Protein 3PG6 (pdb70)

B-factor: mean 22.97, std 9.45, range [2.0, 72.6]

CATH classification: 3.30.390.130

Foldseek 3Di:
DAAAAADWDKDKDWDQCFFPVQRVFTKIKIKIWGAKDAAPVRADDGGHTEHIDIAIFMFTPDPLRVVLVVLVVVCVVRNQQWGAFADPPVRDTGYIDGHQQQGQRDRDDPVVNSHDDDPCNSVVNVVSSVVVVGD/DAAAADWDKDKDWDQCFFVVQRVFTKIKIKIWGAKDAAPPRADDGGHTEHIDMAIFIFTPDPLSVVLVVLVVVCVVVNQQWDFFADPVVRDGRYIDGRQQQGQRDRDDPVVNSHDDDVCNSVRNVVSSVVVVRD/DAAAAADWDKDWDWDQCFFPVQRVFTKIKIKIWGAKDAAPPRADDGRHTEHIDIAIFMFTPDPLRVVLVVLVVVCVVRSQQWGAFADPVVRDHGYIDGHQQQGQRDRDDPVVNSHDDDVCNSVRNVVSSVVVVGD/DAAAADWDKDWDWDQDFFPPQPRFIKIKIKIWGAKDAAPPRADDGGHIEHIDIAIFIFTRDPLRVVLVVLVVVCVVVNQQWGFFDDPVVRDGRYIGGRQQQGQRDRDDPPVNSHDDDVCNSVRNVVSSVVVVRD

GO terms:
  GO:0004842 ubiquitin-protein transferase activity (F, IDA)
  GO:0005634 nucleus (C, IDA)
  GO:0005737 cytoplasm (C, IDA)
  GO:0042393 histone binding (F, IDA)
  GO:0004842 ubiquitin-protein transferase activity (F, IMP)
  GO:0006302 double-strand break repair (P, IMP)
  GO:0005515 protein binding (F, IPI)
  GO:0005829 cytosol (C, TAS)
  GO:0005654 nucleoplasm (C, IDA)
  GO:0005829 cytosol (C, IDA)
  GO:0005764 lysosome (C, IDA)
  GO:0005769 early endosome (C, IDA)
  GO:0032991 protein-containing complex (C, IDA)
  GO:0070936 protein K48-linked ubiquitination (P, IDA)
  GO:0140768 protein ADP-ribosyltransferase-substrate adaptor activity (F, IDA)
  GO:0141000 histone H4K91 ubiquitin ligase activity (F, IDA)
  GO:0061630 ubiquitin protein ligase activity (F, EXP)
  GO:0031901 early endosome membrane (C, EXP)
  GO:0005634 nucleus (C, EXP)
  GO:0005737 cytoplasm (C, EXP)

Structure (mmCIF, N/CA/C/O backbone):
data_3PG6
#
_entry.id   3PG6
#
_cell.length_a   75.323
_cell.length_b   76.146
_cell.length_c   138.753
_cell.angle_alpha   90.00
_cell.angle_beta   90.00
_cell.angle_gamma   90.00
#
_symmetry.space_group_name_H-M   'P 21 21 21'
#
loop_
_entity.id
_entity.type
_entity.pdbx_description
1 polymer 'E3 ubiquitin-protein ligase DTX3L'
2 non-polymer 'CITRIC ACID'
3 non-polymer DI(HYDROXYETHYL)ETHER
4 non-polymer GLYCEROL
5 water water
#
loop_
_atom_site.group_PDB
_atom_site.id
_atom_site.type_symbol
_atom_site.label_atom_id
_atom_site.label_alt_id
_atom_site.label_comp_id
_atom_site.label_asym_id
_atom_site.label_entity_id
_atom_site.label_seq_id
_atom_site.pdbx_PDB_ins_code
_atom_site.Cartn_x
_atom_site.Cartn_y
_atom_site.Cartn_z
_atom_site.occupancy
_atom_site.B_iso_or_equiv
_atom_site.auth_seq_id
_atom_site.auth_comp_id
_atom_site.auth_asym_id
_atom_site.auth_atom_id
_atom_site.pdbx_PDB_model_num
ATOM 1 N N . GLN A 1 25 ? -11.289 32.167 -17.970 1.00 43.68 606 GLN A N 1
ATOM 2 C CA . GLN A 1 25 ? -11.823 31.164 -18.946 1.00 43.07 606 GLN A CA 1
ATOM 3 C C . GLN A 1 25 ? -11.879 31.668 -20.394 1.00 40.91 606 GLN A C 1
ATOM 4 O O . GLN A 1 25 ? -11.104 31.164 -21.212 1.00 40.37 606 GLN A O 1
ATOM 10 N N . LYS A 1 26 ? -12.778 32.619 -20.714 1.00 38.49 607 LYS A N 1
ATOM 11 C CA . LYS A 1 26 ? -12.954 33.096 -22.113 1.00 35.92 607 LYS A CA 1
ATOM 12 C C . LYS A 1 26 ? -13.016 34.622 -22.247 1.00 33.43 607 LYS A C 1
ATOM 13 O O . LYS A 1 26 ? -13.772 35.287 -21.535 1.00 34.17 607 LYS A O 1
ATOM 19 N N . GLY A 1 27 ? -12.239 35.180 -23.171 1.00 28.63 608 GLY A N 1
ATOM 20 C CA . GLY A 1 27 ? -12.127 36.625 -23.254 1.00 25.26 608 GLY A CA 1
ATOM 21 C C . GLY A 1 27 ? -12.920 37.225 -24.392 1.00 24.26 608 GLY A C 1
ATOM 22 O O . GLY A 1 27 ? -13.832 36.597 -24.947 1.00 24.17 608 GLY A O 1
ATOM 23 N N . ASN A 1 28 ? -12.566 38.456 -24.739 1.00 21.68 609 ASN A N 1
ATOM 24 C CA . ASN A 1 28 ? -13.283 39.214 -25.765 1.00 21.30 609 ASN A CA 1
ATOM 25 C C . ASN A 1 28 ? -12.334 39.658 -26.893 1.00 19.83 609 ASN A C 1
ATOM 26 O O . ASN A 1 28 ? -12.514 40.691 -27.526 1.00 20.87 609 ASN A O 1
ATOM 31 N N . GLN A 1 29 ? -11.317 38.849 -27.149 1.00 19.29 610 GLN A N 1
ATOM 32 C CA . GLN A 1 29 ? -10.396 39.105 -28.258 1.00 17.51 610 GLN A CA 1
ATOM 33 C C . GLN A 1 29 ? -11.119 39.346 -29.587 1.00 17.84 610 GLN A C 1
ATOM 34 O O . GLN A 1 29 ? -12.104 38.639 -29.896 1.00 18.74 610 GLN A O 1
ATOM 40 N N . PRO A 1 30 ? -10.617 40.303 -30.401 1.00 16.74 611 PRO A N 1
ATOM 41 C CA . PRO A 1 30 ? -11.155 40.524 -31.731 1.00 17.05 611 PRO A CA 1
ATOM 42 C C . PRO A 1 30 ? -10.952 39.300 -32.633 1.00 16.82 611 PRO A C 1
ATOM 43 O O . PRO A 1 30 ? -10.261 38.328 -32.289 1.00 16.43 611 PRO A O 1
ATOM 47 N N . GLU A 1 31 ? -11.617 39.323 -33.772 1.00 16.99 612 GLU A N 1
ATOM 48 C CA . GLU A 1 31 ? -11.368 38.299 -34.779 1.00 17.66 612 GLU A CA 1
ATOM 49 C C . GLU A 1 31 ? -9.950 38.440 -35.320 1.00 16.27 612 GLU A C 1
ATOM 50 O O . GLU A 1 31 ? -9.367 39.526 -35.382 1.00 17.63 612 GLU A O 1
ATOM 56 N N . GLY A 1 32 ? -9.371 37.312 -35.715 1.00 15.67 613 GLY A N 1
ATOM 57 C CA . GLY A 1 32 ? -8.057 37.379 -36.324 1.00 15.86 613 GLY A CA 1
ATOM 58 C C . GLY A 1 32 ? -7.378 36.050 -36.327 1.00 16.85 613 GLY A C 1
ATOM 59 O O . GLY A 1 32 ? -8.007 35.042 -35.994 1.00 19.06 613 GLY A O 1
ATOM 60 N N . SER A 1 33 ? -6.116 36.031 -36.711 1.00 14.45 614 SER A N 1
ATOM 61 C CA . SER A 1 33 ? -5.395 34.751 -36.865 1.00 14.83 614 SER A CA 1
ATOM 62 C C . SER A 1 33 ? -4.098 34.753 -36.089 1.00 15.03 614 SER A C 1
ATOM 63 O O . SER A 1 33 ? -3.489 35.814 -35.880 1.00 13.65 614 SER A O 1
ATOM 66 N N . MET A 1 34 ? -3.655 33.548 -35.757 1.00 12.93 615 MET A N 1
ATOM 67 C CA . MET A 1 34 ? -2.333 33.299 -35.134 1.00 12.65 615 MET A CA 1
ATOM 68 C C . MET A 1 34 ? -1.646 32.221 -35.948 1.00 13.84 615 MET A C 1
ATOM 69 O O . MET A 1 34 ? -2.208 31.149 -36.147 1.00 14.19 615 MET A O 1
ATOM 74 N N . VAL A 1 35 ? -0.441 32.525 -36.432 1.00 12.69 616 VAL A N 1
ATOM 75 C CA . VAL A 1 35 ? 0.364 31.585 -37.218 1.00 12.85 616 VAL A CA 1
ATOM 76 C C . VAL A 1 35 ? 1.764 31.628 -36.662 1.00 13.08 616 VAL A C 1
ATOM 77 O O . VAL A 1 35 ? 2.109 32.536 -35.884 1.00 12.76 616 VAL A O 1
ATOM 81 N N . PHE A 1 36 ? 2.568 30.626 -37.000 1.00 14.31 617 PHE A N 1
ATOM 82 C CA . PHE A 1 36 ? 3.991 30.709 -36.600 1.00 14.46 617 PHE A CA 1
ATOM 83 C C . PHE A 1 36 ? 4.881 30.141 -37.681 1.00 15.16 617 PHE A C 1
ATOM 84 O O . PHE A 1 36 ? 4.442 29.381 -38.598 1.00 15.83 617 PHE A O 1
ATOM 92 N N . THR A 1 37 ? 6.143 30.499 -37.587 1.00 15.44 618 THR A N 1
ATOM 93 C CA . THR A 1 37 ? 7.165 29.849 -38.380 1.00 16.24 618 THR A CA 1
ATOM 94 C C . THR A 1 37 ? 8.455 29.826 -37.557 1.00 17.56 618 THR A C 1
ATOM 95 O O . THR A 1 37 ? 8.465 30.291 -36.435 1.00 16.90 618 THR A O 1
ATOM 99 N N . VAL A 1 38 ? 9.508 29.220 -38.091 1.00 18.70 619 VAL A N 1
ATOM 100 C CA . VAL A 1 38 ? 10.753 29.131 -37.326 1.00 19.19 619 VAL A CA 1
ATOM 101 C C . VAL A 1 38 ? 11.934 29.597 -38.174 1.00 19.92 619 VAL A C 1
ATOM 102 O O . VAL A 1 38 ? 11.928 29.479 -39.411 1.00 21.89 619 VAL A O 1
ATOM 106 N N . SER A 1 39 ? 12.938 30.131 -37.496 1.00 19.29 620 SER A N 1
ATOM 107 C CA . SER A 1 39 ? 14.223 30.476 -38.115 1.00 19.09 620 SER A CA 1
ATOM 108 C C . SER A 1 39 ? 15.290 29.630 -37.436 1.00 19.94 620 SER A C 1
ATOM 109 O O . SER A 1 39 ? 15.123 29.238 -36.292 1.00 19.53 620 SER A O 1
ATOM 112 N N . ARG A 1 40 ? 16.378 29.310 -38.149 1.00 19.31 621 ARG A N 1
ATOM 113 C CA . ARG A 1 40 ? 17.502 28.590 -37.551 1.00 21.33 621 ARG A CA 1
ATOM 114 C C . ARG A 1 40 ? 18.371 29.502 -36.667 1.00 21.60 621 ARG A C 1
ATOM 115 O O . ARG A 1 40 ? 19.198 29.005 -35.888 1.00 22.83 621 ARG A O 1
ATOM 119 N N . ASP A 1 41 ? 18.212 30.826 -36.785 1.00 20.81 622 ASP A N 1
ATOM 120 C CA . ASP A 1 41 ? 19.012 31.744 -35.962 1.00 20.44 622 ASP A CA 1
ATOM 121 C C . ASP A 1 41 ? 18.560 31.699 -34.507 1.00 20.00 622 ASP A C 1
ATOM 122 O O . ASP A 1 41 ? 17.391 31.392 -34.235 1.00 20.65 622 ASP A O 1
ATOM 127 N N . SER A 1 42 ? 19.463 32.030 -33.578 1.00 20.13 623 SER A N 1
ATOM 128 C CA A SER A 1 42 ? 19.159 31.901 -32.143 0.50 20.01 623 SER A CA 1
ATOM 129 C CA B SER A 1 42 ? 19.178 31.906 -32.136 0.50 20.22 623 SER A CA 1
ATOM 130 C C . SER A 1 42 ? 18.820 33.216 -31.469 1.00 19.17 623 SER A C 1
ATOM 131 O O . SER A 1 42 ? 19.188 34.292 -31.951 1.00 21.02 623 SER A O 1
ATOM 136 N N . LEU A 1 43 ? 18.160 33.108 -30.323 1.00 18.66 624 LEU A N 1
ATOM 137 C CA . LEU A 1 43 ? 17.930 34.244 -29.430 1.00 18.17 624 LEU A CA 1
ATOM 138 C C . LEU A 1 43 ? 19.011 34.201 -28.373 1.00 19.37 624 LEU A C 1
ATOM 139 O O . LEU A 1 43 ? 19.392 33.113 -27.931 1.00 20.05 624 LEU A O 1
ATOM 144 N N . PRO A 1 44 ? 19.472 35.379 -27.906 1.00 20.14 625 PRO A N 1
ATOM 145 C CA . PRO A 1 44 ? 20.406 35.439 -26.773 1.00 20.76 625 PRO A CA 1
ATOM 146 C C . PRO A 1 44 ? 19.909 34.650 -25.557 1.00 20.84 625 PRO A C 1
ATOM 147 O O . PRO A 1 44 ? 18.751 34.819 -25.153 1.00 19.22 625 PRO A O 1
ATOM 151 N N . GLY A 1 45 ? 20.781 33.803 -25.000 1.00 21.76 626 GLY A N 1
ATOM 152 C CA . GLY A 1 45 ? 20.443 32.921 -23.899 1.00 22.58 626 GLY A CA 1
ATOM 153 C C . GLY A 1 45 ? 19.992 31.537 -24.335 1.00 22.73 626 GLY A C 1
ATOM 154 O O . GLY A 1 45 ? 19.895 30.611 -23.504 1.00 24.48 626 GLY A O 1
ATOM 155 N N . TYR A 1 46 ? 19.692 31.386 -25.631 1.00 22.06 627 TYR A N 1
ATOM 156 C CA . TYR A 1 46 ? 19.217 30.119 -26.198 1.00 22.43 627 TYR A CA 1
ATOM 157 C C . TYR A 1 46 ? 19.989 29.796 -27.476 1.00 23.27 627 TYR A C 1
ATOM 158 O O . TYR A 1 46 ? 19.424 29.373 -28.485 1.00 22.56 627 TYR A O 1
ATOM 167 N N . GLU A 1 47 ? 21.305 29.963 -27.402 1.00 25.21 628 GLU A N 1
ATOM 168 C CA . GLU A 1 47 ? 22.211 29.819 -28.558 1.00 27.07 628 GLU A CA 1
ATOM 169 C C . GLU A 1 47 ? 22.213 28.453 -29.245 1.00 27.39 628 GLU A C 1
ATOM 170 O O . GLU A 1 47 ? 22.599 28.352 -30.420 1.00 29.01 628 GLU A O 1
ATOM 176 N N . SER A 1 48 ? 21.779 27.413 -28.537 1.00 26.37 629 SER A N 1
ATOM 177 C CA . SER A 1 48 ? 21.718 26.057 -29.098 1.00 27.12 629 SER A CA 1
ATOM 178 C C . SER A 1 48 ? 20.504 25.789 -29.979 1.00 25.57 629 SER A C 1
ATOM 179 O O . SER A 1 48 ? 20.356 24.679 -30.533 1.00 26.13 629 SER A O 1
ATOM 182 N N . PHE A 1 49 ? 19.616 26.781 -30.065 1.00 23.35 630 PHE A N 1
ATOM 183 C CA . PHE A 1 49 ? 18.276 26.585 -30.646 1.00 22.15 630 PHE A CA 1
ATOM 184 C C . PHE A 1 49 ? 17.934 27.651 -31.655 1.00 20.94 630 PHE A C 1
ATOM 185 O O . PHE A 1 49 ? 18.523 28.718 -31.626 1.00 21.02 630 PHE A O 1
ATOM 193 N N . GLY A 1 50 ? 16.991 27.338 -32.545 1.00 20.12 631 GLY A N 1
ATOM 194 C CA . GLY A 1 50 ? 16.416 28.329 -33.449 1.00 19.73 631 GLY A CA 1
ATOM 195 C C . GLY A 1 50 ? 15.402 29.261 -32.785 1.00 19.11 631 GLY A C 1
ATOM 196 O O . GLY A 1 50 ? 15.327 29.360 -31.546 1.00 18.99 631 GLY A O 1
ATOM 197 N N . THR A 1 51 ? 14.629 29.966 -33.608 1.00 17.97 632 THR A N 1
ATOM 198 C CA . THR A 1 51 ? 13.696 30.992 -33.104 1.00 17.26 632 THR A CA 1
ATOM 199 C C . THR A 1 51 ? 12.312 30.755 -33.666 1.00 17.22 632 THR A C 1
ATOM 200 O O . THR A 1 51 ? 12.162 30.643 -34.875 1.00 18.66 632 THR A O 1
ATOM 204 N N . ILE A 1 52 ? 11.319 30.695 -32.784 1.00 16.07 633 ILE A N 1
ATOM 205 C CA . ILE A 1 52 ? 9.895 30.664 -33.178 1.00 15.59 633 ILE A CA 1
ATOM 206 C C . ILE A 1 52 ? 9.434 32.102 -33.372 1.00 14.99 633 ILE A C 1
ATOM 207 O O . ILE A 1 52 ? 9.658 32.952 -32.506 1.00 14.53 633 ILE A O 1
ATOM 212 N N . VAL A 1 53 ? 8.774 32.352 -34.500 1.00 13.65 634 VAL A N 1
ATOM 213 C CA . VAL A 1 53 ? 8.234 33.667 -34.851 1.00 13.16 634 VAL A CA 1
ATOM 214 C C . VAL A 1 53 ? 6.721 33.531 -34.949 1.00 13.45 634 VAL A C 1
ATOM 215 O O . VAL A 1 53 ? 6.234 32.798 -35.827 1.00 14.62 634 VAL A O 1
ATOM 219 N N . ILE A 1 54 ? 5.993 34.180 -34.042 1.00 12.57 635 ILE A N 1
ATOM 220 C CA . ILE A 1 54 ? 4.507 34.101 -34.021 1.00 12.53 635 ILE A CA 1
ATOM 221 C C . ILE A 1 54 ? 3.962 35.368 -34.637 1.00 12.33 635 ILE A C 1
ATOM 222 O O . ILE A 1 54 ? 4.395 36.443 -34.239 1.00 12.84 635 ILE A O 1
ATOM 227 N N . THR A 1 55 ? 3.024 35.267 -35.582 1.00 12.27 636 THR A N 1
ATOM 228 C CA . THR A 1 55 ? 2.420 36.479 -36.171 1.00 12.46 636 THR A CA 1
ATOM 229 C C . THR A 1 55 ? 0.940 36.471 -35.853 1.00 12.42 636 THR A C 1
ATOM 230 O O . THR A 1 55 ? 0.231 35.502 -36.145 1.00 12.90 636 THR A O 1
ATOM 234 N N . TYR A 1 56 ? 0.517 37.534 -35.188 1.00 11.95 637 TYR A N 1
ATOM 235 C CA . TYR A 1 56 ? -0.925 37.781 -34.951 1.00 12.10 637 TYR A CA 1
ATOM 236 C C . TYR A 1 56 ? -1.396 38.839 -35.901 1.00 13.12 637 TYR A C 1
ATOM 237 O O . TYR A 1 56 ? -0.801 39.919 -36.023 1.00 14.45 637 TYR A O 1
ATOM 246 N N . SER A 1 57 ? -2.481 38.533 -36.582 1.00 12.91 638 SER A N 1
ATOM 247 C CA . SER A 1 57 ? -3.071 39.466 -37.556 1.00 14.29 638 SER A CA 1
ATOM 248 C C . SER A 1 57 ? -4.553 39.625 -37.185 1.00 13.95 638 SER A C 1
ATOM 249 O O . SER A 1 57 ? -5.374 38.742 -37.445 1.00 14.27 638 SER A O 1
ATOM 252 N N . MET A 1 58 ? -4.876 40.745 -36.517 1.00 13.58 639 MET A N 1
ATOM 253 C CA . MET A 1 58 ? -6.205 40.925 -35.930 1.00 13.68 639 MET A CA 1
ATOM 254 C C . MET A 1 58 ? -7.006 41.929 -36.735 1.00 14.43 639 MET A C 1
ATOM 255 O O . MET A 1 58 ? -6.480 42.966 -37.177 1.00 14.65 639 MET A O 1
ATOM 260 N N . LYS A 1 59 ? -8.276 41.616 -36.919 1.00 14.27 640 LYS A N 1
ATOM 261 C CA . LYS A 1 59 ? -9.149 42.422 -37.788 1.00 15.22 640 LYS A CA 1
ATOM 262 C C . LYS A 1 59 ? -9.751 43.602 -37.070 1.00 15.52 640 LYS A C 1
ATOM 263 O O . LYS A 1 59 ? -10.114 43.513 -35.889 1.00 16.73 640 LYS A O 1
ATOM 269 N N . ALA A 1 60 ? -9.911 44.689 -37.818 1.00 15.29 641 ALA A N 1
ATOM 270 C CA . ALA A 1 60 ? -10.783 45.786 -37.435 1.00 16.93 641 ALA A CA 1
ATOM 271 C C . ALA A 1 60 ? -12.193 45.274 -37.161 1.00 17.70 641 ALA A C 1
ATOM 272 O O . ALA A 1 60 ? -12.647 44.283 -37.775 1.00 19.52 641 ALA A O 1
ATOM 274 N N . GLY A 1 61 ? -12.888 45.933 -36.239 1.00 18.60 642 GLY A N 1
ATOM 275 C CA . GLY A 1 61 ? -14.277 45.552 -35.956 1.00 20.13 642 GLY A CA 1
ATOM 276 C C . GLY A 1 61 ? -15.067 46.600 -35.227 1.00 21.55 642 GLY A C 1
ATOM 277 O O . GLY A 1 61 ? -14.663 47.760 -35.158 1.00 22.00 642 GLY A O 1
ATOM 278 N N . ILE A 1 62 ? -16.218 46.168 -34.700 1.00 22.81 643 ILE A N 1
ATOM 279 C CA . ILE A 1 62 ? -17.097 47.024 -33.889 1.00 24.62 643 ILE A CA 1
ATOM 280 C C . ILE A 1 62 ? -17.237 46.393 -32.523 1.00 24.44 643 ILE A C 1
ATOM 281 O O . ILE A 1 62 ? -17.557 45.199 -32.412 1.00 25.65 643 ILE A O 1
ATOM 286 N N . GLN A 1 63 ? -16.997 47.173 -31.477 1.00 23.93 644 GLN A N 1
ATOM 287 C CA . GLN A 1 63 ? -17.144 46.666 -30.132 1.00 24.48 644 GLN A CA 1
ATOM 288 C C . GLN A 1 63 ? -18.553 46.106 -29.888 1.00 26.94 644 GLN A C 1
ATOM 289 O O . GLN A 1 63 ? -19.564 46.670 -30.349 1.00 28.20 644 GLN A O 1
ATOM 295 N N . THR A 1 64 ? -18.567 44.951 -29.213 1.00 28.95 645 THR A N 1
ATOM 296 C CA . THR A 1 64 ? -19.769 44.186 -28.872 1.00 31.48 645 THR A CA 1
ATOM 297 C C . THR A 1 64 ? -20.172 44.575 -27.462 1.00 31.75 645 THR A C 1
ATOM 298 O O . THR A 1 64 ? -19.500 45.390 -26.815 1.00 30.19 645 THR A O 1
ATOM 302 N N . GLU A 1 65 ? -21.263 43.975 -26.973 1.00 33.31 646 GLU A N 1
ATOM 303 C CA . GLU A 1 65 ? -21.631 44.123 -25.572 1.00 35.06 646 GLU A CA 1
ATOM 304 C C . GLU A 1 65 ? -20.586 43.499 -24.647 1.00 34.62 646 GLU A C 1
ATOM 305 O O . GLU A 1 65 ? -20.572 43.780 -23.455 1.00 35.46 646 GLU A O 1
ATOM 311 N N . GLU A 1 66 ? -19.705 42.673 -25.213 1.00 34.16 647 GLU A N 1
ATOM 312 C CA . GLU A 1 66 ? -18.589 42.068 -24.465 1.00 34.64 647 GLU A CA 1
ATOM 313 C C . GLU A 1 66 ? -17.417 43.026 -24.273 1.00 32.90 647 GLU A C 1
ATOM 314 O O . GLU A 1 66 ? -16.454 42.678 -23.577 1.00 33.83 647 GLU A O 1
ATOM 320 N N . HIS A 1 67 ? -17.479 44.208 -24.889 1.00 30.86 648 HIS A N 1
ATOM 321 C CA . HIS A 1 67 ? -16.388 45.180 -24.847 1.00 28.79 648 HIS A CA 1
ATOM 322 C C . HIS A 1 67 ? -16.801 46.409 -24.076 1.00 29.27 648 HIS A C 1
ATOM 323 O O . HIS A 1 67 ? -17.996 46.636 -23.869 1.00 29.21 648 HIS A O 1
ATOM 330 N N . PRO A 1 68 ? -15.822 47.237 -23.671 1.00 28.49 649 PRO A N 1
ATOM 331 C CA . PRO A 1 68 ? -16.116 48.365 -22.779 1.00 29.30 649 PRO A CA 1
ATOM 332 C C . PRO A 1 68 ? -16.913 49.528 -23.385 1.00 29.62 649 PRO A C 1
ATOM 333 O O . PRO A 1 68 ? -17.558 50.268 -22.636 1.00 31.22 649 PRO A O 1
ATOM 337 N N . ASN A 1 69 ? -16.916 49.655 -24.712 1.00 28.09 650 ASN A N 1
ATOM 338 C CA . ASN A 1 69 ? -17.606 50.737 -25.398 1.00 28.74 650 ASN A CA 1
ATOM 339 C C . ASN A 1 69 ? -18.428 50.198 -26.596 1.00 28.56 650 ASN A C 1
ATOM 340 O O . ASN A 1 69 ? -18.107 50.478 -27.751 1.00 27.32 650 ASN A O 1
ATOM 345 N N . PRO A 1 70 ? -19.501 49.406 -26.325 1.00 29.25 651 PRO A N 1
ATOM 346 C CA . PRO A 1 70 ? -20.238 48.776 -27.421 1.00 29.22 651 PRO A CA 1
ATOM 347 C C . PRO A 1 70 ? -20.640 49.741 -28.522 1.00 30.15 651 PRO A C 1
ATOM 348 O O . PRO A 1 70 ? -21.075 50.871 -28.246 1.00 31.55 651 PRO A O 1
ATOM 352 N N . GLY A 1 71 ? -20.449 49.320 -29.764 1.00 29.76 652 GLY A N 1
ATOM 353 C CA . GLY A 1 71 ? -20.835 50.151 -30.896 1.00 30.47 652 GLY A CA 1
ATOM 354 C C . GLY A 1 71 ? -19.720 50.942 -31.567 1.00 29.92 652 GLY A C 1
ATOM 355 O O . GLY A 1 71 ? -19.877 51.367 -32.715 1.00 31.09 652 GLY A O 1
ATOM 356 N N . LYS A 1 72 ? -18.604 51.145 -30.863 1.00 27.24 653 LYS A N 1
ATOM 357 C CA . LYS A 1 72 ? -17.491 51.951 -31.369 1.00 26.21 653 LYS A CA 1
ATOM 358 C C . LYS A 1 72 ? -16.516 51.063 -32.130 1.00 24.86 653 LYS A C 1
ATOM 359 O O . LYS A 1 72 ? -16.152 49.973 -31.668 1.00 23.89 653 LYS A O 1
ATOM 362 N N . ARG A 1 73 ? -16.075 51.553 -33.277 1.00 24.59 654 ARG A N 1
ATOM 363 C CA . ARG A 1 73 ? -15.140 50.833 -34.118 1.00 23.54 654 ARG A CA 1
ATOM 364 C C . ARG A 1 73 ? -13.739 50.852 -33.485 1.00 22.50 654 ARG A C 1
ATOM 365 O O . ARG A 1 73 ? -13.361 51.773 -32.732 1.00 22.49 654 ARG A O 1
ATOM 370 N N . TYR A 1 74 ? -12.965 49.826 -33.798 1.00 20.34 655 TYR A N 1
ATOM 371 C CA . TYR A 1 74 ? -11.527 49.777 -33.483 1.00 19.43 655 TYR A CA 1
ATOM 372 C C . TYR A 1 74 ? -10.798 49.296 -34.748 1.00 19.23 655 TYR A C 1
ATOM 373 O O . TYR A 1 74 ? -11.337 48.468 -35.521 1.00 19.51 655 TYR A O 1
ATOM 382 N N . PRO A 1 75 ? -9.566 49.797 -34.994 1.00 19.46 656 PRO A N 1
ATOM 383 C CA . PRO A 1 75 ? -8.792 49.283 -36.142 1.00 18.79 656 PRO A CA 1
ATOM 384 C C . PRO A 1 75 ? -8.114 47.942 -35.828 1.00 16.89 656 PRO A C 1
ATOM 385 O O . PRO A 1 75 ? -8.030 47.532 -34.668 1.00 16.88 656 PRO A O 1
ATOM 389 N N . GLY A 1 76 ? -7.608 47.278 -36.854 1.00 16.19 657 GLY A N 1
ATOM 390 C CA . GLY A 1 76 ? -6.899 45.998 -36.625 1.00 15.63 657 GLY A CA 1
ATOM 391 C C . GLY A 1 76 ? -5.495 46.278 -36.149 1.00 15.96 657 GLY A C 1
ATOM 392 O O . GLY A 1 76 ? -5.057 47.473 -36.113 1.00 18.10 657 GLY A O 1
ATOM 393 N N A ILE A 1 77 ? -4.782 45.228 -35.776 0.50 14.55 658 ILE A N 1
ATOM 394 N N B ILE A 1 77 ? -4.793 45.197 -35.775 0.50 13.99 658 ILE A N 1
ATOM 395 C CA A ILE A 1 77 ? -3.372 45.397 -35.458 0.50 13.91 658 ILE A CA 1
ATOM 396 C CA B ILE A 1 77 ? -3.415 45.249 -35.224 0.50 12.98 658 ILE A CA 1
ATOM 397 C C A ILE A 1 77 ? -2.663 44.171 -35.987 0.50 13.57 658 ILE A C 1
ATOM 398 C C B ILE A 1 77 ? -2.633 44.066 -35.773 0.50 13.29 658 ILE A C 1
ATOM 399 O O A ILE A 1 77 ? -3.307 43.176 -36.340 0.50 12.99 658 ILE A O 1
ATOM 400 O O B ILE A 1 77 ? -3.203 42.969 -35.922 0.50 13.28 658 ILE A O 1
ATOM 409 N N . GLN A 1 78 ? -1.345 44.277 -36.064 1.00 12.37 659 GLN A N 1
ATOM 410 C CA . GLN A 1 78 ? -0.477 43.167 -36.453 1.00 12.55 659 GLN A CA 1
ATOM 411 C C . GLN A 1 78 ? 0.675 43.177 -35.473 1.00 12.41 659 GLN A C 1
ATOM 412 O O . GLN A 1 78 ? 1.307 44.216 -35.249 1.00 12.79 659 GLN A O 1
ATOM 418 N N . ARG A 1 79 ? 0.957 42.029 -34.872 1.00 11.70 660 ARG A N 1
ATOM 419 C CA . ARG A 1 79 ? 2.035 41.962 -33.886 1.00 10.67 660 ARG A CA 1
ATOM 420 C C . ARG A 1 79 ? 2.781 40.656 -34.093 1.00 12.55 660 ARG A C 1
ATOM 421 O O . ARG A 1 79 ? 2.162 39.614 -34.372 1.00 13.62 660 ARG A O 1
ATOM 429 N N . THR A 1 80 ? 4.099 40.692 -33.906 1.00 12.02 661 THR A N 1
ATOM 430 C CA . THR A 1 80 ? 4.959 39.493 -34.026 1.00 11.91 661 THR A CA 1
ATOM 431 C C . THR A 1 80 ? 5.710 39.275 -32.715 1.00 12.36 661 THR A C 1
ATOM 432 O O . THR A 1 80 ? 6.278 40.223 -32.181 1.00 13.38 661 THR A O 1
ATOM 436 N N . ALA A 1 81 ? 5.702 38.042 -32.219 1.00 11.69 662 ALA A N 1
ATOM 437 C CA . ALA A 1 81 ? 6.401 37.658 -30.983 1.00 11.80 662 ALA A CA 1
ATOM 438 C C . ALA A 1 81 ? 7.436 36.580 -31.237 1.00 12.61 662 ALA A C 1
ATOM 439 O O . ALA A 1 81 ? 7.358 35.831 -32.219 1.00 13.45 662 ALA A O 1
ATOM 441 N N . TYR A 1 82 ? 8.396 36.482 -30.331 1.00 12.12 663 TYR A N 1
ATOM 442 C CA . TYR A 1 82 ? 9.548 35.559 -30.518 1.00 12.06 663 TYR A CA 1
ATOM 443 C C . TYR A 1 82 ? 9.704 34.661 -29.299 1.00 13.53 663 TYR A C 1
ATOM 444 O O . TYR A 1 82 ? 9.584 35.118 -28.156 1.00 13.30 663 TYR A O 1
ATOM 453 N N . LEU A 1 83 ? 10.022 33.397 -29.567 1.00 13.39 664 LEU A N 1
ATOM 454 C CA . LEU A 1 83 ? 10.320 32.371 -28.541 1.00 14.23 664 LEU A CA 1
ATOM 455 C C . LEU A 1 83 ? 11.495 31.527 -28.997 1.00 15.19 664 LEU A C 1
ATOM 456 O O . LEU A 1 83 ? 11.709 31.362 -30.192 1.00 15.65 664 LEU A O 1
ATOM 461 N N . PRO A 1 84 ? 12.280 30.971 -28.046 1.00 15.34 665 PRO A N 1
ATOM 462 C CA . PRO A 1 84 ? 13.307 30.016 -28.510 1.00 16.11 665 PRO A CA 1
ATOM 463 C C . PRO A 1 84 ? 12.681 28.706 -28.960 1.00 16.85 665 PRO A C 1
ATOM 464 O O . PRO A 1 84 ? 11.684 28.288 -28.399 1.00 17.77 665 PRO A O 1
ATOM 468 N N . ASP A 1 85 ? 13.247 28.099 -29.985 1.00 16.96 666 ASP A N 1
ATOM 469 C CA . ASP A 1 85 ? 12.706 26.861 -30.524 1.00 18.98 666 ASP A CA 1
ATOM 470 C C . ASP A 1 85 ? 13.307 25.663 -29.768 1.00 19.46 666 ASP A C 1
ATOM 471 O O . ASP A 1 85 ? 14.102 24.882 -30.300 1.00 21.31 666 ASP A O 1
ATOM 476 N N . ASN A 1 86 ? 12.952 25.561 -28.491 1.00 19.19 667 ASN A N 1
ATOM 477 C CA . ASN A 1 86 ? 13.387 24.446 -27.668 1.00 19.56 667 ASN A CA 1
ATOM 478 C C . ASN A 1 86 ? 12.135 23.829 -27.030 1.00 20.86 667 ASN A C 1
ATOM 479 O O . ASN A 1 86 ? 11.013 24.269 -27.344 1.00 19.50 667 ASN A O 1
ATOM 484 N N . LYS A 1 87 ? 12.293 22.817 -26.179 1.00 20.92 668 LYS A N 1
ATOM 485 C CA . LYS A 1 87 ? 11.121 22.121 -25.621 1.00 22.05 668 LYS A CA 1
ATOM 486 C C . LYS A 1 87 ? 10.247 23.115 -24.860 1.00 20.53 668 LYS A C 1
ATOM 487 O O . LYS A 1 87 ? 9.025 23.129 -25.014 1.00 20.53 668 LYS A O 1
ATOM 493 N N . GLU A 1 88 ? 10.872 23.961 -24.062 1.00 20.17 669 GLU A N 1
ATOM 494 C CA . GLU A 1 88 ? 10.090 24.899 -23.261 1.00 19.58 669 GLU A CA 1
ATOM 495 C C . GLU A 1 88 ? 9.387 25.948 -24.107 1.00 18.46 669 GLU A C 1
ATOM 496 O O . GLU A 1 88 ? 8.234 26.321 -23.832 1.00 18.52 669 GLU A O 1
ATOM 502 N N . GLY A 1 89 ? 10.092 26.467 -25.101 1.00 18.32 670 GLY A N 1
ATOM 503 C CA . GLY A 1 89 ? 9.491 27.436 -26.019 1.00 16.69 670 GLY A CA 1
ATOM 504 C C . GLY A 1 89 ? 8.332 26.850 -26.797 1.00 16.42 670 GLY A C 1
ATOM 505 O O . GLY A 1 89 ? 7.324 27.522 -27.010 1.00 16.37 670 GLY A O 1
ATOM 506 N N . ARG A 1 90 ? 8.448 25.591 -27.226 1.00 16.78 671 ARG A N 1
ATOM 507 C CA . ARG A 1 90 ? 7.344 24.947 -27.963 1.00 16.80 671 ARG A CA 1
ATOM 508 C C . ARG A 1 90 ? 6.167 24.681 -27.016 1.00 17.31 671 ARG A C 1
ATOM 509 O O . ARG A 1 90 ? 5.028 24.745 -27.436 1.00 16.91 671 ARG A O 1
ATOM 517 N N . LYS A 1 91 ? 6.438 24.426 -25.742 1.00 18.08 672 LYS A N 1
ATOM 518 C CA . LYS A 1 91 ? 5.347 24.264 -24.756 1.00 18.87 672 LYS A CA 1
ATOM 519 C C . LYS A 1 91 ? 4.635 25.597 -24.590 1.00 16.96 672 LYS A C 1
ATOM 520 O O . LYS A 1 91 ? 3.398 25.650 -24.589 1.00 17.15 672 LYS A O 1
ATOM 526 N N . VAL A 1 92 ? 5.387 26.689 -24.463 1.00 16.54 673 VAL A N 1
ATOM 527 C CA . VAL A 1 92 ? 4.755 28.016 -24.389 1.00 15.61 673 VAL A CA 1
ATOM 528 C C . VAL A 1 92 ? 3.938 28.317 -25.661 1.00 14.96 673 VAL A C 1
ATOM 529 O O . VAL A 1 92 ? 2.834 28.851 -25.556 1.00 15.27 673 VAL A O 1
ATOM 533 N N . LEU A 1 93 ? 4.448 27.938 -26.841 1.00 14.61 674 LEU A N 1
ATOM 534 C CA . LEU A 1 93 ? 3.691 28.141 -28.088 1.00 14.49 674 LEU A CA 1
ATOM 535 C C . LEU A 1 93 ? 2.351 27.417 -28.012 1.00 15.10 674 LEU A C 1
ATOM 536 O O . LEU A 1 93 ? 1.310 27.993 -28.352 1.00 14.20 674 LEU A O 1
ATOM 541 N N . LYS A 1 94 ? 2.368 26.165 -27.533 1.00 15.63 675 LYS A N 1
ATOM 542 C CA . LYS A 1 94 ? 1.151 25.416 -27.358 1.00 16.08 675 LYS A CA 1
ATOM 543 C C . LYS A 1 94 ? 0.191 26.127 -26.395 1.00 15.98 675 LYS A C 1
ATOM 544 O O . LYS A 1 94 ? -1.016 26.224 -26.672 1.00 16.69 675 LYS A O 1
ATOM 550 N N . LEU A 1 95 ? 0.712 26.644 -25.277 1.00 15.63 676 LEU A N 1
ATOM 551 C CA . LEU A 1 95 ? -0.123 27.362 -24.306 1.00 15.37 676 LEU A CA 1
ATOM 552 C C . LEU A 1 95 ? -0.682 28.660 -24.866 1.00 14.10 676 LEU A C 1
ATOM 553 O O . LEU A 1 95 ? -1.834 29.015 -24.614 1.00 14.69 676 LEU A O 1
ATOM 558 N N . LEU A 1 96 ? 0.114 29.346 -25.680 1.00 14.43 677 LEU A N 1
ATOM 559 C CA . LEU A 1 96 ? -0.360 30.576 -26.347 1.00 13.81 677 LEU A CA 1
ATOM 560 C C . LEU A 1 96 ? -1.453 30.274 -27.372 1.00 13.86 677 LEU A C 1
ATOM 561 O O . LEU A 1 96 ? -2.395 31.045 -27.502 1.00 13.36 677 LEU A O 1
ATOM 566 N N . TYR A 1 97 ? -1.333 29.166 -28.099 1.00 13.58 678 TYR A N 1
ATOM 567 C CA . TYR A 1 97 ? -2.436 28.738 -28.987 1.00 14.04 678 TYR A CA 1
ATOM 568 C C . TYR A 1 97 ? -3.716 28.489 -28.197 1.00 14.27 678 TYR A C 1
ATOM 569 O O . TYR A 1 97 ? -4.812 28.869 -28.648 1.00 14.36 678 TYR A O 1
ATOM 578 N N . ARG A 1 98 ? -3.579 27.894 -27.013 1.00 14.92 679 ARG A N 1
ATOM 579 C CA . ARG A 1 98 ? -4.743 27.644 -26.127 1.00 16.72 679 ARG A CA 1
ATOM 580 C C . ARG A 1 98 ? -5.364 28.960 -25.688 1.00 15.85 679 ARG A C 1
ATOM 581 O O . ARG A 1 98 ? -6.593 29.148 -25.765 1.00 16.36 679 ARG A O 1
ATOM 589 N N . ALA A 1 99 ? -4.515 29.916 -25.315 1.00 14.50 680 ALA A N 1
ATOM 590 C CA . ALA A 1 99 ? -5.010 31.224 -24.899 1.00 14.12 680 ALA A CA 1
ATOM 591 C C . ALA A 1 99 ? -5.687 31.935 -26.051 1.00 15.02 680 ALA A C 1
ATOM 592 O O . ALA A 1 99 ? -6.705 32.594 -25.852 1.00 15.27 680 ALA A O 1
ATOM 594 N N . PHE A 1 100 ? -5.116 31.802 -27.243 1.00 13.59 681 PHE A N 1
ATOM 595 C CA . PHE A 1 100 ? -5.716 32.420 -28.448 1.00 14.18 681 PHE A CA 1
ATOM 596 C C . PHE A 1 100 ? -7.116 31.819 -28.747 1.00 15.16 681 PHE A C 1
ATOM 597 O O . PHE A 1 100 ? -8.050 32.545 -29.118 1.00 16.86 681 PHE A O 1
ATOM 605 N N . ASP A 1 101 ? -7.260 30.505 -28.537 1.00 16.23 682 ASP A N 1
ATOM 606 C CA . ASP A 1 101 ? -8.520 29.759 -28.744 1.00 18.47 682 ASP A CA 1
ATOM 607 C C . ASP A 1 101 ? -9.530 30.212 -27.710 1.00 17.85 682 ASP A C 1
ATOM 608 O O . ASP A 1 101 ? -10.725 30.298 -27.982 1.00 18.97 682 ASP A O 1
ATOM 613 N N . GLN A 1 102 ? -9.049 30.501 -26.507 1.00 17.10 683 GLN A N 1
ATOM 614 C CA . GLN A 1 102 ? -9.932 31.008 -25.452 1.00 17.66 683 GLN A CA 1
ATOM 615 C C . GLN A 1 102 ? -10.168 32.503 -25.517 1.00 16.79 683 GLN A C 1
ATOM 616 O O . GLN A 1 102 ? -10.809 33.066 -24.622 1.00 17.22 683 GLN A O 1
ATOM 622 N N . LYS A 1 103 ? -9.670 33.135 -26.581 1.00 16.03 684 LYS A N 1
ATOM 623 C CA . LYS A 1 103 ? -9.913 34.553 -26.900 1.00 15.96 684 LYS A CA 1
ATOM 624 C C . LYS A 1 103 ? -9.309 35.453 -25.815 1.00 16.22 684 LYS A C 1
ATOM 625 O O . LYS A 1 103 ? -9.934 36.449 -25.413 1.00 17.47 684 LYS A O 1
ATOM 631 N N . LEU A 1 104 ? -8.088 35.103 -25.370 1.00 14.48 685 LEU A N 1
ATOM 632 C CA . LEU A 1 104 ? -7.420 35.773 -24.234 1.00 15.11 685 LEU A CA 1
ATOM 633 C C . LEU A 1 104 ? -6.112 36.476 -24.551 1.00 15.20 685 LEU A C 1
ATOM 634 O O . LEU A 1 104 ? -5.576 37.132 -23.670 1.00 14.89 685 LEU A O 1
ATOM 639 N N . ILE A 1 105 ? -5.600 36.382 -25.770 1.00 13.47 686 ILE A N 1
ATOM 640 C CA . ILE A 1 105 ? -4.286 37.008 -26.048 1.00 13.28 686 ILE A CA 1
ATOM 641 C C . ILE A 1 105 ? -4.444 38.518 -26.135 1.00 12.44 686 ILE A C 1
ATOM 642 O O . ILE A 1 105 ? -3.618 39.270 -25.610 1.00 13.11 686 ILE A O 1
ATOM 647 N N . PHE A 1 106 ? -5.525 38.966 -26.782 1.00 13.28 687 PHE A N 1
ATOM 648 C CA . PHE A 1 106 ? -5.804 40.391 -26.870 1.00 13.27 687 PHE A CA 1
ATOM 649 C C . PHE A 1 106 ? -7.172 40.724 -26.289 1.00 15.27 687 PHE A C 1
ATOM 650 O O . PHE A 1 106 ? -8.019 39.883 -26.132 1.00 16.68 687 PHE A O 1
ATOM 658 N N . THR A 1 107 ? -7.349 41.992 -26.001 1.00 14.49 688 THR A N 1
ATOM 659 C CA . THR A 1 107 ? -8.654 42.527 -25.673 1.00 14.79 688 THR A CA 1
ATOM 660 C C . THR A 1 107 ? -8.849 43.846 -26.439 1.00 15.08 688 THR A C 1
ATOM 661 O O . THR A 1 107 ? -8.024 44.201 -27.278 1.00 16.01 688 THR A O 1
ATOM 665 N N . VAL A 1 108 ? -9.957 44.540 -26.189 1.00 14.92 689 VAL A N 1
ATOM 666 C CA . VAL A 1 108 ? -10.204 45.865 -26.768 1.00 15.32 689 VAL A CA 1
ATOM 667 C C . VAL A 1 108 ? -10.509 46.786 -25.605 1.00 15.93 689 VAL A C 1
ATOM 668 O O . VAL A 1 108 ? -11.345 46.475 -24.736 1.00 17.94 689 VAL A O 1
ATOM 672 N N . GLY A 1 109 ? -9.835 47.928 -25.572 1.00 15.47 690 GLY A N 1
ATOM 673 C CA . GLY A 1 109 ? -10.200 48.959 -24.574 1.00 17.63 690 GLY A CA 1
ATOM 674 C C . GLY A 1 109 ? -9.082 49.954 -24.455 1.00 18.84 690 GLY A C 1
ATOM 675 O O . GLY A 1 109 ? -8.412 50.332 -25.431 1.00 17.84 690 GLY A O 1
ATOM 676 N N . TYR A 1 110 ? -8.853 50.377 -23.232 1.00 19.14 691 TYR A N 1
ATOM 677 C CA . TYR A 1 110 ? -7.899 51.416 -22.980 1.00 19.59 691 TYR A CA 1
ATOM 678 C C . TYR A 1 110 ? -6.483 50.911 -23.030 1.00 19.74 691 TYR A C 1
ATOM 679 O O . TYR A 1 110 ? -6.153 49.823 -22.503 1.00 19.11 691 TYR A O 1
ATOM 688 N N . SER A 1 111 ? -5.630 51.704 -23.681 1.00 19.85 692 SER A N 1
ATOM 689 C CA . SER A 1 111 ? -4.209 51.409 -23.782 1.00 18.70 692 SER A CA 1
ATOM 690 C C . SER A 1 111 ? -3.498 52.358 -22.816 1.00 19.77 692 SER A C 1
ATOM 691 O O . SER A 1 111 ? -3.497 53.559 -23.019 1.00 20.35 692 SER A O 1
ATOM 694 N N . ARG A 1 112 ? -2.902 51.795 -21.773 1.00 19.55 693 ARG A N 1
ATOM 695 C CA . ARG A 1 112 ? -2.467 52.555 -20.581 1.00 22.87 693 ARG A CA 1
ATOM 696 C C . ARG A 1 112 ? -1.470 53.723 -20.798 1.00 24.44 693 ARG A C 1
ATOM 697 O O . ARG A 1 112 ? -1.668 54.866 -20.310 1.00 27.78 693 ARG A O 1
ATOM 705 N N . VAL A 1 113 ? -0.424 53.426 -21.519 1.00 25.94 694 VAL A N 1
ATOM 706 C CA . VAL A 1 113 ? 0.662 54.390 -21.730 1.00 27.89 694 VAL A CA 1
ATOM 707 C C . VAL A 1 113 ? 0.224 55.675 -22.448 1.00 28.30 694 VAL A C 1
ATOM 708 O O . VAL A 1 113 ? 0.496 56.791 -21.956 1.00 30.31 694 VAL A O 1
ATOM 712 N N . LEU A 1 114 ? -0.476 55.520 -23.574 1.00 28.51 695 LEU A N 1
ATOM 713 C CA . LEU A 1 114 ? -0.913 56.679 -24.362 1.00 28.90 695 LEU A CA 1
ATOM 714 C C . LEU A 1 114 ? -2.213 57.250 -23.865 1.00 29.34 695 LEU A C 1
ATOM 715 O O . LEU A 1 114 ? -2.536 58.400 -24.169 1.00 30.51 695 LEU A O 1
ATOM 720 N N . GLY A 1 115 ? -2.962 56.434 -23.139 1.00 27.58 696 GLY A N 1
ATOM 721 C CA . GLY A 1 115 ? -4.234 56.848 -22.653 1.00 29.38 696 GLY A CA 1
ATOM 722 C C . GLY A 1 115 ? -5.127 57.043 -23.852 1.00 28.22 696 GLY A C 1
ATOM 723 O O . GLY A 1 115 ? -5.856 58.037 -23.924 1.00 31.79 696 GLY A O 1
ATOM 724 N N . VAL A 1 116 ? -5.048 56.125 -24.805 1.00 25.94 697 VAL A N 1
ATOM 725 C CA . VAL A 1 116 ? -6.083 56.129 -25.824 1.00 24.95 697 VAL A CA 1
ATOM 726 C C . VAL A 1 116 ? -6.977 54.941 -25.571 1.00 22.09 697 VAL A C 1
ATOM 727 O O . VAL A 1 116 ? -6.503 53.901 -25.123 1.00 23.48 697 VAL A O 1
ATOM 731 N N . SER A 1 117 ? -8.238 55.056 -25.938 1.00 22.40 698 SER A N 1
ATOM 732 C CA A SER A 1 117 ? -9.145 53.926 -25.771 0.25 21.37 698 SER A CA 1
ATOM 733 C CA B SER A 1 117 ? -9.129 53.910 -25.774 0.25 21.30 698 SER A CA 1
ATOM 734 C CA C SER A 1 117 ? -9.192 53.972 -25.766 0.50 21.90 698 SER A CA 1
ATOM 735 C C . SER A 1 117 ? -9.634 53.397 -27.111 1.00 21.35 698 SER A C 1
ATOM 736 O O . SER A 1 117 ? -9.201 53.873 -28.172 1.00 20.70 698 SER A O 1
ATOM 743 N N . ASP A 1 118 ? -10.512 52.391 -27.058 1.00 20.25 699 ASP A N 1
ATOM 744 C CA . ASP A 1 118 ? -11.116 51.784 -28.242 1.00 20.97 699 ASP A CA 1
ATOM 745 C C . ASP A 1 118 ? -10.049 51.261 -29.175 1.00 18.63 699 ASP A C 1
ATOM 746 O O . ASP A 1 118 ? -10.126 51.449 -30.396 1.00 18.82 699 ASP A O 1
ATOM 751 N N . VAL A 1 119 ? -9.047 50.615 -28.611 1.00 16.73 700 VAL A N 1
ATOM 752 C CA . VAL A 1 119 ? -8.032 49.976 -29.451 1.00 15.34 700 VAL A CA 1
ATOM 753 C C . VAL A 1 119 ? -7.774 48.542 -28.999 1.00 14.90 700 VAL A C 1
ATOM 754 O O . VAL A 1 119 ? -8.081 48.167 -27.866 1.00 14.02 700 VAL A O 1
ATOM 758 N N . ILE A 1 120 ? -7.191 47.747 -29.903 1.00 13.75 701 ILE A N 1
ATOM 759 C CA . ILE A 1 120 ? -6.783 46.402 -29.527 1.00 13.45 701 ILE A CA 1
ATOM 760 C C . ILE A 1 120 ? -5.547 46.477 -28.673 1.00 14.23 701 ILE A C 1
ATOM 761 O O . ILE A 1 120 ? -4.560 47.177 -29.023 1.00 15.66 701 ILE A O 1
ATOM 766 N N . THR A 1 121 ? -5.588 45.801 -27.533 1.00 13.66 702 THR A N 1
ATOM 767 C CA . THR A 1 121 ? -4.417 45.789 -26.606 1.00 14.46 702 THR A CA 1
ATOM 768 C C . THR A 1 121 ? -4.058 44.364 -26.246 1.00 14.79 702 THR A C 1
ATOM 769 O O . THR A 1 121 ? -4.855 43.449 -26.401 1.00 14.77 702 THR A O 1
ATOM 773 N N . TRP A 1 122 ? -2.862 44.188 -25.708 1.00 14.39 703 TRP A N 1
ATOM 774 C CA . TRP A 1 122 ? -2.540 42.945 -25.034 1.00 13.68 703 TRP A CA 1
ATOM 775 C C . TRP A 1 122 ? -3.423 42.769 -23.776 1.00 15.08 703 TRP A C 1
ATOM 776 O O . TRP A 1 122 ? -4.219 43.656 -23.405 1.00 16.73 703 TRP A O 1
ATOM 787 N N . ASN A 1 123 ? -3.356 41.587 -23.177 1.00 14.90 704 ASN A N 1
ATOM 788 C CA . ASN A 1 123 ? -4.292 41.190 -22.138 1.00 15.90 704 ASN A CA 1
ATOM 789 C C . ASN A 1 123 ? -3.553 40.459 -21.021 1.00 16.77 704 ASN A C 1
ATOM 790 O O . ASN A 1 123 ? -3.977 39.385 -20.548 1.00 17.95 704 ASN A O 1
ATOM 795 N N . ASP A 1 124 ? -2.458 41.074 -20.580 1.00 16.78 705 ASP A N 1
ATOM 796 C CA . ASP A 1 124 ? -1.683 40.587 -19.416 1.00 17.76 705 ASP A CA 1
ATOM 797 C C . ASP A 1 124 ? -0.924 39.294 -19.639 1.00 17.78 705 ASP A C 1
ATOM 798 O O . ASP A 1 124 ? -0.567 38.628 -18.669 1.00 19.41 705 ASP A O 1
ATOM 803 N N . ILE A 1 125 ? -0.661 38.947 -20.897 1.00 14.27 706 ILE A N 1
ATOM 804 C CA . ILE A 1 125 ? 0.239 37.839 -21.226 1.00 13.67 706 ILE A CA 1
ATOM 805 C C . ILE A 1 125 ? 1.305 38.510 -22.089 1.00 13.49 706 ILE A C 1
ATOM 806 O O . ILE A 1 125 ? 1.071 38.831 -23.261 1.00 13.40 706 ILE A O 1
ATOM 811 N N . HIS A 1 126 ? 2.482 38.705 -21.496 1.00 13.34 707 HIS A N 1
ATOM 812 C CA . HIS A 1 126 ? 3.531 39.489 -22.172 1.00 14.14 707 HIS A CA 1
ATOM 813 C C . HIS A 1 126 ? 4.227 38.679 -23.258 1.00 13.08 707 HIS A C 1
ATOM 814 O O . HIS A 1 126 ? 4.669 37.543 -23.040 1.00 14.16 707 HIS A O 1
ATOM 821 N N . HIS A 1 127 ? 4.350 39.304 -24.422 1.00 12.92 708 HIS A N 1
ATOM 822 C CA . HIS A 1 127 ? 5.073 38.737 -25.558 1.00 12.18 708 HIS A CA 1
ATOM 823 C C . HIS A 1 127 ? 6.326 39.552 -25.874 1.00 12.46 708 HIS A C 1
ATOM 824 O O . HIS A 1 127 ? 6.306 40.801 -25.808 1.00 12.96 708 HIS A O 1
ATOM 831 N N . LYS A 1 128 ? 7.405 38.826 -26.182 1.00 12.86 709 LYS A N 1
ATOM 832 C CA . LYS A 1 128 ? 8.656 39.435 -26.616 1.00 11.58 709 LYS A CA 1
ATOM 833 C C . LYS A 1 128 ? 8.503 39.826 -28.069 1.00 11.93 709 LYS A C 1
ATOM 834 O O . LYS A 1 128 ? 8.437 38.960 -28.958 1.00 13.59 709 LYS A O 1
ATOM 840 N N . THR A 1 129 ? 8.424 41.132 -28.324 1.00 12.09 710 THR A N 1
ATOM 841 C CA . THR A 1 129 ? 8.171 41.619 -29.672 1.00 11.66 710 THR A CA 1
ATOM 842 C C . THR A 1 129 ? 9.485 42.083 -30.331 1.00 12.60 710 THR A C 1
ATOM 843 O O . THR A 1 129 ? 9.470 42.622 -31.458 1.00 13.33 710 THR A O 1
ATOM 847 N N . SER A 1 130 ? 10.604 41.917 -29.618 1.00 13.88 711 SER A N 1
ATOM 848 C CA . SER A 1 130 ? 11.940 42.146 -30.162 1.00 13.43 711 SER A CA 1
ATOM 849 C C . SER A 1 130 ? 12.770 40.888 -30.008 1.00 14.36 711 SER A C 1
ATOM 850 O O . SER A 1 130 ? 12.577 40.095 -29.076 1.00 15.55 711 SER A O 1
ATOM 853 N N . ARG A 1 131 ? 13.690 40.665 -30.939 1.00 13.55 712 ARG A N 1
ATOM 854 C CA . ARG A 1 131 ? 14.635 39.566 -30.777 1.00 14.11 712 ARG A CA 1
ATOM 855 C C . ARG A 1 131 ? 15.717 39.931 -29.751 1.00 16.30 712 ARG A C 1
ATOM 856 O O . ARG A 1 131 ? 16.005 39.145 -28.842 1.00 16.68 712 ARG A O 1
ATOM 864 N N . PHE A 1 132 ? 16.288 41.128 -29.880 1.00 16.28 713 PHE A N 1
ATOM 865 C CA . PHE A 1 132 ? 17.462 41.555 -29.098 1.00 16.44 713 PHE A CA 1
ATOM 866 C C . PHE A 1 132 ? 17.130 42.748 -28.181 1.00 16.33 713 PHE A C 1
ATOM 867 O O . PHE A 1 132 ? 16.017 43.297 -28.236 1.00 18.13 713 PHE A O 1
ATOM 875 N N . GLY A 1 133 ? 18.076 43.089 -27.310 1.00 17.62 714 GLY A N 1
ATOM 876 C CA . GLY A 1 133 ? 17.948 44.301 -26.516 1.00 17.46 714 GLY A CA 1
ATOM 877 C C . GLY A 1 133 ? 17.558 44.097 -25.070 1.00 18.66 714 GLY A C 1
ATOM 878 O O . GLY A 1 133 ? 17.521 45.063 -24.294 1.00 18.92 714 GLY A O 1
ATOM 879 N N . GLY A 1 134 ? 17.244 42.848 -24.719 1.00 18.29 715 GLY A N 1
ATOM 880 C CA . GLY A 1 134 ? 16.869 42.497 -23.352 1.00 18.48 715 GLY A CA 1
ATOM 881 C C . GLY A 1 134 ? 15.538 43.114 -22.949 1.00 17.32 715 GLY A C 1
ATOM 882 O O . GLY A 1 134 ? 14.808 43.652 -23.804 1.00 16.86 715 GLY A O 1
ATOM 883 N N . PRO A 1 135 ? 15.179 42.991 -21.656 1.00 18.11 716 PRO A N 1
ATOM 884 C CA . PRO A 1 135 ? 13.839 43.428 -21.227 1.00 18.39 716 PRO A CA 1
ATOM 885 C C . PRO A 1 135 ? 13.514 44.891 -21.511 1.00 18.90 716 PRO A C 1
ATOM 886 O O . PRO A 1 135 ? 12.346 45.214 -21.756 1.00 19.04 716 PRO A O 1
ATOM 890 N N . GLU A 1 136 ? 14.524 45.765 -21.504 1.00 20.30 717 GLU A N 1
ATOM 891 C CA . GLU A 1 136 ? 14.253 47.195 -21.783 1.00 22.19 717 GLU A CA 1
ATOM 892 C C . GLU A 1 136 ? 13.584 47.358 -23.137 1.00 21.27 717 GLU A C 1
ATOM 893 O O . GLU A 1 136 ? 12.739 48.246 -23.318 1.00 20.52 717 GLU A O 1
ATOM 899 N N . MET A 1 137 ? 13.926 46.450 -24.065 1.00 18.77 718 MET A N 1
ATOM 900 C CA . MET A 1 137 ? 13.488 46.509 -25.446 1.00 18.20 718 MET A CA 1
ATOM 901 C C . MET A 1 137 ? 12.464 45.423 -25.765 1.00 17.10 718 MET A C 1
ATOM 902 O O . MET A 1 137 ? 12.098 45.244 -26.926 1.00 17.74 718 MET A O 1
ATOM 907 N N . TYR A 1 138 ? 11.918 44.775 -24.737 1.00 16.50 719 TYR A N 1
ATOM 908 C CA . TYR A 1 138 ? 10.985 43.673 -24.895 1.00 15.28 719 TYR A CA 1
ATOM 909 C C . TYR A 1 138 ? 11.618 42.567 -25.749 1.00 14.69 719 TYR A C 1
ATOM 910 O O . TYR A 1 138 ? 10.965 41.943 -26.567 1.00 14.35 719 TYR A O 1
ATOM 919 N N . GLY A 1 139 ? 12.907 42.309 -25.516 1.00 14.69 720 GLY A N 1
ATOM 920 C CA . GLY A 1 139 ? 13.622 41.290 -26.279 1.00 14.99 720 GLY A CA 1
ATOM 921 C C . GLY A 1 139 ? 14.485 40.429 -25.376 1.00 16.10 720 GLY A C 1
ATOM 922 O O . GLY A 1 139 ? 14.358 40.469 -24.160 1.00 16.12 720 GLY A O 1
ATOM 923 N N . TYR A 1 140 ? 15.355 39.641 -25.995 1.00 15.74 721 TYR A N 1
ATOM 924 C CA . TYR A 1 140 ? 16.247 38.723 -25.268 1.00 16.58 721 TYR A CA 1
ATOM 925 C C . TYR A 1 140 ? 17.676 39.316 -25.210 1.00 17.29 721 TYR A C 1
ATOM 926 O O . TYR A 1 140 ? 17.975 40.216 -25.981 1.00 17.96 721 TYR A O 1
ATOM 935 N N . PRO A 1 141 ? 18.520 38.885 -24.249 1.00 18.32 722 PRO A N 1
ATOM 936 C CA . PRO A 1 141 ? 18.314 37.810 -23.301 1.00 18.00 722 PRO A CA 1
ATOM 937 C C . PRO A 1 141 ? 17.367 38.222 -22.177 1.00 18.51 722 PRO A C 1
ATOM 938 O O . PRO A 1 141 ? 17.317 39.407 -21.776 1.00 18.76 722 PRO A O 1
ATOM 942 N N . ASP A 1 142 ? 16.622 37.253 -21.684 1.00 17.95 723 ASP A N 1
ATOM 943 C CA . ASP A 1 142 ? 15.784 37.458 -20.529 1.00 18.72 723 ASP A CA 1
ATOM 944 C C . ASP A 1 142 ? 15.572 36.086 -19.916 1.00 19.35 723 ASP A C 1
ATOM 945 O O . ASP A 1 142 ? 14.636 35.378 -20.269 1.00 20.01 723 ASP A O 1
ATOM 950 N N . PRO A 1 143 ? 16.495 35.676 -19.026 1.00 21.20 724 PRO A N 1
ATOM 951 C CA . PRO A 1 143 ? 16.492 34.271 -18.601 1.00 22.74 724 PRO A CA 1
ATOM 952 C C . PRO A 1 143 ? 15.221 33.792 -17.893 1.00 23.00 724 PRO A C 1
ATOM 953 O O . PRO A 1 143 ? 14.928 32.594 -17.942 1.00 24.57 724 PRO A O 1
ATOM 957 N N . SER A 1 144 ? 14.468 34.686 -17.256 1.00 20.13 725 SER A N 1
ATOM 958 C CA . SER A 1 144 ? 13.255 34.264 -16.578 1.00 19.44 725 SER A CA 1
ATOM 959 C C . SER A 1 144 ? 11.987 34.447 -17.386 1.00 17.95 725 SER A C 1
ATOM 960 O O . SER A 1 144 ? 10.901 34.111 -16.885 1.00 17.84 725 SER A O 1
ATOM 963 N N . TYR A 1 145 ? 12.094 34.955 -18.610 1.00 16.92 726 TYR A N 1
ATOM 964 C CA . TYR A 1 145 ? 10.868 35.234 -19.384 1.00 15.21 726 TYR A CA 1
ATOM 965 C C . TYR A 1 145 ? 9.973 34.005 -19.545 1.00 15.32 726 TYR A C 1
ATOM 966 O O . TYR A 1 145 ? 8.746 34.107 -19.369 1.00 15.28 726 TYR A O 1
ATOM 975 N N . LEU A 1 146 ? 10.530 32.864 -19.958 1.00 15.75 727 LEU A N 1
ATOM 976 C CA . LEU A 1 146 ? 9.622 31.726 -20.193 1.00 16.27 727 LEU A CA 1
ATOM 977 C C . LEU A 1 146 ? 8.856 31.344 -18.907 1.00 16.91 727 LEU A C 1
ATOM 978 O O . LEU A 1 146 ? 7.675 31.026 -18.976 1.00 17.83 727 LEU A O 1
ATOM 983 N N . LYS A 1 147 ? 9.527 31.373 -17.760 1.00 17.96 728 LYS A N 1
ATOM 984 C CA . LYS A 1 147 ? 8.875 31.155 -16.470 1.00 18.95 728 LYS A CA 1
ATOM 985 C C . LYS A 1 147 ? 7.754 32.192 -16.232 1.00 18.12 728 LYS A C 1
ATOM 986 O O . LYS A 1 147 ? 6.645 31.808 -15.816 1.00 18.93 728 LYS A O 1
ATOM 992 N N . ARG A 1 148 ? 8.043 33.473 -16.502 1.00 17.62 729 ARG A N 1
ATOM 993 C CA . ARG A 1 148 ? 7.071 34.549 -16.270 1.00 15.82 729 ARG A CA 1
ATOM 994 C C . ARG A 1 148 ? 5.850 34.388 -17.128 1.00 15.67 729 ARG A C 1
ATOM 995 O O . ARG A 1 148 ? 4.738 34.512 -16.612 1.00 16.05 729 ARG A O 1
ATOM 1003 N N . VAL A 1 149 ? 6.053 34.103 -18.410 1.00 14.83 730 VAL A N 1
ATOM 1004 C CA . VAL A 1 149 ? 4.889 34.002 -19.324 1.00 15.09 730 VAL A CA 1
ATOM 1005 C C . VAL A 1 149 ? 4.023 32.784 -18.915 1.00 16.78 730 VAL A C 1
ATOM 1006 O O . VAL A 1 149 ? 2.796 32.841 -18.983 1.00 16.66 730 VAL A O 1
ATOM 1010 N N . LYS A 1 150 ? 4.659 31.693 -18.489 1.00 16.92 731 LYS A N 1
ATOM 1011 C CA . LYS A 1 150 ? 3.882 30.556 -17.957 1.00 18.76 731 LYS A CA 1
ATOM 1012 C C . LYS A 1 150 ? 3.052 30.947 -16.742 1.00 19.15 731 LYS A C 1
ATOM 1013 O O . LYS A 1 150 ? 1.929 30.452 -16.598 1.00 20.05 731 LYS A O 1
ATOM 1019 N N . GLU A 1 151 ? 3.603 31.813 -15.870 1.00 20.36 732 GLU A N 1
ATOM 1020 C CA . GLU A 1 151 ? 2.858 32.286 -14.676 1.00 21.48 732 GLU A CA 1
ATOM 1021 C C . GLU A 1 151 ? 1.649 33.076 -15.151 1.00 20.09 732 GLU A C 1
ATOM 1022 O O . GLU A 1 151 ? 0.550 32.930 -14.609 1.00 20.89 732 GLU A O 1
ATOM 1028 N N . GLU A 1 152 ? 1.841 33.916 -16.170 1.00 18.91 733 GLU A N 1
ATOM 1029 C CA . GLU A 1 152 ? 0.746 34.763 -16.679 1.00 18.15 733 GLU A CA 1
ATOM 1030 C C . GLU A 1 152 ? -0.338 33.926 -17.329 1.00 17.75 733 GLU A C 1
ATOM 1031 O O . GLU A 1 152 ? -1.511 34.231 -17.189 1.00 18.19 733 GLU A O 1
ATOM 1037 N N . LEU A 1 153 ? 0.058 32.863 -18.025 1.00 17.74 734 LEU A N 1
ATOM 1038 C CA . LEU A 1 153 ? -0.915 31.909 -18.622 1.00 17.58 734 LEU A CA 1
ATOM 1039 C C . LEU A 1 153 ? -1.689 31.116 -17.538 1.00 19.21 734 LEU A C 1
ATOM 1040 O O . LEU A 1 153 ? -2.912 30.974 -17.615 1.00 19.33 734 LEU A O 1
ATOM 1045 N N . LYS A 1 154 ? -0.975 30.663 -16.510 1.00 20.51 735 LYS A N 1
ATOM 1046 C CA . LYS A 1 154 ? -1.591 30.011 -15.368 1.00 21.46 735 LYS A CA 1
ATOM 1047 C C . LYS A 1 154 ? -2.621 30.917 -14.687 1.00 22.04 735 LYS A C 1
ATOM 1048 O O . LYS A 1 154 ? -3.668 30.430 -14.230 1.00 23.25 735 LYS A O 1
ATOM 1054 N N . ALA A 1 155 ? -2.346 32.217 -14.621 1.00 21.56 736 ALA A N 1
ATOM 1055 C CA . ALA A 1 155 ? -3.290 33.142 -14.001 1.00 23.23 736 ALA A CA 1
ATOM 1056 C C . ALA A 1 155 ? -4.600 33.226 -14.780 1.00 24.58 736 ALA A C 1
ATOM 1057 O O . ALA A 1 155 ? -5.623 33.612 -14.209 1.00 25.75 736 ALA A O 1
ATOM 1059 N N . LYS A 1 156 ? -4.562 32.837 -16.059 1.00 23.55 737 LYS A N 1
ATOM 1060 C CA . LYS A 1 156 ? -5.759 32.710 -16.920 1.00 24.74 737 LYS A CA 1
ATOM 1061 C C . LYS A 1 156 ? -6.328 31.290 -16.911 1.00 24.73 737 LYS A C 1
ATOM 1062 O O . LYS A 1 156 ? -7.266 30.981 -17.671 1.00 25.91 737 LYS A O 1
ATOM 1068 N N . GLY A 1 157 ? -5.735 30.405 -16.119 1.00 25.37 738 GLY A N 1
ATOM 1069 C CA . GLY A 1 157 ? -6.196 29.015 -16.020 1.00 27.18 738 GLY A CA 1
ATOM 1070 C C . GLY A 1 157 ? -5.639 28.103 -17.088 1.00 27.60 738 GLY A C 1
ATOM 1071 O O . GLY A 1 157 ? -6.219 27.051 -17.390 1.00 28.46 738 GLY A O 1
ATOM 1072 N N . ILE A 1 158 ? -4.514 28.503 -17.677 1.00 26.43 739 ILE A N 1
ATOM 1073 C CA . ILE A 1 158 ? -3.923 27.767 -18.804 1.00 25.87 739 ILE A CA 1
ATOM 1074 C C . ILE A 1 158 ? -2.561 27.234 -18.403 1.00 27.07 739 ILE A C 1
ATOM 1075 O O . ILE A 1 158 ? -1.618 28.012 -18.225 1.00 25.41 739 ILE A O 1
ATOM 1080 N N . GLU A 1 159 ? -2.461 25.921 -18.209 1.00 28.22 740 GLU A N 1
ATOM 1081 C CA . GLU A 1 159 ? -1.175 25.320 -17.860 1.00 30.53 740 GLU A CA 1
ATOM 1082 C C . GLU A 1 159 ? -0.911 23.966 -18.498 1.00 32.10 740 GLU A C 1
ATOM 1083 O O . GLU A 1 159 ? -1.845 23.359 -19.038 1.00 32.84 740 GLU A O 1
ATOM 1090 N N . LYS B 1 26 ? 36.736 59.132 -21.554 1.00 45.30 607 LYS B N 1
ATOM 1091 C CA . LYS B 1 26 ? 37.895 59.763 -20.865 1.00 44.92 607 LYS B CA 1
ATOM 1092 C C . LYS B 1 26 ? 37.909 59.637 -19.332 1.00 42.17 607 LYS B C 1
ATOM 1093 O O . LYS B 1 26 ? 38.833 60.132 -18.696 1.00 43.07 607 LYS B O 1
ATOM 1099 N N . GLY B 1 27 ? 36.919 58.977 -18.732 1.00 39.32 608 GLY B N 1
ATOM 1100 C CA . GLY B 1 27 ? 36.982 58.690 -17.304 1.00 36.32 608 GLY B CA 1
ATOM 1101 C C . GLY B 1 27 ? 37.219 57.216 -17.065 1.00 35.13 608 GLY B C 1
ATOM 1102 O O . GLY B 1 27 ? 37.435 56.465 -18.006 1.00 35.82 608 GLY B O 1
ATOM 1103 N N . ASN B 1 28 ? 37.183 56.810 -15.800 1.00 33.12 609 ASN B N 1
ATOM 1104 C CA . ASN B 1 28 ? 37.390 55.409 -15.395 1.00 31.59 609 ASN B CA 1
ATOM 1105 C C . ASN B 1 28 ? 36.171 54.826 -14.665 1.00 29.03 609 ASN B C 1
ATOM 1106 O O . ASN B 1 28 ? 36.285 53.961 -13.789 1.00 28.87 609 ASN B O 1
ATOM 1111 N N . GLN B 1 29 ? 35.000 55.326 -15.032 1.00 26.50 610 GLN B N 1
ATOM 1112 C CA . GLN B 1 29 ? 33.742 54.831 -14.474 1.00 24.07 610 GLN B CA 1
ATOM 1113 C C . GLN B 1 29 ? 33.628 53.294 -14.569 1.00 23.40 610 GLN B C 1
ATOM 1114 O O . GLN B 1 29 ? 33.964 52.695 -15.604 1.00 24.52 610 GLN B O 1
ATOM 1120 N N . PRO B 1 30 ? 33.127 52.640 -13.513 1.00 22.17 611 PRO B N 1
ATOM 1121 C CA . PRO B 1 30 ? 32.788 51.218 -13.615 1.00 22.83 611 PRO B CA 1
ATOM 1122 C C . PRO B 1 30 ? 31.736 50.892 -14.692 1.00 22.37 611 PRO B C 1
ATOM 1123 O O . PRO B 1 30 ? 31.045 51.782 -15.223 1.00 22.41 611 PRO B O 1
ATOM 1127 N N . GLU B 1 31 ? 31.620 49.618 -15.025 1.00 22.61 612 GLU B N 1
ATOM 1128 C CA . GLU B 1 31 ? 30.598 49.172 -15.945 1.00 23.11 612 GLU B CA 1
ATOM 1129 C C . GLU B 1 31 ? 29.242 49.465 -15.328 1.00 21.32 612 GLU B C 1
ATOM 1130 O O . GLU B 1 31 ? 29.080 49.378 -14.124 1.00 21.54 612 GLU B O 1
ATOM 1136 N N . GLY B 1 32 ? 28.265 49.797 -16.164 1.00 22.13 613 GLY B N 1
ATOM 1137 C CA . GLY B 1 32 ? 26.915 50.041 -15.637 1.00 20.53 613 GLY B CA 1
ATOM 1138 C C . GLY B 1 32 ? 26.004 50.627 -16.681 1.00 21.64 613 GLY B C 1
ATOM 1139 O O . GLY B 1 32 ? 26.382 50.783 -17.836 1.00 23.00 613 GLY B O 1
ATOM 1140 N N . SER B 1 33 ? 24.799 50.967 -16.257 1.00 20.08 614 SER B N 1
ATOM 1141 C CA . SER B 1 33 ? 23.793 51.471 -17.170 1.00 20.64 614 SER B CA 1
ATOM 1142 C C . SER B 1 33 ? 23.116 52.711 -16.616 1.00 19.03 614 SER B C 1
ATOM 1143 O O . SER B 1 33 ? 23.047 52.910 -15.405 1.00 18.08 614 SER B O 1
ATOM 1146 N N . MET B 1 34 ? 22.594 53.519 -17.531 1.00 18.31 615 MET B N 1
ATOM 1147 C CA . MET B 1 34 ? 21.897 54.743 -17.197 1.00 16.82 615 MET B CA 1
ATOM 1148 C C . MET B 1 34 ? 20.592 54.720 -17.969 1.00 16.47 615 MET B C 1
ATOM 1149 O O . MET B 1 34 ? 20.596 54.537 -19.193 1.00 16.45 615 MET B O 1
ATOM 1154 N N . VAL B 1 35 ? 19.483 54.839 -17.255 1.00 14.67 616 VAL B N 1
ATOM 1155 C CA . VAL B 1 35 ? 18.161 54.916 -17.900 1.00 14.72 616 VAL B CA 1
ATOM 1156 C C . VAL B 1 35 ? 17.404 56.103 -17.341 1.00 14.08 616 VAL B C 1
ATOM 1157 O O . VAL B 1 35 ? 17.800 56.669 -16.309 1.00 13.62 616 VAL B O 1
ATOM 1161 N N . PHE B 1 36 ? 16.298 56.479 -17.987 1.00 15.11 617 PHE B N 1
ATOM 1162 C CA . PHE B 1 36 ? 15.485 57.584 -17.453 1.00 14.60 617 PHE B CA 1
ATOM 1163 C C . PHE B 1 36 ? 14.020 57.356 -17.739 1.00 13.37 617 PHE B C 1
ATOM 1164 O O . PHE B 1 36 ? 13.658 56.604 -18.657 1.00 14.50 617 PHE B O 1
ATOM 1172 N N . THR B 1 37 ? 13.195 57.977 -16.910 1.00 14.11 618 THR B N 1
ATOM 1173 C CA . THR B 1 37 ? 11.764 57.993 -17.123 1.00 14.78 618 THR B CA 1
ATOM 1174 C C . THR B 1 37 ? 11.254 59.333 -16.648 1.00 15.54 618 THR B C 1
ATOM 1175 O O . THR B 1 37 ? 12.025 60.160 -16.208 1.00 14.86 618 THR B O 1
ATOM 1179 N N A VAL B 1 38 ? 9.951 59.561 -16.774 0.50 15.64 619 VAL B N 1
ATOM 1180 N N B VAL B 1 38 ? 9.967 59.589 -16.818 0.50 15.45 619 VAL B N 1
ATOM 1181 C CA A VAL B 1 38 ? 9.372 60.852 -16.452 0.50 16.24 619 VAL B CA 1
ATOM 1182 C CA B VAL B 1 38 ? 9.417 60.838 -16.357 0.50 15.82 619 VAL B CA 1
ATOM 1183 C C A VAL B 1 38 ? 8.077 60.672 -15.652 0.50 16.54 619 VAL B C 1
ATOM 1184 C C B VAL B 1 38 ? 8.196 60.547 -15.500 0.50 16.10 619 VAL B C 1
ATOM 1185 O O A VAL B 1 38 ? 7.263 59.785 -15.953 0.50 17.06 619 VAL B O 1
ATOM 1186 O O B VAL B 1 38 ? 7.563 59.479 -15.613 0.50 15.85 619 VAL B O 1
ATOM 1193 N N . SER B 1 39 ? 7.909 61.496 -14.616 1.00 16.58 620 SER B N 1
ATOM 1194 C CA . SER B 1 39 ? 6.678 61.541 -13.841 1.00 17.25 620 SER B CA 1
ATOM 1195 C C . SER B 1 39 ? 5.978 62.894 -14.106 1.00 18.35 620 SER B C 1
ATOM 1196 O O . SER B 1 39 ? 6.642 63.908 -14.470 1.00 18.27 620 SER B O 1
ATOM 1199 N N . ARG B 1 40 ? 4.647 62.925 -13.953 1.00 18.71 621 ARG B N 1
ATOM 1200 C CA . ARG B 1 40 ? 3.894 64.189 -14.111 1.00 20.31 621 ARG B CA 1
ATOM 1201 C C . ARG B 1 40 ? 4.025 65.097 -12.917 1.00 19.94 621 ARG B C 1
ATOM 1202 O O . ARG B 1 40 ? 3.784 66.308 -13.020 1.00 20.87 621 ARG B O 1
ATOM 1210 N N . ASP B 1 41 ? 4.424 64.529 -11.777 1.00 19.73 622 ASP B N 1
ATOM 1211 C CA . ASP B 1 41 ? 4.601 65.325 -10.544 1.00 19.21 622 ASP B CA 1
ATOM 1212 C C . ASP B 1 41 ? 5.764 66.304 -10.659 1.00 18.76 622 ASP B C 1
ATOM 1213 O O . ASP B 1 41 ? 6.706 66.033 -11.393 1.00 18.62 622 ASP B O 1
ATOM 1218 N N . SER B 1 42 ? 5.695 67.437 -9.950 1.00 18.79 623 SER B N 1
ATOM 1219 C CA . SER B 1 42 ? 6.634 68.525 -10.096 1.00 20.08 623 SER B CA 1
ATOM 1220 C C . SER B 1 42 ? 7.671 68.564 -8.973 1.00 20.16 623 SER B C 1
ATOM 1221 O O . SER B 1 42 ? 7.430 68.070 -7.883 1.00 21.08 623 SER B O 1
ATOM 1224 N N . LEU B 1 43 ? 8.822 69.150 -9.279 1.00 20.26 624 LEU B N 1
ATOM 1225 C CA . LEU B 1 43 ? 9.821 69.480 -8.256 1.00 19.24 624 LEU B CA 1
ATOM 1226 C C . LEU B 1 43 ? 9.622 70.907 -7.747 1.00 20.82 624 LEU B C 1
ATOM 1227 O O . LEU B 1 43 ? 9.252 71.782 -8.514 1.00 22.29 624 LEU B O 1
ATOM 1232 N N . PRO B 1 44 ? 9.861 71.150 -6.448 1.00 21.63 625 PRO B N 1
ATOM 1233 C CA . PRO B 1 44 ? 9.789 72.518 -5.918 1.00 23.02 625 PRO B CA 1
ATOM 1234 C C . PRO B 1 44 ? 10.638 73.492 -6.741 1.00 23.18 625 PRO B C 1
ATOM 1235 O O . PRO B 1 44 ? 11.794 73.193 -7.063 1.00 23.81 625 PRO B O 1
ATOM 1239 N N . GLY B 1 45 ? 10.072 74.655 -7.068 1.00 24.30 626 GLY B N 1
ATOM 1240 C CA . GLY B 1 45 ? 10.743 75.608 -7.949 1.00 25.22 626 GLY B CA 1
ATOM 1241 C C . GLY B 1 45 ? 10.425 75.415 -9.432 1.00 25.09 626 GLY B C 1
ATOM 1242 O O . GLY B 1 45 ? 10.669 76.320 -10.253 1.00 26.59 626 GLY B O 1
ATOM 1243 N N . TYR B 1 46 ? 9.873 74.251 -9.778 1.00 23.60 627 TYR B N 1
ATOM 1244 C CA . TYR B 1 46 ? 9.617 73.886 -11.166 1.00 23.98 627 TYR B CA 1
ATOM 1245 C C . TYR B 1 46 ? 8.212 73.350 -11.307 1.00 24.27 627 TYR B C 1
ATOM 1246 O O . TYR B 1 46 ? 7.974 72.356 -12.008 1.00 23.55 627 TYR B O 1
ATOM 1255 N N . GLU B 1 47 ? 7.288 74.040 -10.641 1.00 25.64 628 GLU B N 1
ATOM 1256 C CA . GLU B 1 47 ? 5.904 73.621 -10.526 1.00 27.09 628 GLU B CA 1
ATOM 1257 C C . GLU B 1 47 ? 5.152 73.509 -11.860 1.00 27.02 628 GLU B C 1
ATOM 1258 O O . GLU B 1 47 ? 4.203 72.738 -11.944 1.00 29.19 628 GLU B O 1
ATOM 1264 N N . SER B 1 48 ? 5.578 74.209 -12.912 1.00 27.07 629 SER B N 1
ATOM 1265 C CA . SER B 1 48 ? 4.938 74.045 -14.248 1.00 28.43 629 SER B CA 1
ATOM 1266 C C . SER B 1 48 ? 5.271 72.730 -14.958 1.00 26.11 629 SER B C 1
ATOM 1267 O O . SER B 1 48 ? 4.681 72.430 -16.001 1.00 26.38 629 SER B O 1
ATOM 1270 N N . PHE B 1 49 ? 6.222 71.963 -14.421 1.00 24.90 630 PHE B N 1
ATOM 1271 C CA . PHE B 1 49 ? 6.827 70.846 -15.154 1.00 22.72 630 PHE B CA 1
ATOM 1272 C C . PHE B 1 49 ? 6.776 69.526 -14.391 1.00 21.67 630 PHE B C 1
ATOM 1273 O O . PHE B 1 49 ? 6.615 69.512 -13.156 1.00 20.81 630 PHE B O 1
ATOM 1281 N N . GLY B 1 50 ? 6.925 68.443 -15.145 1.00 20.42 631 GLY B N 1
ATOM 1282 C CA . GLY B 1 50 ? 7.128 67.108 -14.570 1.00 19.58 631 GLY B CA 1
ATOM 1283 C C . GLY B 1 50 ? 8.532 66.887 -14.054 1.00 19.05 631 GLY B C 1
ATOM 1284 O O . GLY B 1 50 ? 9.342 67.825 -13.908 1.00 20.12 631 GLY B O 1
ATOM 1285 N N . THR B 1 51 ? 8.815 65.629 -13.754 1.00 16.96 632 THR B N 1
ATOM 1286 C CA . THR B 1 51 ? 10.085 65.266 -13.124 1.00 17.02 632 THR B CA 1
ATOM 1287 C C . THR B 1 51 ? 10.753 64.185 -13.951 1.00 16.68 632 THR B C 1
ATOM 1288 O O . THR B 1 51 ? 10.133 63.160 -14.239 1.00 18.93 632 THR B O 1
ATOM 1292 N N . ILE B 1 52 ? 12.007 64.404 -14.339 1.00 15.97 633 ILE B N 1
ATOM 1293 C CA . ILE B 1 52 ? 12.831 63.372 -14.982 1.00 15.65 633 ILE B CA 1
ATOM 1294 C C . ILE B 1 52 ? 13.507 62.578 -13.868 1.00 14.26 633 ILE B C 1
ATOM 1295 O O . ILE B 1 52 ? 14.057 63.154 -12.923 1.00 14.82 633 ILE B O 1
ATOM 1300 N N . VAL B 1 53 ? 13.382 61.259 -13.962 1.00 13.95 634 VAL B N 1
ATOM 1301 C CA . VAL B 1 53 ? 13.955 60.324 -12.973 1.00 13.07 634 VAL B CA 1
ATOM 1302 C C . VAL B 1 53 ? 15.032 59.521 -13.686 1.00 13.46 634 VAL B C 1
ATOM 1303 O O . VAL B 1 53 ? 14.737 58.786 -14.611 1.00 13.24 634 VAL B O 1
ATOM 1307 N N . ILE B 1 54 ? 16.291 59.664 -13.244 1.00 13.34 635 ILE B N 1
ATOM 1308 C CA . ILE B 1 54 ? 17.443 58.980 -13.861 1.00 13.53 635 ILE B CA 1
ATOM 1309 C C . ILE B 1 54 ? 17.878 57.868 -12.930 1.00 12.79 635 ILE B C 1
ATOM 1310 O O . ILE B 1 54 ? 18.063 58.118 -11.743 1.00 12.93 635 ILE B O 1
ATOM 1315 N N . THR B 1 55 ? 18.024 56.652 -13.450 1.00 12.92 636 THR B N 1
ATOM 1316 C CA . THR B 1 55 ? 18.478 55.532 -12.594 1.00 11.84 636 THR B CA 1
ATOM 1317 C C . THR B 1 55 ? 19.801 55.040 -13.126 1.00 13.41 636 THR B C 1
ATOM 1318 O O . THR B 1 55 ? 19.905 54.655 -14.308 1.00 14.21 636 THR B O 1
ATOM 1322 N N . TYR B 1 56 ? 20.799 54.993 -12.237 1.00 12.02 637 TYR B N 1
ATOM 1323 C CA . TYR B 1 56 ? 22.128 54.435 -12.566 1.00 13.72 637 TYR B CA 1
ATOM 1324 C C . TYR B 1 56 ? 22.261 53.098 -11.833 1.00 13.94 637 TYR B C 1
ATOM 1325 O O . TYR B 1 56 ? 21.969 53.024 -10.631 1.00 14.05 637 TYR B O 1
ATOM 1334 N N A SER B 1 57 ? 22.572 51.999 -12.521 0.50 13.54 638 SER B N 1
ATOM 1335 N N B SER B 1 57 ? 22.767 52.107 -12.566 0.50 13.90 638 SER B N 1
ATOM 1336 C CA A SER B 1 57 ? 22.937 50.778 -11.786 0.50 13.88 638 SER B CA 1
ATOM 1337 C CA B SER B 1 57 ? 22.896 50.754 -12.095 0.50 14.91 638 SER B CA 1
ATOM 1338 C C A SER B 1 57 ? 24.310 50.416 -12.317 0.50 15.00 638 SER B C 1
ATOM 1339 C C B SER B 1 57 ? 24.336 50.272 -12.366 0.50 15.43 638 SER B C 1
ATOM 1340 O O A SER B 1 57 ? 24.530 50.243 -13.528 0.50 15.59 638 SER B O 1
ATOM 1341 O O B SER B 1 57 ? 24.624 49.811 -13.476 0.50 16.20 638 SER B O 1
ATOM 1346 N N . MET B 1 58 ? 25.231 50.391 -11.375 1.00 15.14 639 MET B N 1
ATOM 1347 C CA . MET B 1 58 ? 26.662 50.165 -11.643 1.00 15.61 639 MET B CA 1
ATOM 1348 C C . MET B 1 58 ? 27.123 48.846 -11.090 1.00 16.61 639 MET B C 1
ATOM 1349 O O . MET B 1 58 ? 26.757 48.473 -9.991 1.00 15.92 639 MET B O 1
ATOM 1354 N N . LYS B 1 59 ? 27.966 48.160 -11.854 1.00 18.14 640 LYS B N 1
ATOM 1355 C CA . LYS B 1 59 ? 28.384 46.812 -11.511 1.00 19.61 640 LYS B CA 1
ATOM 1356 C C . LYS B 1 59 ? 29.596 46.781 -10.596 1.00 19.79 640 LYS B C 1
ATOM 1357 O O . LYS B 1 59 ? 30.522 47.593 -10.715 1.00 20.54 640 LYS B O 1
ATOM 1363 N N . ALA B 1 60 ? 29.613 45.772 -9.730 1.00 20.02 641 ALA B N 1
ATOM 1364 C CA . ALA B 1 60 ? 30.815 45.420 -8.995 1.00 19.52 641 ALA B CA 1
ATOM 1365 C C . ALA B 1 60 ? 31.949 45.105 -9.941 1.00 19.64 641 ALA B C 1
ATOM 1366 O O . ALA B 1 60 ? 31.741 44.611 -11.048 1.00 21.32 641 ALA B O 1
ATOM 1368 N N . GLY B 1 61 ? 33.169 45.360 -9.476 1.00 19.94 642 GLY B N 1
ATOM 1369 C CA . GLY B 1 61 ? 34.361 45.096 -10.282 1.00 19.57 642 GLY B CA 1
ATOM 1370 C C . GLY B 1 61 ? 35.605 45.047 -9.470 1.00 19.25 642 GLY B C 1
ATOM 1371 O O . GLY B 1 61 ? 35.549 44.909 -8.238 1.00 20.06 642 GLY B O 1
ATOM 1372 N N . ILE B 1 62 ? 36.730 45.114 -10.180 1.00 20.17 643 ILE B N 1
ATOM 1373 C CA . ILE B 1 62 ? 38.062 45.114 -9.573 1.00 21.69 643 ILE B CA 1
ATOM 1374 C C . ILE B 1 62 ? 38.771 46.355 -10.042 1.00 21.17 643 ILE B C 1
ATOM 1375 O O . ILE B 1 62 ? 38.806 46.630 -11.243 1.00 21.37 643 ILE B O 1
ATOM 1380 N N . GLN B 1 63 ? 39.361 47.101 -9.116 1.00 19.72 644 GLN B N 1
ATOM 1381 C CA . GLN B 1 63 ? 40.036 48.323 -9.529 1.00 20.36 644 GLN B CA 1
ATOM 1382 C C . GLN B 1 63 ? 41.144 48.069 -10.546 1.00 21.44 644 GLN B C 1
ATOM 1383 O O . GLN B 1 63 ? 41.912 47.085 -10.434 1.00 22.80 644 GLN B O 1
ATOM 1389 N N . THR B 1 64 ? 41.219 48.965 -11.531 1.00 21.85 645 THR B N 1
ATOM 1390 C CA . THR B 1 64 ? 42.292 48.963 -12.529 1.00 24.04 645 THR B CA 1
ATOM 1391 C C . THR B 1 64 ? 43.464 49.881 -12.140 1.00 24.49 645 THR B C 1
ATOM 1392 O O . THR B 1 64 ? 43.470 50.501 -11.080 1.00 23.02 645 THR B O 1
ATOM 1396 N N . GLU B 1 65 ? 44.460 49.989 -13.019 1.00 26.17 646 GLU B N 1
ATOM 1397 C CA . GLU B 1 65 ? 45.554 50.921 -12.780 1.00 27.19 646 GLU B CA 1
ATOM 1398 C C . GLU B 1 65 ? 45.124 52.373 -12.906 1.00 26.81 646 GLU B C 1
ATOM 1399 O O . GLU B 1 65 ? 45.906 53.272 -12.578 1.00 28.33 646 GLU B O 1
ATOM 1405 N N A GLU B 1 66 ? 43.887 52.580 -13.366 0.70 26.63 647 GLU B N 1
ATOM 1406 N N B GLU B 1 66 ? 43.919 52.615 -13.395 0.30 26.48 647 GLU B N 1
ATOM 1407 C CA A GLU B 1 66 ? 43.268 53.902 -13.492 0.70 26.71 647 GLU B CA 1
ATOM 1408 C CA B GLU B 1 66 ? 43.428 53.975 -13.444 0.30 26.36 647 GLU B CA 1
ATOM 1409 C C A GLU B 1 66 ? 42.568 54.316 -12.211 0.70 24.73 647 GLU B C 1
ATOM 1410 C C B GLU B 1 66 ? 42.829 54.392 -12.111 0.30 24.44 647 GLU B C 1
ATOM 1411 O O A GLU B 1 66 ? 41.960 55.401 -12.149 0.70 24.46 647 GLU B O 1
ATOM 1412 O O B GLU B 1 66 ? 42.620 55.586 -11.894 0.30 24.91 647 GLU B O 1
ATOM 1423 N N . HIS B 1 67 ? 42.564 53.414 -11.231 1.00 23.05 648 HIS B N 1
ATOM 1424 C CA . HIS B 1 67 ? 41.895 53.646 -9.951 1.00 21.24 648 HIS B CA 1
ATOM 1425 C C . HIS B 1 67 ? 42.921 53.737 -8.816 1.00 19.93 648 HIS B C 1
ATOM 1426 O O . HIS B 1 67 ? 44.062 53.371 -8.994 1.00 19.98 648 HIS B O 1
ATOM 1433 N N . PRO B 1 68 ? 42.504 54.241 -7.643 1.00 19.31 649 PRO B N 1
ATOM 1434 C CA . PRO B 1 68 ? 43.501 54.511 -6.602 1.00 18.90 649 PRO B CA 1
ATOM 1435 C C . PRO B 1 68 ? 44.105 53.282 -5.925 1.00 18.46 649 PRO B C 1
ATOM 1436 O O . PRO B 1 68 ? 45.193 53.382 -5.364 1.00 19.73 649 PRO B O 1
ATOM 1440 N N . ASN B 1 69 ? 43.416 52.137 -6.000 1.00 18.59 650 ASN B N 1
ATOM 1441 C CA . ASN B 1 69 ? 43.914 50.947 -5.301 1.00 18.55 650 ASN B CA 1
ATOM 1442 C C . ASN B 1 69 ? 43.795 49.748 -6.238 1.00 18.76 650 ASN B C 1
ATOM 1443 O O . ASN B 1 69 ? 42.926 48.905 -6.076 1.00 19.23 650 ASN B O 1
ATOM 1448 N N . PRO B 1 70 ? 44.676 49.687 -7.233 1.00 19.35 651 PRO B N 1
ATOM 1449 C CA . PRO B 1 70 ? 44.550 48.646 -8.272 1.00 21.19 651 PRO B CA 1
ATOM 1450 C C . PRO B 1 70 ? 44.473 47.236 -7.659 1.00 20.65 651 PRO B C 1
ATOM 1451 O O . PRO B 1 70 ? 45.221 46.931 -6.731 1.00 22.37 651 PRO B O 1
ATOM 1455 N N . GLY B 1 71 ? 43.574 46.405 -8.179 1.00 23.15 652 GLY B N 1
ATOM 1456 C CA . GLY B 1 71 ? 43.449 45.047 -7.695 1.00 24.68 652 GLY B CA 1
ATOM 1457 C C . GLY B 1 71 ? 42.393 44.813 -6.642 1.00 25.61 652 GLY B C 1
ATOM 1458 O O . GLY B 1 71 ? 42.033 43.669 -6.372 1.00 26.45 652 GLY B O 1
ATOM 1459 N N . LYS B 1 72 ? 41.905 45.886 -6.026 1.00 23.23 653 LYS B N 1
ATOM 1460 C CA . LYS B 1 72 ? 40.945 45.772 -4.933 1.00 22.86 653 LYS B CA 1
ATOM 1461 C C . LYS B 1 72 ? 39.543 45.787 -5.486 1.00 21.76 653 LYS B C 1
ATOM 1462 O O . LYS B 1 72 ? 39.205 46.634 -6.315 1.00 21.70 653 LYS B O 1
ATOM 1468 N N . ARG B 1 73 ? 38.723 44.853 -5.017 1.00 21.50 654 ARG B N 1
ATOM 1469 C CA . ARG B 1 73 ? 37.300 44.764 -5.399 1.00 21.97 654 ARG B CA 1
ATOM 1470 C C . ARG B 1 73 ? 36.471 45.931 -4.863 1.00 20.41 654 ARG B C 1
ATOM 1471 O O . ARG B 1 73 ? 36.741 46.425 -3.769 1.00 20.52 654 ARG B O 1
ATOM 1479 N N . TYR B 1 74 ? 35.456 46.356 -5.624 1.00 19.47 655 TYR B N 1
ATOM 1480 C CA . TYR B 1 74 ? 34.454 47.315 -5.129 1.00 19.40 655 TYR B CA 1
ATOM 1481 C C . TYR B 1 74 ? 33.083 46.724 -5.458 1.00 18.66 655 TYR B C 1
ATOM 1482 O O . TYR B 1 74 ? 32.915 46.037 -6.484 1.00 18.84 655 TYR B O 1
ATOM 1491 N N . PRO B 1 75 ? 32.078 46.958 -4.587 1.00 19.43 656 PRO B N 1
ATOM 1492 C CA . PRO B 1 75 ? 30.723 46.466 -4.862 1.00 19.49 656 PRO B CA 1
ATOM 1493 C C . PRO B 1 75 ? 29.994 47.377 -5.835 1.00 18.09 656 PRO B C 1
ATOM 1494 O O . PRO B 1 75 ? 30.404 48.520 -6.053 1.00 17.06 656 PRO B O 1
ATOM 1498 N N . GLY B 1 76 ? 28.898 46.897 -6.395 1.00 18.18 657 GLY B N 1
ATOM 1499 C CA . GLY B 1 76 ? 28.087 47.759 -7.239 1.00 16.56 657 GLY B CA 1
ATOM 1500 C C . GLY B 1 76 ? 27.278 48.749 -6.403 1.00 15.99 657 GLY B C 1
ATOM 1501 O O . GLY B 1 76 ? 27.195 48.650 -5.156 1.00 17.33 657 GLY B O 1
ATOM 1502 N N . ILE B 1 77 ? 26.727 49.744 -7.089 1.00 14.66 658 ILE B N 1
ATOM 1503 C CA . ILE B 1 77 ? 25.858 50.719 -6.441 1.00 13.11 658 ILE B CA 1
ATOM 1504 C C . ILE B 1 77 ? 24.666 51.006 -7.360 1.00 13.78 658 ILE B C 1
ATOM 1505 O O . ILE B 1 77 ? 24.731 50.767 -8.600 1.00 13.85 658 ILE B O 1
ATOM 1510 N N . GLN B 1 78 ? 23.601 51.546 -6.761 1.00 12.32 659 GLN B N 1
ATOM 1511 C CA . GLN B 1 78 ? 22.466 52.013 -7.556 1.00 12.35 659 GLN B CA 1
ATOM 1512 C C . GLN B 1 78 ? 22.159 53.411 -7.039 1.00 12.26 659 GLN B C 1
ATOM 1513 O O . GLN B 1 78 ? 22.183 53.666 -5.810 1.00 13.02 659 GLN B O 1
ATOM 1519 N N . ARG B 1 79 ? 21.905 54.338 -7.948 1.00 12.39 660 ARG B N 1
ATOM 1520 C CA . ARG B 1 79 ? 21.556 55.691 -7.545 1.00 12.89 660 ARG B CA 1
ATOM 1521 C C . ARG B 1 79 ? 20.472 56.222 -8.470 1.00 13.02 660 ARG B C 1
ATOM 1522 O O . ARG B 1 79 ? 20.436 55.872 -9.665 1.00 14.14 660 ARG B O 1
ATOM 1530 N N . THR B 1 80 ? 19.610 57.084 -7.925 1.00 11.55 661 THR B N 1
ATOM 1531 C CA . THR B 1 80 ? 18.562 57.725 -8.715 1.00 11.93 661 THR B CA 1
ATOM 1532 C C . THR B 1 80 ? 18.691 59.231 -8.517 1.00 11.52 661 THR B C 1
ATOM 1533 O O . THR B 1 80 ? 18.894 59.710 -7.378 1.00 13.05 661 THR B O 1
ATOM 1537 N N . ALA B 1 81 ? 18.588 59.967 -9.623 1.00 12.17 662 ALA B N 1
ATOM 1538 C CA . ALA B 1 81 ? 18.710 61.435 -9.596 1.00 12.29 662 ALA B CA 1
ATOM 1539 C C . ALA B 1 81 ? 17.475 62.037 -10.242 1.00 12.82 662 ALA B C 1
ATOM 1540 O O . ALA B 1 81 ? 16.777 61.370 -11.019 1.00 13.83 662 ALA B O 1
ATOM 1542 N N . TYR B 1 82 ? 17.201 63.302 -9.905 1.00 12.86 663 TYR B N 1
ATOM 1543 C CA . TYR B 1 82 ? 15.969 63.969 -10.334 1.00 14.05 663 TYR B CA 1
ATOM 1544 C C . TYR B 1 82 ? 16.270 65.295 -10.987 1.00 14.02 663 TYR B C 1
ATOM 1545 O O . TYR B 1 82 ? 17.168 66.029 -10.531 1.00 14.93 663 TYR B O 1
ATOM 1554 N N . LEU B 1 83 ? 15.535 65.601 -12.060 1.00 14.84 664 LEU B N 1
ATOM 1555 C CA . LEU B 1 83 ? 15.656 66.883 -12.779 1.00 15.49 664 LEU B CA 1
ATOM 1556 C C . LEU B 1 83 ? 14.250 67.348 -13.122 1.00 16.09 664 LEU B C 1
ATOM 1557 O O . LEU B 1 83 ? 13.344 66.511 -13.272 1.00 15.86 664 LEU B O 1
ATOM 1562 N N . PRO B 1 84 ? 14.047 68.669 -13.304 1.00 17.53 665 PRO B N 1
ATOM 1563 C CA . PRO B 1 84 ? 12.753 69.156 -13.775 1.00 18.64 665 PRO B CA 1
ATOM 1564 C C . PRO B 1 84 ? 12.605 68.837 -15.255 1.00 18.92 665 PRO B C 1
ATOM 1565 O O . PRO B 1 84 ? 13.587 68.914 -15.989 1.00 19.63 665 PRO B O 1
ATOM 1569 N N . ASP B 1 85 ? 11.403 68.469 -15.690 1.00 18.40 666 ASP B N 1
ATOM 1570 C CA . ASP B 1 85 ? 11.179 68.171 -17.091 1.00 19.96 666 ASP B CA 1
ATOM 1571 C C . ASP B 1 85 ? 10.849 69.481 -17.854 1.00 21.16 666 ASP B C 1
ATOM 1572 O O . ASP B 1 85 ? 9.735 69.685 -18.340 1.00 22.30 666 ASP B O 1
ATOM 1577 N N . ASN B 1 86 ? 11.831 70.378 -17.922 1.00 22.40 667 ASN B N 1
ATOM 1578 C CA . ASN B 1 86 ? 11.730 71.602 -18.702 1.00 23.11 667 ASN B CA 1
ATOM 1579 C C . ASN B 1 86 ? 12.851 71.623 -19.725 1.00 23.85 667 ASN B C 1
ATOM 1580 O O . ASN B 1 86 ? 13.638 70.681 -19.790 1.00 21.96 667 ASN B O 1
ATOM 1585 N N . LYS B 1 87 ? 12.919 72.674 -20.539 1.00 24.16 668 LYS B N 1
ATOM 1586 C CA . LYS B 1 87 ? 13.928 72.700 -21.570 1.00 26.13 668 LYS B CA 1
ATOM 1587 C C . LYS B 1 87 ? 15.337 72.544 -20.994 1.00 25.40 668 LYS B C 1
ATOM 1588 O O . LYS B 1 87 ? 16.120 71.773 -21.529 1.00 25.23 668 LYS B O 1
ATOM 1594 N N . GLU B 1 88 ? 15.666 73.287 -19.933 1.00 25.63 669 GLU B N 1
ATOM 1595 C CA . GLU B 1 88 ? 17.020 73.204 -19.362 1.00 25.87 669 GLU B CA 1
ATOM 1596 C C . GLU B 1 88 ? 17.292 71.855 -18.719 1.00 23.49 669 GLU B C 1
ATOM 1597 O O . GLU B 1 88 ? 18.385 71.342 -18.851 1.00 23.10 669 GLU B O 1
ATOM 1603 N N . GLY B 1 89 ? 16.298 71.297 -18.035 1.00 22.16 670 GLY B N 1
ATOM 1604 C CA . GLY B 1 89 ? 16.443 69.983 -17.393 1.00 20.18 670 GLY B CA 1
ATOM 1605 C C . GLY B 1 89 ? 16.662 68.901 -18.445 1.00 20.49 670 GLY B C 1
ATOM 1606 O O . GLY B 1 89 ? 17.516 68.016 -18.279 1.00 20.21 670 GLY B O 1
ATOM 1607 N N . ARG B 1 90 ? 15.923 68.998 -19.560 1.00 20.91 671 ARG B N 1
ATOM 1608 C CA . ARG B 1 90 ? 16.123 68.057 -20.648 1.00 20.71 671 ARG B C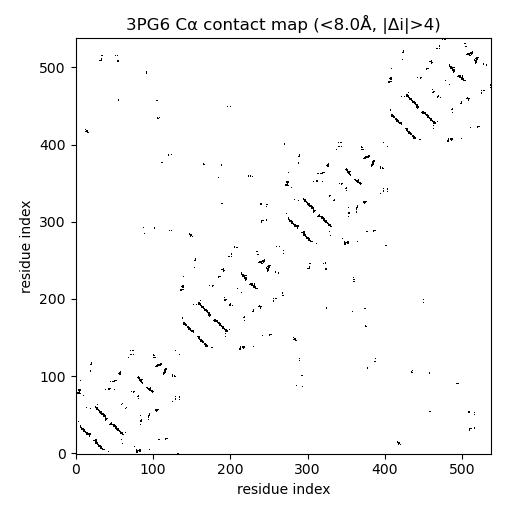A 1
ATOM 1609 C C . ARG B 1 90 ? 17.478 68.214 -21.316 1.00 22.24 671 ARG B C 1
ATOM 1610 O O . ARG B 1 90 ? 18.075 67.228 -21.737 1.00 22.84 671 ARG B O 1
ATOM 1618 N N . LYS B 1 91 ? 17.990 69.442 -21.398 1.00 22.96 672 LYS B N 1
ATOM 1619 C CA . LYS B 1 91 ? 19.347 69.649 -21.901 1.00 24.33 672 LYS B CA 1
ATOM 1620 C C . LYS B 1 91 ? 20.406 69.018 -21.004 1.00 23.28 672 LYS B C 1
ATOM 1621 O O . LYS B 1 91 ? 21.328 68.362 -21.492 1.00 23.16 672 LYS B O 1
ATOM 1627 N N . VAL B 1 92 ? 20.250 69.206 -19.699 1.00 22.17 673 VAL B N 1
ATOM 1628 C CA . VAL B 1 92 ? 21.142 68.577 -18.700 1.00 21.50 673 VAL B CA 1
ATOM 1629 C C . VAL B 1 92 ? 21.065 67.060 -18.828 1.00 20.18 673 VAL B C 1
ATOM 1630 O O . VAL B 1 92 ? 22.089 66.387 -18.794 1.00 21.07 673 VAL B O 1
ATOM 1634 N N . LEU B 1 93 ? 19.869 66.521 -19.045 1.00 19.27 674 LEU B N 1
ATOM 1635 C CA . LEU B 1 93 ? 19.735 65.071 -19.248 1.00 18.79 674 LEU B CA 1
ATOM 1636 C C . LEU B 1 93 ? 20.604 64.558 -20.403 1.00 19.97 674 LEU B C 1
ATOM 1637 O O . LEU B 1 93 ? 21.336 63.558 -20.253 1.00 19.73 674 LEU B O 1
ATOM 1642 N N . LYS B 1 94 ? 20.556 65.259 -21.537 1.00 21.63 675 LYS B N 1
ATOM 1643 C CA . LYS B 1 94 ? 21.342 64.903 -22.690 1.00 22.54 675 LYS B CA 1
ATOM 1644 C C . LYS B 1 94 ? 22.829 65.023 -22.405 1.00 23.37 675 LYS B C 1
ATOM 1645 O O . LYS B 1 94 ? 23.590 64.159 -22.808 1.00 24.46 675 LYS B O 1
ATOM 1648 N N . LEU B 1 95 ? 23.231 66.073 -21.701 1.00 23.05 676 LEU B N 1
ATOM 1649 C CA . LEU B 1 95 ? 24.635 66.236 -21.316 1.00 24.13 676 LEU B CA 1
ATOM 1650 C C . LEU B 1 95 ? 25.103 65.134 -20.358 1.00 22.52 676 LEU B C 1
ATOM 1651 O O . LEU B 1 95 ? 26.233 64.622 -20.480 1.00 24.15 676 LEU B O 1
ATOM 1656 N N . LEU B 1 96 ? 24.238 64.746 -19.428 1.00 21.28 677 LEU B N 1
ATOM 1657 C CA . LEU B 1 96 ? 24.570 63.677 -18.480 1.00 20.21 677 LEU B CA 1
ATOM 1658 C C . LEU B 1 96 ? 24.712 62.334 -19.204 1.00 20.20 677 LEU B C 1
ATOM 1659 O O . LEU B 1 96 ? 25.585 61.548 -18.860 1.00 20.93 677 LEU B O 1
ATOM 1664 N N . TYR B 1 97 ? 23.864 62.067 -20.196 1.00 20.71 678 TYR B N 1
ATOM 1665 C CA . TYR B 1 97 ? 24.064 60.892 -21.076 1.00 22.09 678 TYR B CA 1
ATOM 1666 C C . TYR B 1 97 ? 25.414 60.873 -21.774 1.00 23.64 678 TYR B C 1
ATOM 1667 O O . TYR B 1 97 ? 26.089 59.827 -21.836 1.00 24.46 678 TYR B O 1
ATOM 1676 N N . ARG B 1 98 ? 25.810 62.030 -22.300 1.00 24.80 679 ARG B N 1
ATOM 1677 C CA . ARG B 1 98 ? 27.122 62.152 -22.926 1.00 26.75 679 ARG B CA 1
ATOM 1678 C C . ARG B 1 98 ? 28.214 61.889 -21.910 1.00 25.60 679 ARG B C 1
ATOM 1679 O O . ARG B 1 98 ? 29.137 61.123 -22.179 1.00 27.01 679 ARG B O 1
ATOM 1687 N N . ALA B 1 99 ? 28.105 62.479 -20.724 1.00 24.89 680 ALA B N 1
ATOM 1688 C CA . ALA B 1 99 ? 29.110 62.242 -19.683 1.00 24.59 680 ALA B CA 1
ATOM 1689 C C . ALA B 1 99 ? 29.203 60.768 -19.287 1.00 24.40 680 ALA B C 1
ATOM 1690 O O . ALA B 1 99 ? 30.317 60.261 -19.085 1.00 25.80 680 ALA B O 1
ATOM 1692 N N . PHE B 1 100 ? 28.054 60.093 -19.166 1.00 23.12 681 PHE B N 1
ATOM 1693 C CA . PHE B 1 100 ? 28.003 58.646 -18.858 1.00 22.90 681 PHE B CA 1
ATOM 1694 C C . PHE B 1 100 ? 28.661 57.794 -19.948 1.00 24.69 681 PHE B C 1
ATOM 1695 O O . PHE B 1 100 ? 29.442 56.863 -19.659 1.00 24.51 681 PHE B O 1
ATOM 1703 N N . ASP B 1 101 ? 28.379 58.138 -21.202 1.00 25.96 682 ASP B N 1
ATOM 1704 C CA A ASP B 1 101 ? 28.995 57.445 -22.330 0.50 28.47 682 ASP B CA 1
ATOM 1705 C CA B ASP B 1 101 ? 29.002 57.486 -22.360 0.50 28.84 682 ASP B CA 1
ATOM 1706 C C . ASP B 1 101 ? 30.519 57.651 -22.341 1.00 29.63 682 ASP B C 1
ATOM 1707 O O . ASP B 1 101 ? 31.269 56.770 -22.784 1.00 31.16 682 ASP B O 1
ATOM 1716 N N . GLN B 1 102 ? 30.982 58.784 -21.821 1.00 29.59 683 GLN B N 1
ATOM 1717 C CA . GLN B 1 102 ? 32.416 59.061 -21.721 1.00 31.11 683 GLN B CA 1
ATOM 1718 C C . GLN B 1 102 ? 33.021 58.607 -20.407 1.00 29.75 683 GLN B C 1
ATOM 1719 O O . GLN B 1 102 ? 34.136 58.986 -20.080 1.00 30.68 683 GLN B O 1
ATOM 1725 N N . LYS B 1 103 ? 32.253 57.824 -19.643 1.00 28.43 684 LYS B N 1
ATOM 1726 C CA . LYS B 1 103 ? 32.716 57.232 -18.392 1.00 28.24 684 LYS B CA 1
ATOM 1727 C C . LYS B 1 103 ? 33.097 58.284 -17.352 1.00 27.66 684 LYS B C 1
ATOM 1728 O O . LYS B 1 103 ? 34.042 58.114 -16.564 1.00 28.34 684 LYS B O 1
ATOM 1734 N N . LEU B 1 104 ? 32.337 59.372 -17.313 1.00 26.15 685 LEU B N 1
ATOM 1735 C CA . LEU B 1 104 ? 32.639 60.484 -16.416 1.00 25.26 685 LEU B CA 1
ATOM 1736 C C . LEU B 1 104 ? 31.706 60.714 -15.223 1.00 23.42 685 LEU B C 1
ATOM 1737 O O . LEU B 1 104 ? 32.015 61.528 -14.366 1.00 23.00 685 LEU B O 1
ATOM 1742 N N . ILE B 1 105 ? 30.559 60.036 -15.167 1.00 21.99 686 ILE B N 1
ATOM 1743 C CA . ILE B 1 105 ? 29.635 60.283 -14.053 1.00 20.31 686 ILE B CA 1
ATOM 1744 C C . ILE B 1 105 ? 30.127 59.725 -12.692 1.00 19.33 686 ILE B C 1
ATOM 1745 O O . ILE B 1 105 ? 29.979 60.379 -11.646 1.00 18.64 686 ILE B O 1
ATOM 1750 N N . PHE B 1 106 ? 30.698 58.520 -12.717 1.00 19.14 687 PHE B N 1
ATOM 1751 C CA . PHE B 1 106 ? 31.235 57.891 -11.500 1.00 18.21 687 PHE B CA 1
ATOM 1752 C C . PHE B 1 106 ? 32.703 57.592 -11.650 1.00 20.28 687 PHE B C 1
ATOM 1753 O O . PHE B 1 106 ? 33.208 57.483 -12.775 1.00 22.21 687 PHE B O 1
ATOM 1761 N N . THR B 1 107 ? 33.348 57.403 -10.496 1.00 20.01 688 THR B N 1
ATOM 1762 C CA . THR B 1 107 ? 34.708 56.908 -10.423 1.00 20.83 688 THR B CA 1
ATOM 1763 C C . THR B 1 107 ? 34.766 55.930 -9.247 1.00 19.29 688 THR B C 1
ATOM 1764 O O . THR B 1 107 ? 33.732 55.621 -8.662 1.00 19.18 688 THR B O 1
ATOM 1768 N N . VAL B 1 108 ? 35.936 55.358 -8.974 1.00 19.20 689 VAL B N 1
ATOM 1769 C CA . VAL B 1 108 ? 36.107 54.555 -7.778 1.00 18.91 689 VAL B CA 1
ATOM 1770 C C . VAL B 1 108 ? 37.074 55.335 -6.908 1.00 19.12 689 VAL B C 1
ATOM 1771 O O . VAL B 1 108 ? 38.120 55.832 -7.364 1.00 18.98 689 VAL B O 1
ATOM 1775 N N . GLY B 1 109 ? 36.722 55.482 -5.643 1.00 18.97 690 GLY B N 1
ATOM 1776 C CA . GLY B 1 109 ? 37.590 56.227 -4.748 1.00 20.56 690 GLY B CA 1
ATOM 1777 C C . GLY B 1 109 ? 36.976 56.467 -3.385 1.00 21.29 690 GLY B C 1
ATOM 1778 O O . GLY B 1 109 ? 36.358 55.574 -2.815 1.00 20.38 690 GLY B O 1
ATOM 1779 N N . TYR B 1 110 ? 37.143 57.693 -2.882 1.00 21.87 691 TYR B N 1
ATOM 1780 C CA . TYR B 1 110 ? 36.851 58.032 -1.492 1.00 21.03 691 TYR B CA 1
ATOM 1781 C C . TYR B 1 110 ? 35.501 58.693 -1.406 1.00 21.04 691 TYR B C 1
ATOM 1782 O O . TYR B 1 110 ? 35.206 59.645 -2.165 1.00 21.91 691 TYR B O 1
ATOM 1791 N N . SER B 1 111 ? 34.681 58.170 -0.477 1.00 20.68 692 SER B N 1
ATOM 1792 C CA . SER B 1 111 ? 33.389 58.767 -0.144 1.00 21.82 692 SER B CA 1
ATOM 1793 C C . SER B 1 111 ? 33.481 59.407 1.229 1.00 23.06 692 SER B C 1
ATOM 1794 O O . SER B 1 111 ? 33.658 58.714 2.209 1.00 23.71 692 SER B O 1
ATOM 1797 N N . ARG B 1 112 ? 33.296 60.698 1.313 1.00 25.55 693 ARG B N 1
ATOM 1798 C CA . ARG B 1 112 ? 33.252 61.294 2.664 1.00 29.35 693 ARG B CA 1
ATOM 1799 C C . ARG B 1 112 ? 32.137 60.797 3.562 1.00 31.03 693 ARG B C 1
ATOM 1800 O O . ARG B 1 112 ? 32.291 60.731 4.795 1.00 31.92 693 ARG B O 1
ATOM 1808 N N . VAL B 1 113 ? 31.001 60.469 2.971 1.00 31.63 694 VAL B N 1
ATOM 1809 C CA . VAL B 1 113 ? 29.859 60.142 3.749 1.00 33.08 694 VAL B CA 1
ATOM 1810 C C . VAL B 1 113 ? 29.916 58.685 4.222 1.00 33.27 694 VAL B C 1
ATOM 1811 O O . VAL B 1 113 ? 29.245 58.291 5.191 1.00 34.78 694 VAL B O 1
ATOM 1815 N N . LEU B 1 114 ? 30.703 57.848 3.581 1.00 32.64 695 LEU B N 1
ATOM 1816 C CA . LEU B 1 114 ? 30.879 56.535 4.167 1.00 31.89 695 LEU B CA 1
ATOM 1817 C C . LEU B 1 114 ? 32.157 56.571 5.034 1.00 31.76 695 LEU B C 1
ATOM 1818 O O . LEU B 1 114 ? 32.367 55.697 5.891 1.00 32.55 695 LEU B O 1
ATOM 1823 N N . GLY B 1 115 ? 32.974 57.611 4.819 1.00 29.57 696 GLY B N 1
ATOM 1824 C CA . GLY B 1 115 ? 34.331 57.691 5.376 1.00 27.77 696 GLY B CA 1
ATOM 1825 C C . GLY B 1 115 ? 35.162 56.507 4.960 1.00 25.93 696 GLY B C 1
ATOM 1826 O O . GLY B 1 115 ? 35.946 56.019 5.735 1.00 26.08 696 GLY B O 1
ATOM 1827 N N . VAL B 1 116 ? 34.972 56.021 3.727 1.00 24.43 697 VAL B N 1
ATOM 1828 C CA . VAL B 1 116 ? 35.833 54.968 3.229 1.00 23.66 697 VAL B CA 1
ATOM 1829 C C . VAL B 1 116 ? 36.132 55.150 1.756 1.00 20.87 697 VAL B C 1
ATOM 1830 O O . VAL B 1 116 ? 35.473 55.919 1.066 1.00 19.69 697 VAL B O 1
ATOM 1834 N N A SER B 1 117 ? 37.146 54.421 1.302 0.25 21.02 698 SER B N 1
ATOM 1835 N N B SER B 1 117 ? 37.176 54.459 1.300 0.25 20.91 698 SER B N 1
ATOM 1836 N N C SER B 1 117 ? 37.136 54.418 1.293 0.50 21.37 698 SER B N 1
ATOM 1837 C CA A SER B 1 117 ? 37.526 54.390 -0.099 0.25 20.44 698 SER B CA 1
ATOM 1838 C CA B SER B 1 117 ? 37.545 54.430 -0.113 0.25 20.18 698 SER B CA 1
ATOM 1839 C CA C SER B 1 117 ? 37.507 54.435 -0.109 0.50 21.26 698 SER B CA 1
ATOM 1840 C C A SER B 1 117 ? 37.174 53.039 -0.697 0.25 20.25 698 SER B C 1
ATOM 1841 C C B SER B 1 117 ? 37.247 53.035 -0.668 0.25 20.16 698 SER B C 1
ATOM 1842 C C C SER B 1 117 ? 37.102 53.100 -0.741 0.50 20.53 698 SER B C 1
ATOM 1843 O O A SER B 1 117 ? 36.468 52.251 -0.065 0.25 19.66 698 SER B O 1
ATOM 1844 O O B SER B 1 117 ? 36.646 52.213 0.028 0.25 19.67 698 SER B O 1
ATOM 1845 O O C SER B 1 117 ? 36.287 52.383 -0.174 0.50 19.36 698 SER B O 1
ATOM 1852 N N . ASP B 1 118 ? 37.663 52.776 -1.913 1.00 19.82 699 ASP B N 1
ATOM 1853 C CA . ASP B 1 118 ? 37.387 51.508 -2.615 1.00 20.82 699 ASP B CA 1
ATOM 1854 C C . ASP B 1 118 ? 35.891 51.343 -2.907 1.00 19.71 699 ASP B C 1
ATOM 1855 O O . ASP B 1 118 ? 35.347 50.225 -2.901 1.00 20.23 699 ASP B O 1
ATOM 1860 N N . VAL B 1 119 ? 35.218 52.474 -3.127 1.00 17.21 700 VAL B N 1
ATOM 1861 C CA . VAL B 1 119 ? 33.796 52.450 -3.467 1.00 16.51 700 VAL B CA 1
ATOM 1862 C C . VAL B 1 119 ? 33.490 53.243 -4.715 1.00 15.72 700 VAL B C 1
ATOM 1863 O O . VAL B 1 119 ? 34.218 54.173 -5.074 1.00 15.73 700 VAL B O 1
ATOM 1867 N N . ILE B 1 120 ? 32.381 52.904 -5.376 1.00 15.78 701 ILE B N 1
ATOM 1868 C CA . ILE B 1 120 ? 31.941 53.706 -6.522 1.00 15.95 701 ILE B CA 1
ATOM 1869 C C . ILE B 1 120 ? 31.359 55.019 -5.976 1.00 16.55 701 ILE B C 1
ATOM 1870 O O . ILE B 1 120 ? 30.468 55.000 -5.091 1.00 17.25 701 ILE B O 1
ATOM 1875 N N A THR B 1 121 ? 31.798 56.131 -6.539 0.50 17.79 702 THR B N 1
ATOM 1876 N N B THR B 1 121 ? 31.912 56.142 -6.454 0.50 17.05 702 THR B N 1
ATOM 1877 C CA A THR B 1 121 ? 31.362 57.409 -6.030 0.50 18.53 702 THR B CA 1
ATOM 1878 C CA B THR B 1 121 ? 31.539 57.500 -6.012 0.50 17.10 702 THR B CA 1
ATOM 1879 C C A THR B 1 121 ? 31.156 58.393 -7.179 0.50 18.50 702 THR B C 1
ATOM 1880 C C B THR B 1 121 ? 31.114 58.362 -7.197 0.50 17.64 702 THR B C 1
ATOM 1881 O O A THR B 1 121 ? 31.612 58.169 -8.289 0.50 18.30 702 THR B O 1
ATOM 1882 O O B THR B 1 121 ? 31.415 58.045 -8.335 0.50 17.36 702 THR B O 1
ATOM 1889 N N . TRP B 1 122 ? 30.413 59.463 -6.926 1.00 18.64 703 TRP B N 1
ATOM 1890 C CA . TRP B 1 122 ? 30.230 60.503 -7.938 1.00 19.81 703 TRP B CA 1
ATOM 1891 C C . TRP B 1 122 ? 31.600 61.149 -8.317 1.00 21.49 703 TRP B C 1
ATOM 1892 O O . TRP B 1 122 ? 32.543 61.073 -7.560 1.00 24.33 703 TRP B O 1
ATOM 1903 N N . ASN B 1 123 ? 31.682 61.749 -9.489 1.00 23.71 704 ASN B N 1
ATOM 1904 C CA . ASN B 1 123 ? 32.946 62.239 -10.080 1.00 25.18 704 ASN B CA 1
ATOM 1905 C C . ASN B 1 123 ? 32.812 63.737 -10.353 1.00 26.30 704 ASN B C 1
ATOM 1906 O O . ASN B 1 123 ? 33.056 64.190 -11.479 1.00 28.52 704 ASN B O 1
ATOM 1911 N N . ASP B 1 124 ? 32.378 64.487 -9.346 1.00 25.76 705 ASP B N 1
ATOM 1912 C CA . ASP B 1 124 ? 32.314 65.956 -9.418 1.00 26.90 705 ASP B CA 1
ATOM 1913 C C . ASP B 1 124 ? 31.296 66.540 -10.391 1.00 26.01 705 ASP B C 1
ATOM 1914 O O . ASP B 1 124 ? 31.438 67.681 -10.847 1.00 26.77 705 ASP B O 1
ATOM 1919 N N . ILE B 1 125 ? 30.275 65.740 -10.699 1.00 23.04 706 ILE B N 1
ATOM 1920 C CA . ILE B 1 125 ? 29.102 66.204 -11.446 1.00 22.12 706 ILE B CA 1
ATOM 1921 C C . ILE B 1 125 ? 27.987 65.934 -10.482 1.00 20.25 706 ILE B C 1
ATOM 1922 O O . ILE B 1 125 ? 27.606 64.784 -10.278 1.00 19.66 706 ILE B O 1
ATOM 1927 N N . HIS B 1 126 ? 27.509 66.997 -9.843 1.00 20.97 707 HIS B N 1
ATOM 1928 C CA . HIS B 1 126 ? 26.565 66.845 -8.732 1.00 20.44 707 HIS B CA 1
ATOM 1929 C C . HIS B 1 126 ? 25.166 66.444 -9.177 1.00 19.17 707 HIS B C 1
ATOM 1930 O O . HIS B 1 126 ? 24.642 67.008 -10.127 1.00 20.31 707 HIS B O 1
ATOM 1937 N N . HIS B 1 127 ? 24.554 65.511 -8.438 1.00 17.59 708 HIS B N 1
ATOM 1938 C CA . HIS B 1 127 ? 23.190 65.046 -8.750 1.00 16.35 708 HIS B CA 1
ATOM 1939 C C . HIS B 1 127 ? 22.278 65.247 -7.563 1.00 16.77 708 HIS B C 1
ATOM 1940 O O . HIS B 1 127 ? 22.730 65.149 -6.401 1.00 17.85 708 HIS B O 1
ATOM 1947 N N . LYS B 1 128 ? 21.009 65.543 -7.866 1.00 15.85 709 LYS B N 1
ATOM 1948 C CA . LYS B 1 128 ? 19.975 65.651 -6.827 1.00 14.55 709 LYS B CA 1
ATOM 1949 C C . LYS B 1 128 ? 19.365 64.268 -6.638 1.00 14.57 709 LYS B C 1
ATOM 1950 O O . LYS B 1 128 ? 18.697 63.740 -7.529 1.00 14.33 709 LYS B O 1
ATOM 1956 N N . THR B 1 129 ? 19.610 63.658 -5.487 1.00 12.43 710 THR B N 1
ATOM 1957 C CA . THR B 1 129 ? 19.156 62.303 -5.215 1.00 12.79 710 THR B CA 1
ATOM 1958 C C . THR B 1 129 ? 17.883 62.307 -4.325 1.00 13.03 710 THR B C 1
ATOM 1959 O O . THR B 1 129 ? 17.396 61.246 -3.896 1.00 12.69 710 THR B O 1
ATOM 1963 N N . SER B 1 130 ? 17.367 63.496 -4.033 1.00 14.23 711 SER B N 1
ATOM 1964 C CA . SER B 1 130 ? 16.062 63.638 -3.366 1.00 14.30 711 SER B CA 1
ATOM 1965 C C . SER B 1 130 ? 15.185 64.538 -4.217 1.00 15.64 711 SER B C 1
ATOM 1966 O O . SER B 1 130 ? 15.690 65.400 -4.937 1.00 15.45 711 SER B O 1
ATOM 1969 N N . ARG B 1 131 ? 13.870 64.325 -4.152 1.00 15.03 712 ARG B N 1
ATOM 1970 C CA . ARG B 1 131 ? 12.938 65.257 -4.763 1.00 15.60 712 ARG B CA 1
ATOM 1971 C C . ARG B 1 131 ? 12.811 66.514 -3.907 1.00 17.04 712 ARG B C 1
ATOM 1972 O O . ARG B 1 131 ? 12.874 67.639 -4.406 1.00 18.69 712 ARG B O 1
ATOM 1980 N N . PHE B 1 132 ? 12.585 66.303 -2.625 1.00 16.22 713 PHE B N 1
ATOM 1981 C CA . PHE B 1 132 ? 12.279 67.397 -1.704 1.00 17.62 713 PHE B CA 1
ATOM 1982 C C . PHE B 1 132 ? 13.414 67.675 -0.714 1.00 18.12 713 PHE B C 1
ATOM 1983 O O . PHE B 1 132 ? 14.458 67.008 -0.696 1.00 18.22 713 PHE B O 1
ATOM 1991 N N . GLY B 1 133 ? 13.210 68.707 0.096 1.00 19.38 714 GLY B N 1
ATOM 1992 C CA . GLY B 1 133 ? 14.128 68.950 1.208 1.00 20.16 714 GLY B CA 1
ATOM 1993 C C . GLY B 1 133 ? 15.190 70.002 0.982 1.00 20.43 714 GLY B C 1
ATOM 1994 O O . GLY B 1 133 ? 15.940 70.354 1.926 1.00 20.86 714 GLY B O 1
ATOM 1995 N N . GLY B 1 134 ? 15.270 70.513 -0.241 1.00 20.15 715 GLY B N 1
ATOM 1996 C CA . GLY B 1 134 ? 16.256 71.552 -0.557 1.00 21.60 715 GLY B CA 1
ATOM 1997 C C . GLY B 1 134 ? 17.703 71.064 -0.546 1.00 21.02 715 GLY B C 1
ATOM 1998 O O . GLY B 1 134 ? 17.977 69.851 -0.430 1.00 19.70 715 GLY B O 1
ATOM 1999 N N . PRO B 1 135 ? 18.657 71.987 -0.684 1.00 21.86 716 PRO B N 1
ATOM 2000 C CA . PRO B 1 135 ? 20.065 71.600 -0.837 1.00 21.87 716 PRO B CA 1
ATOM 2001 C C . PRO B 1 135 ? 20.653 70.721 0.281 1.00 21.87 716 PRO B C 1
ATOM 2002 O O . PRO B 1 135 ? 21.482 69.863 0.006 1.00 20.91 716 PRO B O 1
ATOM 2006 N N . GLU B 1 136 ? 20.228 70.934 1.523 1.00 22.62 717 GLU B N 1
ATOM 2007 C CA . GLU B 1 136 ? 20.748 70.160 2.651 1.00 24.19 717 GLU B CA 1
ATOM 2008 C C . GLU B 1 136 ? 20.427 68.661 2.503 1.00 21.73 717 GLU B C 1
ATOM 2009 O O . GLU B 1 136 ? 21.161 67.805 3.005 1.00 21.07 717 GLU B O 1
ATOM 2015 N N . MET B 1 137 ? 19.323 68.370 1.795 1.00 20.92 718 MET B N 1
ATOM 2016 C CA . MET B 1 137 ? 18.877 67.013 1.563 1.00 19.62 718 MET B CA 1
ATOM 2017 C C . MET B 1 137 ? 19.163 66.540 0.133 1.00 18.51 718 MET B C 1
ATOM 2018 O O . MET B 1 137 ? 18.646 65.518 -0.313 1.00 18.19 718 MET B O 1
ATOM 2023 N N . TYR B 1 138 ? 19.996 67.272 -0.594 1.00 17.72 719 TYR B N 1
ATOM 2024 C CA . TYR B 1 138 ? 20.335 66.936 -1.990 1.00 16.80 719 TYR B CA 1
ATOM 2025 C C . TYR B 1 138 ? 19.066 66.915 -2.826 1.00 16.00 719 TYR B C 1
ATOM 2026 O O . TYR B 1 138 ? 18.966 66.111 -3.772 1.00 15.48 719 TYR B O 1
ATOM 2035 N N . GLY B 1 139 ? 18.145 67.829 -2.533 1.00 16.32 720 GLY B N 1
ATOM 2036 C CA . GLY B 1 139 ? 16.874 67.924 -3.238 1.00 16.47 720 GLY B CA 1
ATOM 2037 C C . GLY B 1 139 ? 16.533 69.335 -3.667 1.00 17.72 720 GLY B C 1
ATOM 2038 O O . GLY B 1 139 ? 17.400 70.237 -3.669 1.00 18.24 720 GLY B O 1
ATOM 2039 N N . TYR B 1 140 ? 15.265 69.512 -4.027 1.00 18.25 721 TYR B N 1
ATOM 2040 C CA . TYR B 1 140 ? 14.720 70.779 -4.481 1.00 19.17 721 TYR B CA 1
ATOM 2041 C C . TYR B 1 140 ? 13.854 71.368 -3.357 1.00 20.29 721 TYR B C 1
ATOM 2042 O O . TYR B 1 140 ? 13.384 70.626 -2.495 1.00 19.58 721 TYR B O 1
ATOM 2051 N N . PRO B 1 141 ? 13.644 72.699 -3.348 1.00 22.16 722 PRO B N 1
ATOM 2052 C CA . PRO B 1 141 ? 14.068 73.699 -4.317 1.00 23.15 722 PRO B CA 1
ATOM 2053 C C . PRO B 1 141 ? 15.563 73.980 -4.270 1.00 23.58 722 PRO B C 1
ATOM 2054 O O . PRO B 1 141 ? 16.196 73.957 -3.194 1.00 23.39 722 PRO B O 1
ATOM 2058 N N . ASP B 1 142 ? 16.120 74.289 -5.438 1.00 23.85 723 ASP B N 1
ATOM 2059 C CA . ASP B 1 142 ? 17.492 74.740 -5.534 1.00 25.14 723 ASP B CA 1
ATOM 2060 C C . ASP B 1 142 ? 17.649 75.518 -6.848 1.00 26.70 723 ASP B C 1
ATOM 2061 O O . ASP B 1 142 ? 17.958 74.946 -7.891 1.00 25.79 723 ASP B O 1
ATOM 2066 N N . PRO B 1 143 ? 17.422 76.844 -6.789 1.00 30.17 724 PRO B N 1
ATOM 2067 C CA . PRO B 1 143 ? 17.432 77.682 -7.992 1.00 32.42 724 PRO B CA 1
ATOM 2068 C C . PRO B 1 143 ? 18.765 77.714 -8.738 1.00 33.02 724 PRO B C 1
ATOM 2069 O O . PRO B 1 143 ? 18.781 78.037 -9.933 1.00 36.16 724 PRO B O 1
ATOM 2073 N N . SER B 1 144 ? 19.858 77.361 -8.092 1.00 31.78 725 SER B N 1
ATOM 2074 C CA . SER B 1 144 ? 21.128 77.435 -8.801 1.00 32.46 725 SER B CA 1
ATOM 2075 C C . SER B 1 144 ? 21.670 76.098 -9.278 1.00 29.42 725 SER B C 1
ATOM 2076 O O . SER B 1 144 ? 22.761 76.035 -9.870 1.00 30.11 725 SER B O 1
ATOM 2079 N N . TYR B 1 145 ? 20.907 75.035 -9.030 1.00 26.33 726 TYR B N 1
ATOM 2080 C CA . TYR B 1 145 ? 21.393 73.691 -9.322 1.00 23.56 726 TYR B CA 1
ATOM 2081 C C . TYR B 1 145 ? 21.627 73.485 -10.825 1.00 23.10 726 TYR B C 1
ATOM 2082 O O . TYR B 1 145 ? 22.695 73.004 -11.216 1.00 22.82 726 TYR B O 1
ATOM 2091 N N . LEU B 1 146 ? 20.649 73.799 -11.675 1.00 24.45 727 LEU B N 1
ATOM 2092 C CA . LEU B 1 146 ? 20.849 73.516 -13.106 1.00 24.69 727 LEU B CA 1
ATOM 2093 C C . LEU B 1 146 ? 22.074 74.247 -13.662 1.00 27.20 727 LEU B C 1
ATOM 2094 O O . LEU B 1 146 ? 22.845 73.648 -14.413 1.00 27.33 727 LEU B O 1
ATOM 2099 N N . LYS B 1 147 ? 22.262 75.513 -13.268 1.00 27.97 728 LYS B N 1
ATOM 2100 C CA . LYS B 1 147 ? 23.460 76.262 -13.634 1.00 29.43 728 LYS B CA 1
ATOM 2101 C C . LYS B 1 147 ? 24.739 75.571 -13.143 1.00 28.65 728 LYS B C 1
ATOM 2102 O O . LYS B 1 147 ? 25.680 75.443 -13.911 1.00 29.59 728 LYS B O 1
ATOM 2104 N N A ARG B 1 148 ? 24.729 75.118 -11.889 0.50 27.91 729 ARG B N 1
ATOM 2105 N N B ARG B 1 148 ? 24.756 75.121 -11.885 0.50 27.36 729 ARG B N 1
ATOM 2106 C CA A ARG B 1 148 ? 25.866 74.457 -11.241 0.50 28.07 729 ARG B CA 1
ATOM 2107 C CA B ARG B 1 148 ? 25.936 74.459 -11.305 0.50 27.01 729 ARG B CA 1
ATOM 2108 C C A ARG B 1 148 ? 26.284 73.200 -12.003 0.50 27.17 729 ARG B C 1
ATOM 2109 C C B ARG B 1 148 ? 26.303 73.195 -12.064 0.50 26.59 729 ARG B C 1
ATOM 2110 O O A ARG B 1 148 ? 27.464 73.043 -12.341 0.50 28.11 729 ARG B O 1
ATOM 2111 O O B ARG B 1 148 ? 27.468 73.016 -12.443 0.50 27.48 729 ARG B O 1
ATOM 2126 N N . VAL B 1 149 ? 25.321 72.321 -12.299 1.00 25.84 730 VAL B N 1
ATOM 2127 C CA . VAL B 1 149 ? 25.619 71.059 -12.961 1.00 25.21 730 VAL B CA 1
ATOM 2128 C C . VAL B 1 149 ? 26.093 71.262 -14.414 1.00 26.48 730 VAL B C 1
ATOM 2129 O O . VAL B 1 149 ? 26.991 70.561 -14.873 1.00 28.09 730 VAL B O 1
ATOM 2133 N N . LYS B 1 150 ? 25.522 72.243 -15.107 1.00 28.03 731 LYS B N 1
ATOM 2134 C CA . LYS B 1 150 ? 25.977 72.613 -16.447 1.00 30.80 731 LYS B CA 1
ATOM 2135 C C . LYS B 1 150 ? 27.443 73.066 -16.429 1.00 32.34 731 LYS B C 1
ATOM 2136 O O . LYS B 1 150 ? 28.227 72.709 -17.317 1.00 33.31 731 LYS B O 1
ATOM 2142 N N . GLU B 1 151 ? 27.823 73.811 -15.397 1.00 33.18 732 GLU B N 1
ATOM 2143 C CA . GLU B 1 151 ? 29.211 74.258 -15.272 1.00 35.19 732 GLU B CA 1
ATOM 2144 C C . GLU B 1 151 ? 30.144 73.097 -15.002 1.00 33.69 732 GLU B C 1
ATOM 2145 O O . GLU B 1 151 ? 31.270 73.085 -15.480 1.00 35.08 732 GLU B O 1
ATOM 2151 N N . GLU B 1 152 ? 29.674 72.132 -14.212 1.00 31.81 733 GLU B N 1
ATOM 2152 C CA . GLU B 1 152 ? 30.466 70.971 -13.853 1.00 31.04 733 GLU B CA 1
ATOM 2153 C C . GLU B 1 152 ? 30.694 70.100 -15.081 1.00 31.28 733 GLU B C 1
ATOM 2154 O O . GLU B 1 152 ? 31.786 69.528 -15.251 1.00 32.01 733 GLU B O 1
ATOM 2160 N N . LEU B 1 153 ? 29.671 70.005 -15.936 1.00 30.94 734 LEU B N 1
ATOM 2161 C CA . LEU B 1 153 ? 29.787 69.261 -17.179 1.00 30.94 734 LEU B CA 1
ATOM 2162 C C . LEU B 1 153 ? 30.759 69.970 -18.113 1.00 34.31 734 LEU B C 1
ATOM 2163 O O . LEU B 1 153 ? 31.637 69.336 -18.686 1.00 35.34 734 LEU B O 1
ATOM 2168 N N . LYS B 1 154 ? 30.610 71.285 -18.220 1.00 36.63 735 LYS B N 1
ATOM 2169 C CA . LYS B 1 154 ? 31.496 72.136 -19.051 1.00 39.60 735 LYS B CA 1
ATOM 2170 C C . LYS B 1 154 ? 32.960 71.945 -18.662 1.00 41.36 735 LYS B C 1
ATOM 2171 O O . LYS B 1 154 ? 33.820 71.898 -19.534 1.00 43.17 735 LYS B O 1
ATOM 2175 N N . ALA B 1 155 ? 33.237 71.804 -17.367 1.00 41.47 736 ALA B N 1
ATOM 2176 C CA . ALA B 1 155 ? 34.603 71.568 -16.880 1.00 43.64 736 ALA B CA 1
ATOM 2177 C C . ALA B 1 155 ? 35.184 70.244 -17.377 1.00 44.18 736 ALA B C 1
ATOM 2178 O O . ALA B 1 155 ? 36.399 70.107 -17.533 1.00 45.94 736 ALA B O 1
ATOM 2180 N N . LYS B 1 156 ? 34.315 69.282 -17.649 1.00 43.99 737 LYS B N 1
ATOM 2181 C CA . LYS B 1 156 ? 34.730 67.971 -18.146 1.00 44.38 737 LYS B CA 1
ATOM 2182 C C . LYS B 1 156 ? 34.760 67.899 -19.679 1.00 45.35 737 LYS B C 1
ATOM 2183 O O . LYS B 1 156 ? 35.036 66.834 -20.240 1.00 46.26 737 LYS B O 1
ATOM 2189 N N . GLY B 1 157 ? 34.458 69.013 -20.349 1.00 45.85 738 GLY B N 1
ATOM 2190 C CA . GLY B 1 157 ? 34.438 69.078 -21.815 1.00 47.03 738 GLY B CA 1
ATOM 2191 C C . GLY B 1 157 ? 33.084 68.841 -22.482 1.00 46.58 738 GLY B C 1
ATOM 2192 O O . GLY B 1 157 ? 32.978 68.842 -23.721 1.00 47.57 738 GLY B O 1
ATOM 2193 N N . ILE B 1 158 ? 32.052 68.653 -21.660 1.00 44.64 739 ILE B N 1
ATOM 2194 C CA . ILE B 1 158 ? 30.700 68.327 -22.129 1.00 43.34 739 ILE B CA 1
ATOM 2195 C C . ILE B 1 158 ? 29.837 69.571 -22.111 1.00 44.00 739 ILE B C 1
ATOM 2196 O O . ILE B 1 158 ? 29.453 70.053 -21.046 1.00 42.22 739 ILE B O 1
ATOM 2201 N N . GLU B 1 159 ? 29.514 70.086 -23.290 1.00 46.05 740 GLU B N 1
ATOM 2202 C CA . GLU B 1 159 ? 28.758 71.322 -23.385 1.00 48.34 740 GLU B CA 1
ATOM 2203 C C . GLU B 1 159 ? 27.693 71.263 -24.482 1.00 49.14 740 GLU B C 1
ATOM 2204 O O . GLU B 1 159 ? 27.842 70.459 -25.405 1.00 50.22 740 GLU B O 1
ATOM 2211 N N . GLN C 1 25 ? 7.874 44.776 16.116 1.00 54.93 606 GLN C N 1
ATOM 2212 C CA . GLN C 1 25 ? 7.054 45.976 16.493 1.00 54.38 606 GLN C CA 1
ATOM 2213 C C . GLN C 1 25 ? 7.679 47.344 16.067 1.00 51.57 606 GLN C C 1
ATOM 2214 O O . GLN C 1 25 ? 7.302 47.848 15.013 1.00 50.80 606 GLN C O 1
ATOM 2220 N N . LYS C 1 26 ? 8.600 47.939 16.847 1.00 49.13 607 LYS C N 1
ATOM 2221 C CA . LYS C 1 26 ? 9.128 49.281 16.501 1.00 46.10 607 LYS C CA 1
ATOM 2222 C C . LYS C 1 26 ? 10.673 49.412 16.481 1.00 42.78 607 LYS C C 1
ATOM 2223 O O . LYS C 1 26 ? 11.365 48.880 17.354 1.00 43.83 607 LYS C O 1
ATOM 2229 N N . GLY C 1 27 ? 11.205 50.145 15.503 1.00 38.26 608 GLY C N 1
ATOM 2230 C CA . GLY C 1 27 ? 12.656 50.255 15.357 1.00 33.78 608 GLY C CA 1
ATOM 2231 C C . 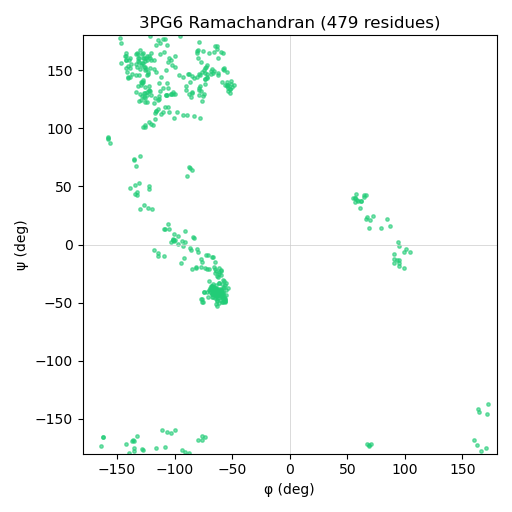GLY C 1 27 ? 13.249 51.625 15.668 1.00 30.78 608 GLY C C 1
ATOM 2232 O O . GLY C 1 27 ? 12.618 52.452 16.325 1.00 31.53 608 GLY C O 1
ATOM 2233 N N . ASN C 1 28 ? 14.450 51.860 15.152 1.00 26.54 609 ASN C N 1
ATOM 2234 C CA . ASN C 1 28 ? 15.262 53.043 15.482 1.00 25.52 609 ASN C CA 1
ATOM 2235 C C . ASN C 1 28 ? 15.698 53.802 14.216 1.00 22.38 609 ASN C C 1
ATOM 2236 O O . ASN C 1 28 ? 16.785 54.374 14.115 1.00 21.56 609 ASN C O 1
ATOM 2241 N N . GLN C 1 29 ? 14.818 53.779 13.217 1.00 20.87 610 GLN C N 1
ATOM 2242 C CA . GLN C 1 29 ? 15.034 54.541 11.995 1.00 20.19 610 GLN C CA 1
ATOM 2243 C C . GLN C 1 29 ? 15.281 56.000 12.312 1.00 20.57 610 GLN C C 1
ATOM 2244 O O . GLN C 1 29 ? 14.597 56.556 13.190 1.00 22.36 610 GLN C O 1
ATOM 2250 N N . PRO C 1 30 ? 16.231 56.644 11.606 1.00 20.20 611 PRO C N 1
ATOM 2251 C CA . PRO C 1 30 ? 16.438 58.103 11.705 1.00 20.20 611 PRO C CA 1
ATOM 2252 C C . PRO C 1 30 ? 15.241 58.915 11.244 1.00 19.98 611 PRO C C 1
ATOM 2253 O O . PRO C 1 30 ? 14.284 58.368 10.685 1.00 19.42 611 PRO C O 1
ATOM 2257 N N . GLU C 1 31 ? 15.299 60.223 11.497 1.00 18.97 612 GLU C N 1
ATOM 2258 C CA . GLU C 1 31 ? 14.274 61.115 10.995 1.00 19.24 612 GLU C CA 1
ATOM 2259 C C . GLU C 1 31 ? 14.388 61.205 9.479 1.00 17.86 612 GLU C C 1
ATOM 2260 O O . GLU C 1 31 ? 15.486 61.092 8.911 1.00 17.44 612 GLU C O 1
ATOM 2266 N N . GLY C 1 32 ? 13.248 61.412 8.847 1.00 18.63 613 GLY C N 1
ATOM 2267 C CA . GLY C 1 32 ? 13.237 61.625 7.408 1.00 16.93 613 GLY C CA 1
ATOM 2268 C C . GLY C 1 32 ? 11.878 61.360 6.837 1.00 18.10 613 GLY C C 1
ATOM 2269 O O . GLY C 1 32 ? 10.889 61.220 7.569 1.00 20.35 613 GLY C O 1
ATOM 2270 N N . SER C 1 33 ? 11.827 61.285 5.513 1.00 16.27 614 SER C N 1
ATOM 2271 C CA . SER C 1 33 ? 10.550 61.259 4.825 1.00 15.58 614 SER C CA 1
ATOM 2272 C C . SER C 1 33 ? 10.514 60.169 3.782 1.00 15.52 614 SER C C 1
ATOM 2273 O O . SER C 1 33 ? 11.559 59.764 3.231 1.00 14.84 614 SER C O 1
ATOM 2276 N N . MET C 1 34 ? 9.300 59.685 3.518 1.00 16.07 615 MET C N 1
ATOM 2277 C CA . MET C 1 34 ? 9.034 58.695 2.473 1.00 15.34 615 MET C CA 1
ATOM 2278 C C . MET C 1 34 ? 7.966 59.304 1.559 1.00 16.13 615 MET C C 1
ATOM 2279 O O . MET C 1 34 ? 6.894 59.724 2.032 1.00 17.95 615 MET C O 1
ATOM 2284 N N . VAL C 1 35 ? 8.282 59.414 0.273 1.00 13.80 616 VAL C N 1
ATOM 2285 C CA . VAL C 1 35 ? 7.311 59.928 -0.730 1.00 14.65 616 VAL C CA 1
ATOM 2286 C C . VAL C 1 35 ? 7.309 58.998 -1.926 1.00 14.47 616 VAL C C 1
ATOM 2287 O O . VAL C 1 35 ? 8.222 58.198 -2.072 1.00 13.21 616 VAL C O 1
ATOM 2291 N N . PHE C 1 36 ? 6.291 59.108 -2.774 1.00 15.18 617 PHE C N 1
ATOM 2292 C CA . PHE C 1 36 ? 6.325 58.328 -4.013 1.00 14.37 617 PHE C CA 1
ATOM 2293 C C . PHE C 1 36 ? 5.728 59.117 -5.176 1.00 14.59 617 PHE C C 1
ATOM 2294 O O . PHE C 1 36 ? 5.026 60.121 -4.994 1.00 16.19 617 PHE C O 1
ATOM 2302 N N . THR C 1 37 ? 6.045 58.649 -6.381 1.00 14.38 618 THR C N 1
ATOM 2303 C CA . THR C 1 37 ? 5.429 59.148 -7.598 1.00 14.51 618 THR C CA 1
ATOM 2304 C C . THR C 1 37 ? 5.329 57.986 -8.576 1.00 14.56 618 THR C C 1
ATOM 2305 O O . THR C 1 37 ? 5.815 56.886 -8.283 1.00 14.51 618 THR C O 1
ATOM 2309 N N . VAL C 1 38 ? 4.666 58.194 -9.704 1.00 15.29 619 VAL C N 1
ATOM 2310 C CA . VAL C 1 38 ? 4.515 57.096 -10.671 1.00 15.39 619 VAL C CA 1
ATOM 2311 C C . VAL C 1 38 ? 4.995 57.536 -12.042 1.00 16.44 619 VAL C C 1
ATOM 2312 O O . VAL C 1 38 ? 4.951 58.731 -12.387 1.00 18.56 619 VAL C O 1
ATOM 2316 N N . SER C 1 39 ? 5.445 56.559 -12.817 1.00 14.95 620 SER C N 1
ATOM 2317 C CA . SER C 1 39 ? 5.768 56.763 -14.230 1.00 15.65 620 SER C CA 1
ATOM 2318 C C . SER C 1 39 ? 4.910 55.814 -15.068 1.00 16.20 620 SER C C 1
ATOM 2319 O O . SER C 1 39 ? 4.526 54.748 -14.573 1.00 15.65 620 SER C O 1
ATOM 2322 N N A ARG C 1 40 ? 4.644 56.206 -16.318 0.50 15.39 621 ARG C N 1
ATOM 2323 N N B ARG C 1 40 ? 4.631 56.167 -16.330 0.50 15.55 621 ARG C N 1
ATOM 2324 C CA A ARG C 1 40 ? 3.920 55.355 -17.252 0.50 15.89 621 ARG C CA 1
ATOM 2325 C CA B ARG C 1 40 ? 3.900 55.253 -17.228 0.50 16.08 621 ARG C CA 1
ATOM 2326 C C A ARG C 1 40 ? 4.740 54.130 -17.658 0.50 14.87 621 ARG C C 1
ATOM 2327 C C B ARG C 1 40 ? 4.766 54.131 -17.773 0.50 15.05 621 ARG C C 1
ATOM 2328 O O A ARG C 1 40 ? 4.160 53.117 -18.047 0.50 14.92 621 ARG C O 1
ATOM 2329 O O B ARG C 1 40 ? 4.258 53.206 -18.418 0.50 15.07 621 ARG C O 1
ATOM 2344 N N . ASP C 1 41 ? 6.073 54.206 -17.543 1.00 14.81 622 ASP C N 1
ATOM 2345 C CA . ASP C 1 41 ? 6.963 53.124 -18.024 1.00 13.87 622 ASP C CA 1
ATOM 2346 C C . ASP C 1 41 ? 6.833 51.885 -17.133 1.00 14.43 622 ASP C C 1
ATOM 2347 O O . ASP C 1 41 ? 6.502 52.015 -15.968 1.00 15.07 622 ASP C O 1
ATOM 2352 N N A SER C 1 42 ? 7.123 50.706 -17.687 0.50 14.60 623 SER C N 1
ATOM 2353 N N B SER C 1 42 ? 7.043 50.693 -17.701 0.50 14.34 623 SER C N 1
ATOM 2354 C CA A SER C 1 42 ? 6.893 49.429 -16.967 0.50 14.19 623 SER C CA 1
ATOM 2355 C CA B SER C 1 42 ? 6.882 49.436 -16.923 0.50 13.54 623 SER C CA 1
ATOM 2356 C C A SER C 1 42 ? 8.183 48.777 -16.493 0.50 14.36 623 SER C C 1
ATOM 2357 C C B SER C 1 42 ? 8.199 48.940 -16.371 0.50 14.08 623 SER C C 1
ATOM 2358 O O A SER C 1 42 ? 9.247 48.894 -17.134 0.50 14.76 623 SER C O 1
ATOM 2359 O O B SER C 1 42 ? 9.288 49.335 -16.841 0.50 14.93 623 SER C O 1
ATOM 2364 N N . LEU C 1 43 ? 8.084 48.058 -15.378 1.00 14.45 624 LEU C N 1
ATOM 2365 C CA . LEU C 1 43 ? 9.208 47.214 -14.907 1.00 12.92 624 LEU C CA 1
ATOM 2366 C C . LEU C 1 43 ? 9.095 45.839 -15.579 1.00 13.60 624 LEU C C 1
ATOM 2367 O O . LEU C 1 43 ? 7.969 45.322 -15.774 1.00 14.79 624 LEU C O 1
ATOM 2372 N N . PRO C 1 44 ? 10.235 45.225 -15.914 1.00 13.67 625 PRO C N 1
ATOM 2373 C CA . PRO C 1 44 ? 10.190 43.857 -16.431 1.00 14.65 625 PRO C CA 1
ATOM 2374 C C . PRO C 1 44 ? 9.449 42.892 -15.492 1.00 14.18 625 PRO C C 1
ATOM 2375 O O . PRO C 1 44 ? 9.639 42.929 -14.261 1.00 14.18 625 PRO C O 1
ATOM 2379 N N . GLY C 1 45 ? 8.603 42.060 -16.100 1.00 14.45 626 GLY C N 1
ATOM 2380 C CA . GLY C 1 45 ? 7.678 41.166 -15.380 1.00 14.95 626 GLY C CA 1
ATOM 2381 C C . GLY C 1 45 ? 6.316 41.785 -15.094 1.00 15.53 626 GLY C C 1
ATOM 2382 O O . GLY C 1 45 ? 5.373 41.049 -14.706 1.00 16.26 626 GLY C O 1
ATOM 2383 N N . TYR C 1 46 ? 6.212 43.113 -15.285 1.00 13.23 627 TYR C N 1
ATOM 2384 C CA . TYR C 1 46 ? 5.009 43.897 -14.961 1.00 13.72 627 TYR C CA 1
ATOM 2385 C C . TYR C 1 46 ? 4.673 44.844 -16.103 1.00 14.57 627 TYR C C 1
ATOM 2386 O O . TYR C 1 46 ? 4.327 46.001 -15.909 1.00 14.97 627 TYR C O 1
ATOM 2395 N N . GLU C 1 47 ? 4.767 44.302 -17.317 1.00 13.80 628 GLU C N 1
ATOM 2396 C CA . GLU C 1 47 ? 4.711 45.127 -18.538 1.00 14.83 628 GLU C CA 1
ATOM 2397 C C . GLU C 1 47 ? 3.315 45.695 -18.822 1.00 15.78 628 GLU C C 1
ATOM 2398 O O . GLU C 1 47 ? 3.162 46.542 -19.722 1.00 17.58 628 GLU C O 1
ATOM 2404 N N . SER C 1 48 ? 2.285 45.260 -18.095 1.00 15.26 629 SER C N 1
ATOM 2405 C CA . SER C 1 48 ? 0.949 45.858 -18.238 1.00 16.66 629 SER C CA 1
ATOM 2406 C C . SER C 1 48 ? 0.766 47.102 -17.372 1.00 16.74 629 SER C C 1
ATOM 2407 O O . SER C 1 48 ? -0.304 47.737 -17.416 1.00 19.14 629 SER C O 1
ATOM 2410 N N . PHE C 1 49 ? 1.772 47.425 -16.553 1.00 16.30 630 PHE C N 1
ATOM 2411 C CA . PHE C 1 49 ? 1.587 48.429 -15.502 1.00 15.12 630 PHE C CA 1
ATOM 2412 C C . PHE C 1 49 ? 2.692 49.467 -15.506 1.00 14.44 630 PHE C C 1
ATOM 2413 O O . PHE C 1 49 ? 3.769 49.217 -16.034 1.00 15.36 630 PHE C O 1
ATOM 2421 N N . GLY C 1 50 ? 2.412 50.616 -14.885 1.00 14.76 631 GLY C N 1
ATOM 2422 C CA . GLY C 1 50 ? 3.423 51.642 -14.717 1.00 13.73 631 GLY C CA 1
ATOM 2423 C C . GLY C 1 50 ? 4.335 51.308 -13.558 1.00 14.14 631 GLY C C 1
ATOM 2424 O O . GLY C 1 50 ? 4.349 50.159 -13.050 1.00 14.23 631 GLY C O 1
ATOM 2425 N N . THR C 1 51 ? 5.132 52.292 -13.175 1.00 12.26 632 THR C N 1
ATOM 2426 C CA . THR C 1 51 ? 6.188 52.085 -12.143 1.00 12.52 632 THR C CA 1
ATOM 2427 C C . THR C 1 51 ? 5.998 53.083 -10.998 1.00 14.03 632 THR C C 1
ATOM 2428 O O . THR C 1 51 ? 5.877 54.260 -11.217 1.00 13.30 632 THR C O 1
ATOM 2432 N N . ILE C 1 52 ? 5.964 52.550 -9.781 1.00 13.21 633 ILE C N 1
ATOM 2433 C CA . ILE C 1 52 ? 6.010 53.357 -8.539 1.00 13.27 633 ILE C CA 1
ATOM 2434 C C . ILE C 1 52 ? 7.471 53.643 -8.212 1.00 12.97 633 ILE C C 1
ATOM 2435 O O . ILE C 1 52 ? 8.308 52.724 -8.175 1.00 12.34 633 ILE C O 1
ATOM 2440 N N . VAL C 1 53 ? 7.764 54.929 -7.959 1.00 11.79 634 VAL C N 1
ATOM 2441 C CA . VAL C 1 53 ? 9.138 55.364 -7.599 1.00 11.69 634 VAL C CA 1
ATOM 2442 C C . VAL C 1 53 ? 9.034 55.907 -6.186 1.00 12.46 634 VAL C C 1
ATOM 2443 O O . VAL C 1 53 ? 8.379 56.934 -5.969 1.00 13.02 634 VAL C O 1
ATOM 2447 N N . ILE C 1 54 ? 9.693 55.256 -5.231 1.00 12.07 635 ILE C N 1
ATOM 2448 C CA . ILE C 1 54 ? 9.662 55.666 -3.816 1.00 12.93 635 ILE C CA 1
ATOM 2449 C C . ILE C 1 54 ? 10.971 56.400 -3.527 1.00 12.15 635 ILE C C 1
ATOM 2450 O O . ILE C 1 54 ? 12.024 55.903 -3.868 1.00 12.78 635 ILE C O 1
ATOM 2455 N N . THR C 1 55 ? 10.883 57.580 -2.938 1.00 12.40 636 THR C N 1
ATOM 2456 C CA . THR C 1 55 ? 12.089 58.306 -2.537 1.00 12.60 636 THR C CA 1
ATOM 2457 C C . THR C 1 55 ? 12.131 58.386 -1.011 1.00 12.55 636 THR C C 1
ATOM 2458 O O . THR C 1 55 ? 11.195 58.880 -0.375 1.00 13.00 636 THR C O 1
ATOM 2462 N N . TYR C 1 56 ? 13.237 57.930 -0.428 1.00 11.21 637 TYR C N 1
ATOM 2463 C CA . TYR C 1 56 ? 13.452 58.092 1.012 1.00 12.35 637 TYR C CA 1
ATOM 2464 C C . TYR C 1 56 ? 14.514 59.155 1.204 1.00 14.01 637 TYR C C 1
ATOM 2465 O O . TYR C 1 56 ? 15.585 59.071 0.586 1.00 14.14 637 TYR C O 1
ATOM 2474 N N . SER C 1 57 ? 14.229 60.143 2.032 1.00 13.66 638 SER C N 1
ATOM 2475 C CA . SER C 1 57 ? 15.172 61.232 2.257 1.00 14.54 638 SER C CA 1
ATOM 2476 C C . SER C 1 57 ? 15.392 61.314 3.781 1.00 14.10 638 SER C C 1
ATOM 2477 O O . SER C 1 57 ? 14.536 61.825 4.507 1.00 14.21 638 SER C O 1
ATOM 2480 N N . MET C 1 58 ? 16.513 60.765 4.259 1.00 13.61 639 MET C N 1
ATOM 2481 C CA . MET C 1 58 ? 16.766 60.608 5.695 1.00 13.13 639 MET C CA 1
ATOM 2482 C C . MET C 1 58 ? 17.778 61.617 6.173 1.00 13.74 639 MET C C 1
ATOM 2483 O O . MET C 1 58 ? 18.796 61.872 5.510 1.00 13.74 639 MET C O 1
ATOM 2488 N N . LYS C 1 59 ? 17.455 62.234 7.303 1.00 14.55 640 LYS C N 1
ATOM 2489 C CA . LYS C 1 59 ? 18.318 63.299 7.858 1.00 15.70 640 LYS C CA 1
ATOM 2490 C C . LYS C 1 59 ? 19.563 62.800 8.590 1.00 15.52 640 LYS C C 1
ATOM 2491 O O . LYS C 1 59 ? 19.524 61.778 9.295 1.00 15.19 640 LYS C O 1
ATOM 2497 N N . ALA C 1 60 ? 20.641 63.579 8.470 1.00 14.29 641 ALA C N 1
ATOM 2498 C CA . ALA C 1 60 ? 21.801 63.427 9.397 1.00 14.78 641 ALA C CA 1
ATOM 2499 C C . ALA C 1 60 ? 21.296 63.607 10.841 1.00 15.11 641 ALA C C 1
ATOM 2500 O O . ALA C 1 60 ? 20.324 64.346 11.107 1.00 15.97 641 ALA C O 1
ATOM 2502 N N . GLY C 1 61 ? 21.947 62.941 11.780 1.00 15.06 642 GLY C N 1
ATOM 2503 C CA . GLY C 1 61 ? 21.529 63.072 13.186 1.00 15.36 642 GLY C CA 1
ATOM 2504 C C . GLY C 1 61 ? 22.582 62.618 14.160 1.00 15.43 642 GLY C C 1
ATOM 2505 O O . GLY C 1 61 ? 23.734 62.399 13.793 1.00 15.59 642 GLY C O 1
ATOM 2506 N N A ILE C 1 62 ? 22.170 62.548 15.423 0.50 15.44 643 ILE C N 1
ATOM 2507 N N B ILE C 1 62 ? 22.157 62.491 15.419 0.50 15.20 643 ILE C N 1
ATOM 2508 C CA A ILE C 1 62 ? 22.986 62.075 16.522 0.50 15.99 643 ILE C CA 1
ATOM 2509 C CA B ILE C 1 62 ? 22.994 62.082 16.541 0.50 15.52 643 ILE C CA 1
ATOM 2510 C C A ILE C 1 62 ? 22.358 60.759 16.959 0.50 15.89 643 ILE C C 1
ATOM 2511 C C B ILE C 1 62 ? 22.404 60.827 17.155 0.50 15.44 643 ILE C C 1
ATOM 2512 O O A ILE C 1 62 ? 21.132 60.630 17.055 0.50 16.12 643 ILE C O 1
ATOM 2513 O O B ILE C 1 62 ? 21.249 60.826 17.609 0.50 15.39 643 ILE C O 1
ATOM 2522 N N . GLN C 1 63 ? 23.189 59.759 17.176 1.00 16.17 644 GLN C N 1
ATOM 2523 C CA . GLN C 1 63 ? 22.706 58.458 17.654 1.00 17.49 644 GLN C CA 1
ATO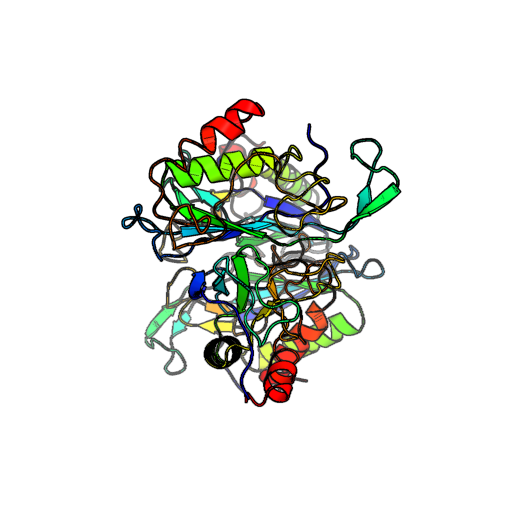M 2524 C C . GLN C 1 63 ? 22.069 58.560 19.039 1.00 18.76 644 GLN C C 1
ATOM 2525 O O . GLN C 1 63 ? 22.575 59.230 19.965 1.00 19.97 644 GLN C O 1
ATOM 2531 N N . THR C 1 64 ? 20.904 57.927 19.148 1.00 20.56 645 THR C N 1
ATOM 2532 C CA . THR C 1 64 ? 20.175 57.877 20.410 1.00 22.90 645 THR C CA 1
ATOM 2533 C C . THR C 1 64 ? 20.646 56.682 21.235 1.00 23.40 645 THR C C 1
ATOM 2534 O O . THR C 1 64 ? 21.488 55.916 20.784 1.00 21.49 645 THR C O 1
ATOM 2538 N N . GLU C 1 65 ? 20.054 56.503 22.412 1.00 24.25 646 GLU C N 1
ATOM 2539 C CA . GLU C 1 65 ? 20.347 55.343 23.249 1.00 27.15 646 GLU C CA 1
ATOM 2540 C C . GLU C 1 65 ? 19.849 54.054 22.606 1.00 27.06 646 GLU C C 1
ATOM 2541 O O . GLU C 1 65 ? 20.199 52.961 23.035 1.00 29.19 646 GLU C O 1
ATOM 2547 N N . GLU C 1 66 ? 19.064 54.191 21.547 1.00 26.66 647 GLU C N 1
ATOM 2548 C CA . GLU C 1 66 ? 18.551 53.034 20.835 1.00 27.82 647 GLU C CA 1
ATOM 2549 C C . GLU C 1 66 ? 19.479 52.653 19.687 1.00 26.82 647 GLU C C 1
ATOM 2550 O O . GLU C 1 66 ? 19.198 51.709 18.951 1.00 28.17 647 GLU C O 1
ATOM 2554 N N . HIS C 1 67 ? 20.554 53.41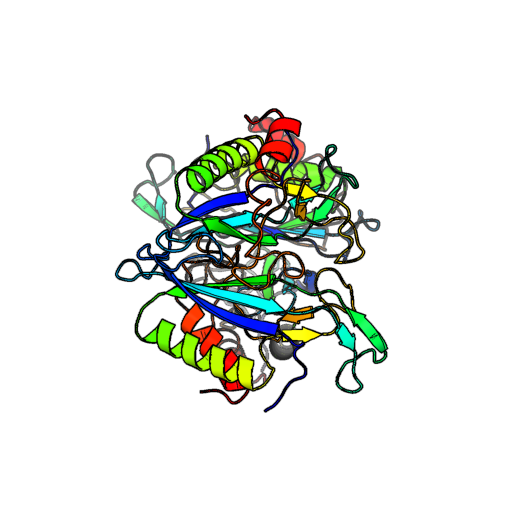1 19.504 1.00 24.38 648 HIS C N 1
ATOM 2555 C CA . HIS C 1 67 ? 21.539 53.136 18.439 1.00 22.85 648 HIS C CA 1
ATOM 2556 C C . HIS C 1 67 ? 22.843 52.572 18.992 1.00 21.82 648 HIS C C 1
ATOM 2557 O O . HIS C 1 67 ? 23.066 52.588 20.206 1.00 22.14 648 HIS C O 1
ATOM 2564 N N . PRO C 1 68 ? 23.763 52.118 18.107 1.00 21.04 649 PRO C N 1
ATOM 2565 C CA . PRO C 1 68 ? 24.926 51.417 18.638 1.00 22.21 649 PRO C CA 1
ATOM 2566 C C . PRO C 1 68 ? 25.920 52.236 19.449 1.00 21.50 649 PRO C C 1
ATOM 2567 O O . PRO C 1 68 ? 26.534 51.710 20.376 1.00 22.43 649 PRO C O 1
ATOM 2571 N N . ASN C 1 69 ? 26.111 53.502 19.049 1.00 20.86 650 ASN C N 1
ATOM 2572 C CA . ASN C 1 69 ? 27.082 54.404 19.670 1.00 21.85 650 ASN 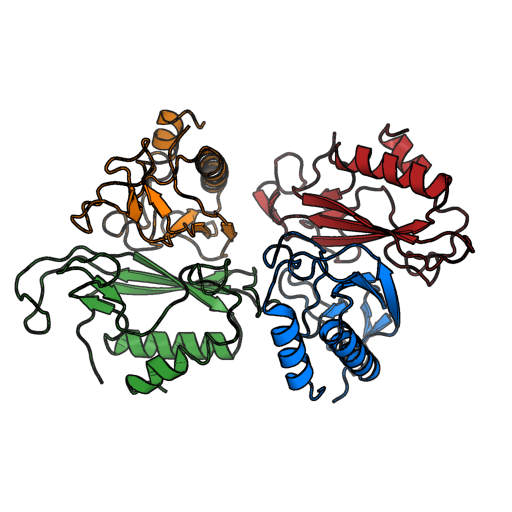C CA 1
ATOM 2573 C C . ASN C 1 69 ? 26.417 55.732 20.001 1.00 19.82 650 ASN C C 1
ATOM 2574 O O . ASN C 1 69 ? 26.565 56.717 19.254 1.00 19.37 650 ASN C O 1
ATOM 2579 N N . PRO C 1 70 ? 25.625 55.750 21.067 1.00 20.28 651 PRO C N 1
ATOM 2580 C CA . PRO C 1 70 ? 24.851 56.931 21.378 1.00 20.20 651 PRO C CA 1
ATOM 2581 C C . PRO C 1 70 ? 25.737 58.188 21.473 1.00 19.51 651 PRO C C 1
ATOM 2582 O O . PRO C 1 70 ? 26.835 58.135 22.037 1.00 21.55 651 PRO C O 1
ATOM 2586 N N . GLY C 1 71 ? 25.228 59.272 20.883 1.00 19.54 652 GLY C N 1
ATOM 2587 C CA . GLY C 1 71 ? 25.910 60.566 20.895 1.00 19.91 652 GLY C CA 1
ATOM 2588 C C . GLY C 1 71 ? 26.756 60.803 19.666 1.00 19.99 652 GLY C C 1
ATOM 2589 O O . GLY C 1 71 ? 27.077 61.953 19.358 1.00 19.11 652 GLY C O 1
ATOM 2590 N N . LYS C 1 72 ? 27.099 59.736 18.941 1.00 19.79 653 LYS C N 1
ATOM 2591 C CA . LYS C 1 72 ? 27.912 59.865 17.740 1.00 18.86 653 LYS C CA 1
ATOM 2592 C C . LYS C 1 72 ? 27.064 60.300 16.538 1.00 18.72 653 LYS C C 1
ATOM 2593 O O . LYS C 1 72 ? 25.924 59.876 16.387 1.00 18.37 653 LYS C O 1
ATOM 2599 N N . ARG C 1 73 ? 27.636 61.129 15.667 1.00 18.17 654 ARG C N 1
ATOM 2600 C CA . ARG C 1 73 ? 26.874 61.547 14.464 1.00 18.88 654 ARG C CA 1
ATOM 2601 C C . ARG C 1 73 ? 26.818 60.487 13.376 1.00 18.29 654 ARG C C 1
ATOM 2602 O O . ARG C 1 73 ? 27.652 59.579 13.299 1.00 19.67 654 ARG C O 1
ATOM 2610 N N . TYR C 1 74 ? 25.801 60.610 12.538 1.00 17.25 655 TYR C N 1
ATOM 2611 C CA . TYR C 1 74 ? 25.706 59.872 11.287 1.00 16.42 655 TYR C CA 1
ATOM 2612 C C . TYR C 1 74 ? 25.211 60.855 10.226 1.00 16.77 655 TYR C C 1
ATOM 2613 O O . TYR C 1 74 ? 24.416 61.781 10.508 1.00 15.68 655 TYR C O 1
ATOM 2622 N N . PRO C 1 75 ? 25.668 60.687 8.976 1.00 16.79 656 PRO C N 1
ATOM 2623 C CA . PRO C 1 75 ? 25.158 61.525 7.890 1.00 17.39 656 PRO C CA 1
ATOM 2624 C C . PRO C 1 75 ? 23.809 61.039 7.361 1.00 15.46 656 PRO C C 1
ATOM 2625 O O . PRO C 1 75 ? 23.388 59.911 7.615 1.00 15.41 656 PRO C O 1
ATOM 2629 N N . GLY C 1 76 ? 23.173 61.889 6.587 1.00 14.79 657 GLY C N 1
ATOM 2630 C CA . GLY C 1 76 ? 21.889 61.462 5.993 1.00 14.05 657 GLY C CA 1
ATOM 2631 C C . GLY C 1 76 ? 22.103 60.565 4.798 1.00 14.85 657 GLY C C 1
ATOM 2632 O O . GLY C 1 76 ? 23.249 60.325 4.369 1.00 17.82 657 GLY C O 1
ATOM 2633 N N . ILE C 1 77 ? 21.009 60.029 4.273 1.00 12.63 658 ILE C N 1
ATOM 2634 C CA A ILE C 1 77 ? 21.115 59.246 3.027 0.50 12.89 658 ILE C CA 1
ATOM 2635 C CA B ILE C 1 77 ? 21.067 59.152 3.091 0.50 12.75 658 ILE C CA 1
ATOM 2636 C C . ILE C 1 77 ? 19.852 59.482 2.205 1.00 12.78 658 ILE C C 1
ATOM 2637 O O . ILE C 1 77 ? 18.824 59.952 2.720 1.00 13.35 658 ILE C O 1
ATOM 2646 N N . GLN C 1 78 ? 19.963 59.201 0.906 1.00 11.79 659 GLN C N 1
ATOM 2647 C CA . GLN C 1 78 ? 18.845 59.329 -0.041 1.00 11.90 659 GLN C CA 1
ATOM 2648 C C . GLN C 1 78 ? 18.816 58.006 -0.788 1.00 12.25 659 GLN C C 1
ATOM 2649 O O . GLN C 1 78 ? 19.866 57.529 -1.272 1.00 13.63 659 GLN C O 1
ATOM 2655 N N . ARG C 1 79 ? 17.647 57.382 -0.865 1.00 11.49 660 ARG C N 1
ATOM 2656 C CA . ARG C 1 79 ? 17.556 56.111 -1.583 1.00 11.58 660 ARG C CA 1
ATOM 2657 C C . ARG C 1 79 ? 16.239 56.151 -2.338 1.00 11.63 660 ARG C C 1
ATOM 2658 O O . ARG C 1 79 ? 15.242 56.680 -1.871 1.00 13.66 660 ARG C O 1
ATOM 2666 N N . THR C 1 80 ? 16.262 55.568 -3.512 1.00 11.21 661 THR C N 1
ATOM 2667 C CA . THR C 1 80 ? 15.049 55.421 -4.362 1.00 10.53 661 THR C CA 1
ATOM 2668 C C . THR C 1 80 ? 14.799 53.954 -4.674 1.00 12.46 661 THR C C 1
ATOM 2669 O O . THR C 1 80 ? 15.735 53.236 -5.032 1.00 13.09 661 THR C O 1
ATOM 2673 N N . ALA C 1 81 ? 13.540 53.521 -4.505 1.00 11.53 662 ALA C N 1
ATOM 2674 C CA . ALA C 1 81 ? 13.150 52.152 -4.755 1.00 10.88 662 ALA C CA 1
ATOM 2675 C C . ALA C 1 81 ? 12.002 52.096 -5.755 1.00 11.46 662 ALA C C 1
ATOM 2676 O O . ALA C 1 81 ? 11.281 53.079 -5.978 1.00 13.03 662 ALA C O 1
ATOM 2678 N N . TYR C 1 82 ? 11.839 50.923 -6.351 1.00 10.41 663 TYR C N 1
ATOM 2679 C CA . TYR C 1 82 ? 10.889 50.742 -7.466 1.00 11.14 663 TYR C CA 1
ATOM 2680 C C . TYR C 1 82 ? 9.949 49.568 -7.236 1.00 11.39 663 TYR C C 1
ATOM 2681 O O . TYR C 1 82 ? 1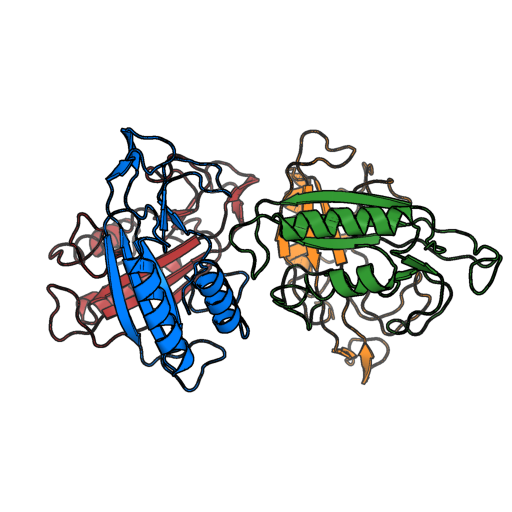0.370 48.522 -6.737 1.00 11.65 663 TYR C O 1
ATOM 2690 N N . LEU C 1 83 ? 8.667 49.746 -7.575 1.00 12.67 664 LEU C N 1
ATOM 2691 C CA . LEU C 1 83 ? 7.639 48.688 -7.481 1.00 12.12 664 LEU C CA 1
ATOM 2692 C C . LEU C 1 83 ? 6.741 48.818 -8.702 1.00 12.99 664 LEU C C 1
ATOM 2693 O O . LEU C 1 83 ? 6.619 49.903 -9.259 1.00 12.46 664 LEU C O 1
ATOM 2698 N N . PRO C 1 84 ? 6.103 47.709 -9.138 1.00 12.68 665 PRO C N 1
ATOM 2699 C CA . PRO C 1 84 ? 5.121 47.844 -10.224 1.00 13.29 665 PRO C CA 1
ATOM 2700 C C . PRO C 1 84 ? 3.854 48.499 -9.708 1.00 14.32 665 PRO C C 1
ATOM 2701 O O . PRO C 1 84 ? 3.434 48.247 -8.571 1.00 15.57 665 PRO C O 1
ATOM 2705 N N . ASP C 1 85 ? 3.250 49.354 -10.531 1.00 15.22 666 ASP C N 1
ATOM 2706 C CA . ASP C 1 85 ? 2.006 50.032 -10.157 1.00 17.15 666 ASP C CA 1
ATOM 2707 C C . ASP C 1 85 ? 0.768 49.153 -10.476 1.00 17.63 666 ASP C C 1
ATOM 2708 O O . ASP C 1 85 ? -0.049 49.479 -11.343 1.00 19.30 666 ASP C O 1
ATOM 2713 N N . ASN C 1 86 ? 0.665 48.011 -9.794 1.00 17.79 667 ASN C N 1
ATOM 2714 C CA . ASN C 1 86 ? -0.469 47.088 -9.930 1.00 18.97 667 ASN C CA 1
ATOM 2715 C C . ASN C 1 86 ? -0.997 46.785 -8.520 1.00 19.89 667 ASN C C 1
ATOM 2716 O O . ASN C 1 86 ? -0.540 47.382 -7.546 1.00 19.24 667 ASN C O 1
ATOM 2721 N N . LYS C 1 87 ? -1.977 45.890 -8.402 1.00 20.61 668 LYS C N 1
ATOM 2722 C CA . LYS C 1 87 ? -2.596 45.627 -7.112 1.00 21.64 668 LYS C CA 1
ATOM 2723 C C . LYS C 1 87 ? -1.549 45.194 -6.073 1.00 22.08 668 LYS C C 1
ATOM 2724 O O . LYS C 1 87 ? -1.494 45.737 -4.967 1.00 21.39 668 LYS C O 1
ATOM 2730 N N . GLU C 1 88 ? -0.709 44.235 -6.452 1.00 21.17 669 GLU C N 1
ATOM 2731 C CA . GLU C 1 88 ? 0.247 43.663 -5.498 1.00 21.60 669 GLU C CA 1
ATOM 2732 C C . GLU C 1 88 ? 1.326 44.677 -5.132 1.00 20.22 669 GLU C C 1
ATOM 2733 O O . GLU C 1 88 ? 1.764 44.747 -3.974 1.00 20.55 669 GLU C O 1
ATOM 2739 N N . GLY C 1 89 ? 1.765 45.449 -6.123 1.00 18.23 670 GLY C N 1
ATOM 2740 C CA . GLY C 1 89 ? 2.817 46.440 -5.869 1.00 15.95 670 GLY C CA 1
ATOM 2741 C C . GLY C 1 89 ? 2.274 47.523 -4.961 1.00 16.24 670 GLY C C 1
ATOM 2742 O O . GLY C 1 89 ? 2.984 47.999 -4.070 1.00 16.63 670 GLY C O 1
ATOM 2743 N N . ARG C 1 90 ? 1.020 47.919 -5.167 1.00 17.15 671 ARG C N 1
ATOM 2744 C CA . ARG C 1 90 ? 0.405 48.935 -4.308 1.00 18.66 671 ARG C CA 1
ATOM 2745 C C . ARG C 1 90 ? 0.182 48.418 -2.876 1.00 19.89 671 ARG C C 1
ATOM 2746 O O . ARG C 1 90 ? 0.306 49.192 -1.907 1.00 19.76 671 ARG C O 1
ATOM 2754 N N . LYS C 1 91 ? -0.159 47.124 -2.739 1.00 20.95 672 LYS C N 1
ATOM 2755 C CA . LYS C 1 91 ? -0.224 46.492 -1.419 1.00 21.49 672 LYS C CA 1
ATOM 2756 C C . LYS C 1 91 ? 1.152 46.490 -0.737 1.00 20.56 672 LYS C C 1
ATOM 2757 O O . LYS C 1 91 ? 1.246 46.772 0.449 1.00 20.39 672 LYS C O 1
ATOM 2763 N N . VAL C 1 92 ? 2.210 46.168 -1.477 1.00 19.06 673 VAL C N 1
ATOM 2764 C CA . VAL C 1 92 ? 3.546 46.256 -0.905 1.00 18.75 673 VAL C CA 1
ATOM 2765 C C . VAL C 1 92 ? 3.872 47.720 -0.514 1.00 18.51 673 VAL C C 1
ATOM 2766 O O . VAL C 1 92 ? 4.437 47.949 0.552 1.00 17.34 673 VAL C O 1
ATOM 2770 N N . LEU C 1 93 ? 3.545 48.705 -1.363 1.00 17.40 674 LEU C N 1
ATOM 2771 C CA . LEU C 1 93 ? 3.773 50.122 -0.990 1.00 17.07 674 LEU C CA 1
ATOM 2772 C C . LEU C 1 93 ? 3.079 50.461 0.335 1.00 18.30 674 LEU C C 1
ATOM 2773 O O . LEU C 1 93 ? 3.646 51.150 1.186 1.00 18.51 674 LEU C O 1
ATOM 2778 N N . LYS C 1 94 ? 1.844 49.987 0.490 1.00 19.51 675 LYS C N 1
ATOM 2779 C CA . LYS C 1 94 ? 1.132 50.139 1.761 1.00 21.69 675 LYS C CA 1
ATOM 2780 C C . LYS C 1 94 ? 1.909 49.540 2.932 1.00 21.16 675 LYS C C 1
ATOM 2781 O O . LYS C 1 94 ? 2.049 50.185 3.963 1.00 21.92 675 LYS C O 1
ATOM 2785 N N . LEU C 1 95 ? 2.397 48.308 2.779 1.00 21.56 676 LEU C N 1
ATOM 2786 C CA . LEU C 1 95 ? 3.127 47.654 3.850 1.00 21.30 676 LEU C CA 1
ATOM 2787 C C . LEU C 1 95 ? 4.426 48.401 4.128 1.00 20.35 676 LEU C C 1
ATOM 2788 O O . LEU C 1 95 ? 4.820 48.548 5.286 1.00 21.29 676 LEU C O 1
ATOM 2793 N N . LEU C 1 96 ? 5.098 48.898 3.081 1.00 19.25 677 LEU C N 1
ATOM 2794 C CA . LEU C 1 96 ? 6.326 49.708 3.289 1.00 18.40 677 LEU C CA 1
ATOM 2795 C C . LEU C 1 96 ? 6.049 51.010 4.030 1.00 19.85 677 LEU C C 1
ATOM 2796 O O . LEU C 1 96 ? 6.830 51.366 4.917 1.00 19.83 677 LEU C O 1
ATOM 2801 N N . TYR C 1 97 ? 4.948 51.709 3.698 1.00 20.26 678 TYR C N 1
ATOM 2802 C CA . TYR C 1 97 ? 4.516 52.855 4.509 1.00 21.45 678 TYR C CA 1
ATOM 2803 C C . TYR C 1 97 ? 4.260 52.455 5.980 1.00 22.33 678 TYR C C 1
ATOM 2804 O O . TYR C 1 97 ? 4.663 53.175 6.905 1.00 22.42 678 TYR C O 1
ATOM 2813 N N . ARG C 1 98 ? 3.652 51.295 6.215 1.00 23.36 679 ARG C N 1
ATOM 2814 C CA . ARG C 1 98 ? 3.479 50.814 7.584 1.00 24.97 679 ARG C CA 1
ATOM 2815 C C . ARG C 1 98 ? 4.829 50.571 8.277 1.00 24.01 679 ARG C C 1
ATOM 2816 O O . ARG C 1 98 ? 5.017 50.959 9.443 1.00 23.88 679 ARG C O 1
ATOM 2824 N N . ALA C 1 99 ? 5.774 49.965 7.560 1.00 22.15 680 ALA C N 1
ATOM 2825 C CA . ALA C 1 99 ? 7.109 49.727 8.119 1.00 21.19 680 ALA C CA 1
ATOM 2826 C C . ALA C 1 99 ? 7.802 51.057 8.414 1.00 20.86 680 ALA C C 1
ATOM 2827 O O . ALA C 1 99 ? 8.521 51.207 9.436 1.00 20.61 680 ALA C O 1
ATOM 2829 N N . PHE C 1 100 ? 7.599 52.032 7.531 1.00 19.91 681 PHE C N 1
ATOM 2830 C CA . PHE C 1 100 ? 8.241 53.361 7.711 1.00 19.34 681 PHE C CA 1
ATOM 2831 C C . PHE C 1 100 ? 7.689 54.033 8.987 1.00 21.52 681 PHE C C 1
ATOM 2832 O O . PHE C 1 100 ? 8.432 54.673 9.750 1.00 21.06 681 PHE C O 1
ATOM 2840 N N . ASP C 1 101 ? 6.375 53.904 9.166 1.00 23.43 682 ASP C N 1
ATOM 2841 C CA . ASP C 1 101 ? 5.648 54.372 10.359 1.00 25.35 682 ASP C CA 1
ATOM 2842 C C . ASP C 1 101 ? 6.167 53.704 11.603 1.00 24.97 682 ASP C C 1
ATOM 2843 O O . ASP C 1 101 ? 6.296 54.327 12.644 1.00 26.25 682 ASP C O 1
ATOM 2848 N N . GLN C 1 102 ? 6.449 52.415 11.509 1.00 25.10 683 GLN C N 1
ATOM 2849 C CA . GLN C 1 102 ? 6.997 51.677 12.641 1.00 26.53 683 GLN C CA 1
ATOM 2850 C C . GLN C 1 102 ? 8.533 51.809 12.812 1.00 25.40 683 GLN C C 1
ATOM 2851 O O . GLN C 1 102 ? 9.123 51.178 13.709 1.00 26.14 683 GLN C O 1
ATOM 2857 N N . LYS C 1 103 ? 9.152 52.672 11.992 1.00 23.12 684 LYS C N 1
ATOM 2858 C CA . LYS C 1 103 ? 10.575 53.070 12.096 1.00 20.91 684 LYS C CA 1
ATOM 2859 C C . LYS C 1 103 ? 11.457 51.860 11.840 1.00 21.14 684 LYS C C 1
ATOM 2860 O O . LYS C 1 103 ? 12.458 51.639 12.517 1.00 21.72 684 LYS C O 1
ATOM 2866 N N . LEU C 1 104 ? 11.037 51.066 10.853 1.00 19.49 685 LEU C N 1
ATOM 2867 C CA . LEU C 1 104 ? 11.658 49.770 10.543 1.00 20.61 685 LEU C CA 1
ATOM 2868 C C . LEU C 1 104 ? 12.347 49.698 9.189 1.00 18.39 685 LEU C C 1
ATOM 2869 O O . LEU C 1 104 ? 13.047 48.731 8.916 1.00 20.19 685 LEU C O 1
ATOM 2874 N N . ILE C 1 105 ? 12.186 50.698 8.322 1.00 17.53 686 ILE C N 1
ATOM 2875 C CA . ILE C 1 105 ? 12.818 50.589 6.989 1.00 16.33 686 ILE C CA 1
ATOM 2876 C C . ILE C 1 105 ? 14.335 50.713 7.053 1.00 16.47 686 ILE C C 1
ATOM 2877 O O . ILE C 1 105 ? 15.063 49.975 6.387 1.00 16.84 686 ILE C O 1
ATOM 2882 N N . PHE C 1 106 ? 14.791 51.698 7.827 1.00 16.40 687 PHE C N 1
ATOM 2883 C CA . PHE C 1 106 ? 16.230 51.920 8.048 1.00 15.55 687 PHE C CA 1
ATOM 2884 C C . PHE C 1 106 ? 16.609 51.770 9.502 1.00 17.46 687 PHE C C 1
ATOM 2885 O O . PHE C 1 106 ? 15.777 51.892 10.405 1.00 18.12 687 PHE C O 1
ATOM 2893 N N . THR C 1 107 ? 17.883 51.517 9.703 1.00 17.31 688 THR C N 1
ATOM 2894 C CA . THR C 1 107 ? 18.481 51.573 11.052 1.00 18.19 688 THR C CA 1
ATOM 2895 C C . THR C 1 107 ? 19.797 52.328 10.943 1.00 18.23 688 THR C C 1
ATOM 2896 O O . THR C 1 107 ? 20.123 52.852 9.880 1.00 17.81 688 THR C O 1
ATOM 2900 N N . VAL C 1 108 ? 20.521 52.447 12.055 1.00 18.13 689 VAL C N 1
ATOM 2901 C CA . VAL C 1 108 ? 21.827 53.090 12.025 1.00 17.89 689 VAL C CA 1
ATOM 2902 C C . VAL C 1 108 ? 22.769 52.068 12.641 1.00 18.96 689 VAL C C 1
ATOM 2903 O O . VAL C 1 108 ? 22.479 51.484 13.711 1.00 19.14 689 VAL C O 1
ATOM 2907 N N . GLY C 1 109 ? 23.874 51.811 11.954 1.00 18.08 690 GLY C N 1
ATOM 2908 C CA . GLY C 1 109 ? 24.803 50.829 12.504 1.00 22.25 690 GLY C CA 1
ATOM 2909 C C . GLY C 1 109 ? 25.782 50.370 11.461 1.00 23.37 690 GLY C C 1
ATOM 2910 O O . GLY C 1 109 ? 26.227 51.137 10.600 1.00 21.92 690 GLY C O 1
ATOM 2911 N N . TYR C 1 110 ? 26.112 49.091 11.553 1.00 26.25 691 TYR C N 1
ATOM 2912 C CA . TYR C 1 110 ? 27.084 48.485 10.672 1.00 28.14 691 TYR C CA 1
ATOM 2913 C C . TYR C 1 110 ? 26.495 48.158 9.327 1.00 28.22 691 TYR C C 1
ATOM 2914 O O . TYR C 1 110 ? 25.400 47.599 9.227 1.00 27.62 691 TYR C O 1
ATOM 2923 N N . SER C 1 111 ? 27.251 48.507 8.282 1.00 29.55 692 SER C N 1
ATOM 2924 C CA . SER C 1 111 ? 26.929 48.134 6.925 1.00 30.61 692 SER C CA 1
ATOM 2925 C C . SER C 1 111 ? 27.860 47.020 6.460 1.00 33.05 692 SER C C 1
ATOM 2926 O O . SER C 1 111 ? 29.081 47.203 6.438 1.00 33.33 692 SER C O 1
ATOM 2929 N N . ARG C 1 112 ? 27.278 45.875 6.130 1.00 35.93 693 ARG C N 1
ATOM 2930 C CA . ARG C 1 112 ? 28.041 44.710 5.652 1.00 40.39 693 ARG C CA 1
ATOM 2931 C C . ARG C 1 112 ? 28.646 45.033 4.271 1.00 41.44 693 ARG C C 1
ATOM 2932 O O . ARG C 1 112 ? 29.824 44.748 4.021 1.00 42.92 693 ARG C O 1
ATOM 2937 N N . VAL C 1 113 ? 27.849 45.668 3.404 1.00 41.93 694 VAL C N 1
ATOM 2938 C CA . VAL C 1 113 ? 28.298 46.057 2.053 1.00 42.64 694 VAL C CA 1
ATOM 2939 C C . VAL C 1 113 ? 29.453 47.076 2.093 1.00 43.34 694 VAL C C 1
ATOM 2940 O O . VAL C 1 113 ? 30.475 46.908 1.407 1.00 44.49 694 VAL C O 1
ATOM 2944 N N . LEU C 1 114 ? 29.300 48.135 2.882 1.00 42.81 695 LEU C N 1
ATOM 2945 C CA . LEU C 1 114 ? 30.331 49.180 2.946 1.00 42.85 695 LEU C CA 1
ATOM 2946 C C . LEU C 1 114 ? 31.499 48.810 3.880 1.00 43.54 695 LEU C C 1
ATOM 2947 O O . LEU C 1 114 ? 32.592 49.385 3.778 1.00 44.64 695 LEU C O 1
ATOM 2949 N N . GLY C 1 115 ? 31.277 47.846 4.784 1.00 43.16 696 GLY C N 1
ATOM 2950 C CA . GLY C 1 115 ? 32.255 47.505 5.827 1.00 42.72 696 GLY C CA 1
ATOM 2951 C C . GLY C 1 115 ? 32.579 48.624 6.815 1.00 41.33 696 GLY C C 1
ATOM 2952 O O . GLY C 1 115 ? 33.736 48.792 7.232 1.00 42.94 696 GLY C O 1
ATOM 2953 N N . VAL C 1 116 ? 31.561 49.407 7.181 1.00 38.39 697 VAL C N 1
ATOM 2954 C CA . VAL C 1 116 ? 31.744 50.594 8.031 1.00 35.39 697 VAL C CA 1
ATOM 2955 C C . VAL C 1 116 ? 30.556 50.691 8.983 1.00 32.25 697 VAL C C 1
ATOM 2956 O O . VAL C 1 116 ? 29.514 50.115 8.713 1.00 31.27 697 VAL C O 1
ATOM 2960 N N . SER C 1 117 ? 30.756 51.407 10.084 1.00 30.18 698 SER C N 1
ATOM 2961 C CA . SER C 1 117 ? 29.747 51.602 11.112 1.00 28.48 698 SER C CA 1
ATOM 2962 C C . SER C 1 117 ? 29.225 53.035 11.069 1.00 25.47 698 SER C C 1
ATOM 2963 O O . SER C 1 117 ? 29.738 53.860 10.299 1.00 24.21 698 SER C O 1
ATOM 2966 N N . ASP C 1 118 ? 28.245 53.332 11.928 1.00 23.26 699 ASP C N 1
ATOM 2967 C CA . ASP C 1 118 ? 27.739 54.695 12.147 1.00 22.08 699 ASP C CA 1
ATOM 2968 C C . ASP C 1 118 ? 27.221 55.322 10.911 1.00 19.32 699 ASP C C 1
ATOM 2969 O O . ASP C 1 118 ? 27.382 56.522 10.712 1.00 18.66 699 ASP C O 1
ATOM 2974 N N . VAL C 1 119 ? 26.560 54.496 10.092 1.00 17.96 700 VAL C N 1
ATOM 2975 C CA . VAL C 1 119 ? 25.836 54.992 8.923 1.00 16.90 700 VAL C CA 1
ATOM 2976 C C . VAL C 1 119 ? 24.395 54.507 8.895 1.00 15.81 700 VAL C C 1
ATOM 2977 O O . VAL C 1 119 ? 24.036 53.532 9.541 1.00 15.56 700 VAL C O 1
ATOM 2981 N N . ILE C 1 120 ? 23.548 55.185 8.137 1.00 14.27 701 ILE C N 1
ATOM 2982 C CA . ILE C 1 120 ? 22.179 54.710 7.939 1.00 14.44 701 ILE C CA 1
ATOM 2983 C C . ILE C 1 120 ? 22.190 53.544 6.967 1.00 15.52 701 ILE C C 1
ATOM 2984 O O . ILE C 1 120 ? 22.814 53.625 5.910 1.00 17.58 701 ILE C O 1
ATOM 2989 N N . THR C 1 121 ? 21.568 52.437 7.367 1.00 16.17 702 THR C N 1
ATOM 2990 C CA . THR C 1 121 ? 21.528 51.232 6.520 1.00 17.09 702 THR C CA 1
ATOM 2991 C C . THR C 1 121 ? 20.105 50.745 6.343 1.00 15.85 702 THR C C 1
ATOM 2992 O O . THR C 1 121 ? 19.235 51.104 7.101 1.00 16.61 702 THR C O 1
ATOM 2996 N N . TRP C 1 122 ? 19.877 49.873 5.369 1.00 15.89 703 TRP C N 1
ATOM 2997 C CA . TRP C 1 122 ? 18.630 49.134 5.353 1.00 16.96 703 TRP C CA 1
ATOM 2998 C C . TRP C 1 122 ? 18.538 48.179 6.560 1.00 18.04 703 TRP C C 1
ATOM 2999 O O . TRP C 1 122 ? 19.511 47.925 7.275 1.00 20.92 703 TRP C O 1
ATOM 3010 N N . ASN C 1 123 ? 17.340 47.686 6.793 1.00 19.47 704 ASN C N 1
ATOM 3011 C CA . ASN C 1 123 ? 17.025 46.888 7.961 1.00 20.95 704 ASN C CA 1
ATOM 3012 C C . ASN C 1 123 ? 16.280 45.616 7.580 1.00 22.04 704 ASN C C 1
ATOM 3013 O O . ASN C 1 123 ? 15.247 45.314 8.157 1.00 23.36 704 ASN C O 1
ATOM 3018 N N . ASP C 1 124 ? 16.846 44.850 6.649 1.00 22.61 705 ASP C N 1
ATOM 3019 C CA . ASP C 1 124 ? 16.339 43.518 6.281 1.00 24.23 705 ASP C CA 1
ATOM 3020 C C . ASP C 1 124 ? 14.986 43.534 5.634 1.00 23.60 705 ASP C C 1
ATOM 3021 O O . ASP C 1 124 ? 14.306 42.513 5.623 1.00 24.72 705 ASP C O 1
ATOM 3026 N N . ILE C 1 125 ? 14.600 44.673 5.071 1.00 20.44 706 ILE C N 1
ATOM 3027 C CA . ILE C 1 125 ? 13.420 44.723 4.194 1.00 20.74 706 ILE C CA 1
ATOM 3028 C C . ILE C 1 125 ? 13.992 45.170 2.869 1.00 19.29 706 ILE C C 1
ATOM 3029 O O . ILE C 1 125 ? 14.381 46.323 2.696 1.00 18.59 706 ILE C O 1
ATOM 3034 N N . HIS C 1 126 ? 14.143 44.224 1.960 1.00 20.00 707 HIS C N 1
ATOM 3035 C CA . HIS C 1 126 ? 14.941 44.491 0.766 1.00 19.81 707 HIS C CA 1
ATOM 3036 C C . HIS C 1 126 ? 14.157 45.296 -0.269 1.00 17.73 707 HIS C C 1
ATOM 3037 O O . HIS C 1 126 ? 13.012 44.970 -0.577 1.00 17.93 707 HIS C O 1
ATOM 3044 N N . HIS C 1 127 ? 14.799 46.338 -0.801 1.00 15.35 708 HIS C N 1
ATOM 3045 C CA . HIS C 1 127 ? 14.233 47.195 -1.840 1.00 13.66 708 HIS C CA 1
ATOM 3046 C C . HIS C 1 127 ? 14.947 47.042 -3.175 1.00 14.16 708 HIS C C 1
ATOM 3047 O O . HIS C 1 127 ? 16.187 46.816 -3.225 1.00 15.77 708 HIS C O 1
ATOM 3054 N N . LYS C 1 128 ? 14.176 47.138 -4.256 1.00 12.81 709 LYS C N 1
ATOM 3055 C CA . LYS C 1 128 ? 14.741 47.204 -5.604 1.00 11.37 709 LYS C CA 1
ATOM 3056 C C . LYS C 1 128 ? 15.138 48.637 -5.913 1.00 11.79 709 LYS C C 1
ATOM 3057 O O . LYS C 1 128 ? 14.287 49.522 -6.056 1.00 12.35 709 LYS C O 1
ATOM 3063 N N . THR C 1 129 ? 16.452 48.881 -5.993 1.00 12.18 710 THR C N 1
ATOM 3064 C CA . THR C 1 129 ? 16.962 50.254 -6.182 1.00 11.58 710 THR C CA 1
ATOM 3065 C C . THR C 1 129 ? 17.360 50.482 -7.630 1.00 11.81 710 THR C C 1
ATOM 3066 O O . THR C 1 129 ? 17.872 51.553 -7.977 1.00 12.29 710 THR C O 1
ATOM 3070 N N . SER C 1 130 ? 17.102 49.474 -8.461 1.00 11.99 711 SER C N 1
ATOM 3071 C CA . SER C 1 130 ? 17.295 49.609 -9.907 1.00 12.07 711 SER C CA 1
ATOM 3072 C C . SER C 1 130 ? 15.983 49.220 -10.608 1.00 12.27 711 SER C C 1
ATOM 3073 O O . SER C 1 130 ? 15.233 48.365 -10.100 1.00 13.11 711 SER C O 1
ATOM 3076 N N . ARG C 1 131 ? 15.735 49.824 -11.777 1.00 11.67 712 ARG C N 1
ATOM 3077 C CA . ARG C 1 131 ? 14.605 49.396 -12.606 1.00 11.19 712 ARG C CA 1
ATOM 3078 C C . ARG C 1 131 ? 14.923 48.097 -13.326 1.00 12.91 712 ARG C C 1
ATOM 3079 O O . ARG C 1 131 ? 14.136 47.157 -13.274 1.00 14.79 712 ARG C O 1
ATOM 3087 N N . PHE C 1 132 ? 16.080 48.054 -13.982 1.00 13.55 713 PHE C N 1
ATOM 3088 C CA . PHE C 1 132 ? 16.487 46.936 -14.857 1.00 14.42 713 PHE C CA 1
ATOM 3089 C C . PHE C 1 132 ? 17.659 46.144 -14.305 1.00 15.54 713 PHE C C 1
ATOM 3090 O O . PHE C 1 132 ? 18.240 46.497 -13.304 1.00 16.02 713 PHE C O 1
ATOM 3098 N N . GLY C 1 133 ? 17.970 45.047 -14.978 1.00 16.04 714 GLY C N 1
ATOM 3099 C CA . GLY C 1 133 ? 19.187 44.318 -14.707 1.00 17.71 714 GLY C CA 1
ATOM 3100 C C . GLY C 1 133 ? 19.009 43.086 -13.853 1.00 18.32 714 GLY C C 1
ATOM 3101 O O . GLY C 1 133 ? 19.990 42.363 -13.597 1.00 19.47 714 GLY C O 1
ATOM 3102 N N . GLY C 1 134 ? 17.781 42.850 -13.384 1.00 17.03 715 GLY C N 1
ATOM 3103 C CA . GLY C 1 134 ? 17.500 41.647 -12.599 1.00 17.87 715 GLY C CA 1
ATOM 3104 C C . GLY C 1 134 ? 18.154 41.638 -11.215 1.00 18.23 715 GLY C C 1
ATOM 3105 O O . GLY C 1 134 ? 18.688 42.650 -10.743 1.00 17.71 715 GLY C O 1
ATOM 3106 N N . PRO C 1 135 ? 18.063 40.510 -10.516 1.00 19.14 716 PRO C N 1
ATOM 3107 C CA . PRO C 1 135 ? 18.532 40.457 -9.134 1.00 20.69 716 PRO C CA 1
ATOM 3108 C C . PRO C 1 135 ? 20.000 40.885 -8.949 1.00 21.25 716 PRO C C 1
ATOM 3109 O O . PRO C 1 135 ? 20.327 41.457 -7.920 1.00 21.65 716 PRO C O 1
ATOM 3113 N N . GLU C 1 136 ? 20.854 40.619 -9.934 1.00 23.01 717 GLU C N 1
ATOM 3114 C CA . GLU C 1 136 ? 22.308 40.921 -9.841 1.00 25.41 717 GLU C CA 1
ATOM 3115 C C . GLU C 1 136 ? 22.526 42.425 -9.659 1.00 23.37 717 GLU C C 1
ATOM 3116 O O . GLU C 1 136 ? 23.453 42.868 -8.975 1.00 24.00 717 GLU C O 1
ATOM 3122 N N . MET C 1 137 ? 21.628 43.193 -10.267 1.00 21.28 718 MET C N 1
ATOM 3123 C CA . MET C 1 137 ? 21.695 44.647 -10.248 1.00 20.09 718 MET C CA 1
ATOM 3124 C C . MET C 1 137 ? 20.639 45.245 -9.312 1.00 18.08 718 MET C C 1
ATOM 3125 O O . MET C 1 137 ? 20.383 46.452 -9.372 1.00 17.94 718 MET C O 1
ATOM 3130 N N . TYR C 1 138 ? 20.071 44.446 -8.405 1.00 17.08 719 TYR C N 1
ATOM 3131 C CA . TYR C 1 138 ? 19.016 44.881 -7.472 1.00 16.37 719 TYR C CA 1
ATOM 3132 C C . TYR C 1 138 ? 17.836 45.486 -8.236 1.00 14.87 719 TYR C C 1
ATOM 3133 O O . TYR C 1 138 ? 17.244 46.450 -7.789 1.00 13.79 719 TYR C O 1
ATOM 3142 N N . GLY C 1 139 ? 17.481 44.877 -9.361 1.00 14.23 720 GLY C N 1
ATOM 3143 C CA . GLY C 1 139 ? 16.412 45.399 -10.219 1.00 13.00 720 GLY C CA 1
ATOM 3144 C C . GLY C 1 139 ? 15.502 44.285 -10.705 1.00 13.04 720 GLY C C 1
ATOM 3145 O O . GLY C 1 139 ? 15.542 43.166 -10.223 1.00 13.81 720 GLY C O 1
ATOM 3146 N N . TYR C 1 140 ? 14.641 44.629 -11.659 1.00 12.53 721 TYR C N 1
ATOM 3147 C CA . TYR C 1 140 ? 13.723 43.691 -12.263 1.00 12.87 721 TYR C CA 1
ATOM 3148 C C . TYR C 1 140 ? 14.297 43.217 -13.616 1.00 14.73 721 TYR C C 1
ATOM 3149 O O . TYR C 1 140 ? 15.168 43.885 -14.208 1.00 15.64 721 TYR C O 1
ATOM 3158 N N . PRO C 1 141 ? 13.802 42.098 -14.169 1.00 14.61 722 PRO C N 1
ATOM 3159 C CA . PRO C 1 141 ? 12.736 41.252 -13.652 1.00 15.42 722 PRO C CA 1
ATOM 3160 C C . PRO C 1 141 ? 13.237 40.425 -12.473 1.00 15.80 722 PRO C C 1
ATOM 3161 O O . PRO C 1 141 ? 14.431 40.053 -12.409 1.00 17.59 722 PRO C O 1
ATOM 3165 N N . ASP C 1 142 ? 12.317 40.119 -11.572 1.00 16.38 723 ASP C N 1
ATOM 3166 C CA . ASP C 1 142 ? 12.609 39.249 -10.463 1.00 17.27 723 ASP C CA 1
ATOM 3167 C C . ASP C 1 142 ? 11.278 38.683 -9.985 1.00 18.93 723 ASP C C 1
ATOM 3168 O O . ASP C 1 142 ? 10.593 39.312 -9.162 1.00 18.41 723 ASP C O 1
ATOM 3173 N N . PRO C 1 143 ? 10.894 37.502 -10.530 1.00 20.16 724 PRO C N 1
ATOM 3174 C CA . PRO C 1 143 ? 9.583 36.921 -10.289 1.00 21.27 724 PRO C CA 1
ATOM 3175 C C . PRO C 1 143 ? 9.313 36.654 -8.808 1.00 22.35 724 PRO C C 1
ATOM 3176 O O . PRO C 1 143 ? 8.155 36.532 -8.423 1.00 24.92 724 PRO C O 1
ATOM 3180 N N . SER C 1 144 ? 10.367 36.522 -8.016 1.00 22.23 725 SER C N 1
ATOM 3181 C CA . SER C 1 144 ? 10.264 36.179 -6.598 1.00 23.74 725 SER C CA 1
ATOM 3182 C C . SER C 1 144 ? 10.194 37.389 -5.695 1.00 21.01 725 SER C C 1
ATOM 3183 O O . SER C 1 144 ? 9.941 37.229 -4.494 1.00 22.29 725 SER C O 1
ATOM 3186 N N . TYR C 1 145 ? 10.465 38.584 -6.228 1.00 18.92 726 TYR C N 1
ATOM 3187 C CA . TYR C 1 145 ? 10.708 39.743 -5.348 1.00 17.49 726 TYR C CA 1
ATOM 3188 C C . TYR C 1 145 ? 9.499 40.130 -4.489 1.00 17.99 726 TYR C C 1
ATOM 3189 O O . TYR C 1 145 ? 9.646 40.319 -3.278 1.00 18.94 726 TYR C O 1
ATOM 3198 N N . LEU C 1 146 ? 8.326 40.333 -5.106 1.00 17.71 727 LEU C N 1
ATOM 3199 C CA . LEU C 1 146 ? 7.199 40.805 -4.294 1.00 17.82 727 LEU C CA 1
ATOM 3200 C C . LEU C 1 146 ? 6.876 39.811 -3.166 1.00 20.01 727 LEU C C 1
ATOM 3201 O O . LEU C 1 146 ? 6.607 40.234 -2.058 1.00 21.35 727 LEU C O 1
ATOM 3206 N N . LYS C 1 147 ? 6.942 38.506 -3.444 1.00 21.22 728 LYS C N 1
ATOM 3207 C CA . LYS C 1 147 ? 6.745 37.478 -2.399 1.00 23.09 728 LYS C CA 1
ATOM 3208 C C . LYS C 1 147 ? 7.816 37.613 -1.302 1.00 23.53 728 LYS C C 1
ATOM 3209 O O . LYS C 1 147 ? 7.473 37.588 -0.114 1.00 24.98 728 LYS C O 1
ATOM 3213 N N A ARG C 1 148 ? 9.081 37.767 -1.714 0.50 22.66 729 ARG C N 1
ATOM 3214 N N B ARG C 1 148 ? 9.083 37.782 -1.698 0.50 22.86 729 ARG C N 1
ATOM 3215 C CA A ARG C 1 148 ? 10.214 37.920 -0.789 0.50 22.47 729 ARG C CA 1
ATOM 3216 C CA B ARG C 1 148 ? 10.199 37.876 -0.740 0.50 22.90 729 ARG C CA 1
ATOM 3217 C C A ARG C 1 148 ? 9.967 39.060 0.180 0.50 21.93 729 ARG C C 1
ATOM 3218 C C B ARG C 1 148 ? 10.105 39.093 0.176 0.50 22.18 729 ARG C C 1
ATOM 3219 O O A ARG C 1 148 ? 10.032 38.874 1.394 0.50 23.37 729 ARG C O 1
ATOM 3220 O O B ARG C 1 148 ? 10.428 38.992 1.363 0.50 23.29 729 ARG C O 1
ATOM 3235 N N . VAL C 1 149 ? 9.690 40.245 -0.360 1.00 21.31 730 VAL C N 1
ATOM 3236 C CA . VAL C 1 149 ? 9.597 41.442 0.463 1.00 20.71 730 VAL C CA 1
ATOM 3237 C C . VAL C 1 149 ? 8.408 41.344 1.409 1.00 21.71 730 VAL C C 1
ATOM 3238 O O . VAL C 1 149 ? 8.500 41.783 2.558 1.00 22.71 730 VAL C O 1
ATOM 3242 N N . LYS C 1 150 ? 7.326 40.714 0.959 1.00 21.84 731 LYS C N 1
ATOM 3243 C CA . LYS C 1 150 ? 6.216 40.450 1.847 1.00 23.84 731 LYS C CA 1
ATOM 3244 C C . LYS C 1 150 ? 6.597 39.517 3.004 1.00 25.66 731 LYS C C 1
ATOM 3245 O O . LYS C 1 150 ? 6.173 39.745 4.121 1.00 27.76 731 LYS C O 1
ATOM 3251 N N . GLU C 1 151 ? 7.430 38.503 2.747 1.00 27.43 732 GLU C N 1
ATOM 3252 C CA . GLU C 1 151 ? 7.912 37.611 3.823 1.00 29.88 732 GLU C CA 1
ATOM 3253 C C . GLU C 1 151 ? 8.809 38.363 4.803 1.00 28.77 732 GLU C C 1
ATOM 3254 O O . GLU C 1 151 ? 8.762 38.122 6.009 1.00 29.10 732 GLU C O 1
ATOM 3260 N N . GLU C 1 152 ? 9.637 39.268 4.290 1.00 26.70 733 GLU C N 1
ATOM 3261 C CA . GLU C 1 152 ? 10.518 40.082 5.140 1.00 26.07 733 GLU C CA 1
ATOM 3262 C C . GLU C 1 152 ? 9.727 41.010 6.024 1.00 26.75 733 GLU C C 1
ATOM 3263 O O . GLU C 1 152 ? 10.098 41.215 7.191 1.00 27.79 733 GLU C O 1
ATOM 3269 N N . LEU C 1 153 ? 8.660 41.578 5.473 1.00 26.03 734 LEU C N 1
ATOM 3270 C CA . LEU C 1 153 ? 7.756 42.435 6.234 1.00 26.17 734 LEU C CA 1
ATOM 3271 C C . LEU C 1 153 ? 6.972 41.590 7.257 1.00 28.58 734 LEU C C 1
ATOM 3272 O O . LEU C 1 153 ? 6.800 42.013 8.405 1.00 30.43 734 LEU C O 1
ATOM 3277 N N . LYS C 1 154 ? 6.527 40.403 6.852 1.00 30.06 735 LYS C N 1
ATOM 3278 C CA . LYS C 1 154 ? 5.818 39.484 7.769 1.00 32.68 735 LYS C CA 1
ATOM 3279 C C . LYS C 1 154 ? 6.708 39.130 8.974 1.00 34.80 735 LYS C C 1
ATOM 3280 O O . LYS C 1 154 ? 6.221 38.973 10.113 1.00 36.24 735 LYS C O 1
ATOM 3284 N N . ALA C 1 155 ? 8.017 39.035 8.735 1.00 34.41 736 ALA C N 1
ATOM 3285 C CA . ALA C 1 155 ? 8.982 38.732 9.803 1.00 36.66 736 ALA C CA 1
ATOM 3286 C C . ALA C 1 155 ? 9.055 39.848 10.859 1.00 37.26 736 ALA C C 1
ATOM 3287 O O . ALA C 1 155 ? 9.422 39.606 12.018 1.00 38.61 736 ALA C O 1
ATOM 3289 N N . LYS C 1 156 ? 8.698 41.059 10.448 1.00 36.80 737 LYS C N 1
ATOM 3290 C CA . LYS C 1 156 ? 8.671 42.229 11.318 1.00 37.73 737 LYS C CA 1
ATOM 3291 C C . LYS C 1 156 ? 7.273 42.502 11.856 1.00 38.72 737 LYS C C 1
ATOM 3292 O O . LYS C 1 156 ? 7.042 43.519 12.517 1.00 39.52 737 LYS C O 1
ATOM 3298 N N . GLY C 1 157 ? 6.352 41.586 11.586 1.00 39.87 738 GLY C N 1
ATOM 3299 C CA . GLY C 1 157 ? 4.989 41.678 12.091 1.00 41.35 738 GLY C CA 1
ATOM 3300 C C . GLY C 1 157 ? 4.045 42.486 11.229 1.00 41.13 738 GLY C C 1
ATOM 3301 O O . GLY C 1 157 ? 2.940 42.845 11.671 1.00 41.96 738 GLY C O 1
ATOM 3302 N N . ILE C 1 158 ? 4.461 42.737 9.985 1.00 39.00 739 ILE C N 1
ATOM 3303 C CA . ILE C 1 158 ? 3.701 43.581 9.059 1.00 38.29 739 ILE C CA 1
ATOM 3304 C C . ILE C 1 158 ? 3.136 42.770 7.903 1.00 39.54 739 ILE C C 1
ATOM 3305 O O . ILE C 1 158 ? 3.864 42.261 7.047 1.00 37.63 739 ILE C O 1
ATOM 3310 N N . GLU C 1 159 ? 1.816 42.660 7.896 1.00 42.27 740 GLU C N 1
ATOM 3311 C CA . GLU C 1 159 ? 1.123 41.747 7.023 1.00 44.73 740 GLU C CA 1
ATOM 3312 C C . GLU C 1 159 ? -0.178 42.373 6.534 1.00 45.84 740 GLU C C 1
ATOM 3313 O O . GLU C 1 159 ? -0.701 43.256 7.222 1.00 47.04 740 GLU C O 1
ATOM 3320 N N . LYS D 1 26 ? 18.714 62.668 -45.065 1.00 38.11 607 LYS D N 1
ATOM 3321 C CA . LYS D 1 26 ? 18.683 62.067 -43.681 1.00 36.91 607 LYS D CA 1
ATOM 3322 C C . LYS D 1 26 ? 17.413 62.462 -42.914 1.00 34.61 607 LYS D C 1
ATOM 3323 O O . LYS D 1 26 ? 17.021 63.635 -42.907 1.00 35.75 607 LYS D O 1
ATOM 3327 N N . GLY D 1 27 ? 16.784 61.489 -42.256 1.00 31.36 608 GLY D N 1
ATOM 3328 C CA . GLY D 1 27 ? 15.549 61.744 -41.532 1.00 28.27 608 GLY D CA 1
ATOM 3329 C C . GLY D 1 27 ? 15.806 61.922 -40.050 1.00 26.66 608 GLY D C 1
ATOM 3330 O O . GLY D 1 27 ? 16.922 62.206 -39.622 1.00 26.61 608 GLY D O 1
ATOM 3331 N N . ASN D 1 28 ? 14.758 61.740 -39.258 1.00 25.21 609 ASN D N 1
ATOM 3332 C CA . ASN D 1 28 ? 14.821 62.004 -37.820 1.00 23.51 609 ASN D CA 1
ATOM 3333 C C . ASN D 1 28 ? 14.277 60.829 -37.020 1.00 22.45 609 ASN D C 1
ATOM 3334 O O . ASN D 1 28 ? 13.721 60.979 -35.934 1.00 22.23 609 ASN D O 1
ATOM 3339 N N . GLN D 1 29 ? 14.441 59.641 -37.581 1.00 19.60 610 GLN D N 1
ATOM 3340 C CA . GLN D 1 29 ? 14.103 58.425 -36.915 1.00 19.72 610 GLN D CA 1
ATOM 3341 C C . GLN D 1 29 ? 14.673 58.360 -35.494 1.00 18.88 610 GLN D C 1
ATOM 3342 O O . GLN D 1 29 ? 15.871 58.712 -35.262 1.00 20.95 610 GLN D O 1
ATOM 3348 N N . PRO D 1 30 ? 13.860 57.874 -34.524 1.00 18.23 611 PRO D N 1
ATOM 3349 C CA . PRO D 1 30 ? 14.354 57.606 -33.171 1.00 18.21 611 PRO D CA 1
ATOM 3350 C C . PRO D 1 30 ? 15.522 56.616 -33.119 1.00 19.75 611 PRO D C 1
ATOM 3351 O O . PRO D 1 30 ? 15.782 55.904 -34.093 1.00 19.66 611 PRO D O 1
ATOM 3355 N N . GLU D 1 31 ? 16.221 56.560 -31.990 1.00 19.47 612 GLU D N 1
ATOM 3356 C CA . GLU D 1 31 ? 17.264 55.554 -31.831 1.00 20.46 612 GLU D CA 1
ATOM 3357 C C . GLU D 1 31 ? 16.652 54.161 -31.892 1.00 19.91 612 GLU D C 1
ATOM 3358 O O . GLU D 1 31 ? 15.507 53.954 -31.482 1.00 18.74 612 GLU D O 1
ATOM 3364 N N . GLY D 1 32 ? 17.410 53.212 -32.417 1.00 19.69 613 GLY D N 1
ATOM 3365 C CA . GLY D 1 32 ? 16.893 51.850 -32.471 1.00 19.19 613 GLY D CA 1
ATOM 3366 C C . GLY D 1 32 ? 17.703 50.977 -33.382 1.00 20.93 613 GLY D C 1
ATOM 3367 O O . GLY D 1 32 ? 18.695 51.416 -33.970 1.00 22.69 613 GLY D O 1
ATOM 3368 N N . SER D 1 33 ? 17.262 49.741 -33.513 1.00 18.92 614 SER D N 1
ATOM 3369 C CA . SER D 1 33 ? 18.000 48.767 -34.303 1.00 19.57 614 SER D CA 1
ATOM 3370 C C . SER D 1 33 ? 17.128 48.043 -35.320 1.00 18.84 614 SER D C 1
ATOM 3371 O O . SER D 1 33 ? 15.910 47.924 -35.158 1.00 18.10 614 SER D O 1
ATOM 3374 N N . MET D 1 34 ? 17.782 47.578 -36.378 1.00 18.33 615 MET D N 1
ATOM 3375 C CA . MET D 1 34 ? 17.142 46.770 -37.427 1.00 17.76 615 MET D CA 1
ATOM 3376 C C . MET D 1 34 ? 17.941 45.491 -37.579 1.00 18.00 615 MET D C 1
ATOM 3377 O O . MET D 1 34 ? 19.173 45.550 -37.772 1.00 19.30 615 MET D O 1
ATOM 3382 N N . VAL D 1 35 ? 17.258 44.347 -37.475 1.00 16.65 616 VAL D N 1
ATOM 3383 C CA . VAL D 1 35 ? 17.864 43.023 -37.704 1.00 17.61 616 VAL D CA 1
ATOM 3384 C C . VAL D 1 35 ? 16.976 42.227 -38.636 1.00 16.81 616 VAL D C 1
ATOM 3385 O O . VAL D 1 35 ? 15.806 42.596 -38.873 1.00 16.81 616 VAL D O 1
ATOM 3389 N N . PHE D 1 36 ? 17.532 41.151 -39.199 1.00 17.88 617 PHE D N 1
ATOM 3390 C CA . PHE D 1 36 ? 16.698 40.256 -40.001 1.00 18.39 617 PHE D CA 1
ATOM 3391 C C . PHE D 1 36 ? 17.110 38.806 -39.782 1.00 18.38 617 PHE D C 1
ATOM 3392 O O . PHE D 1 36 ? 18.230 38.510 -39.339 1.00 19.75 617 PHE D O 1
ATOM 3400 N N . THR D 1 37 ? 16.177 37.923 -40.087 1.00 19.10 618 THR D N 1
ATOM 3401 C CA . THR D 1 37 ? 16.436 36.505 -40.161 1.00 19.20 618 THR D CA 1
ATOM 3402 C C . THR D 1 37 ? 15.531 35.932 -41.261 1.00 19.64 618 THR D C 1
ATOM 3403 O O . THR D 1 37 ? 14.759 36.671 -41.868 1.00 19.44 618 THR D O 1
ATOM 3407 N N A VAL D 1 38 ? 15.644 34.628 -41.515 0.50 19.46 619 VAL D N 1
ATOM 3408 N N B VAL D 1 38 ? 15.657 34.634 -41.567 0.50 19.71 619 VAL D N 1
ATOM 3409 C CA A VAL D 1 38 ? 14.917 33.999 -42.594 0.50 19.50 619 VAL D CA 1
ATOM 3410 C CA B VAL D 1 38 ? 14.858 34.029 -42.633 0.50 19.93 619 VAL D CA 1
ATOM 3411 C C A VAL D 1 38 ? 14.192 32.780 -42.029 0.50 19.60 619 VAL D C 1
ATOM 3412 C C B VAL D 1 38 ? 14.280 32.692 -42.205 0.50 20.22 619 VAL D C 1
ATOM 3413 O O A VAL D 1 38 ? 14.641 32.186 -41.041 0.50 19.04 619 VAL D O 1
ATOM 3414 O O B VAL D 1 38 ? 14.943 31.890 -41.538 0.50 21.16 619 VAL D O 1
ATOM 3421 N N . SER D 1 39 ? 13.041 32.468 -42.616 1.00 19.73 620 SER D N 1
ATOM 3422 C CA . SER D 1 39 ? 12.304 31.216 -42.370 1.00 20.17 620 SER D CA 1
ATOM 3423 C C . SER D 1 39 ? 12.217 30.507 -43.724 1.00 19.77 620 SER D C 1
ATOM 3424 O O . SER D 1 39 ? 12.189 31.176 -44.752 1.00 20.17 620 SER D O 1
ATOM 3427 N N . ARG D 1 40 ? 12.169 29.167 -43.740 1.00 19.15 621 ARG D N 1
ATOM 3428 C CA . ARG D 1 40 ? 11.978 28.453 -45.003 1.00 19.02 621 ARG D CA 1
ATOM 3429 C C . ARG D 1 40 ? 10.540 28.471 -45.502 1.00 19.83 621 ARG D C 1
ATOM 3430 O O . ARG D 1 40 ? 10.266 28.085 -46.643 1.00 22.22 621 ARG D O 1
ATOM 3432 N N . ASP D 1 41 ? 9.603 28.885 -44.662 1.00 19.77 622 ASP D N 1
ATOM 3433 C CA . ASP D 1 41 ? 8.199 28.912 -45.094 1.00 20.92 622 ASP D CA 1
ATOM 3434 C C . ASP D 1 41 ? 7.988 30.063 -46.059 1.00 20.35 622 ASP D C 1
ATOM 3435 O O . ASP D 1 41 ? 8.709 31.054 -46.022 1.00 21.37 622 ASP D O 1
ATOM 3440 N N . SER D 1 42 ? 7.020 29.908 -46.955 1.00 20.30 623 SER D N 1
ATOM 3441 C CA . SER D 1 42 ? 6.824 30.866 -48.054 1.00 20.95 623 SER D CA 1
ATOM 3442 C C . SER D 1 42 ? 5.711 31.858 -47.797 1.00 19.90 623 SER D C 1
ATOM 3443 O O . SER D 1 42 ? 4.756 31.562 -47.055 1.00 20.76 623 SER D O 1
ATOM 3446 N N . LEU D 1 43 ? 5.834 33.030 -48.419 1.00 19.47 624 LEU D N 1
ATOM 3447 C CA . LEU D 1 43 ? 4.750 34.004 -48.435 1.00 18.88 624 LEU D CA 1
ATOM 3448 C C . LEU D 1 43 ? 3.831 33.740 -49.617 1.00 20.73 624 LEU D C 1
ATOM 3449 O O . LEU D 1 43 ? 4.299 33.335 -50.692 1.00 20.45 624 LEU D O 1
ATOM 3454 N N . PRO D 1 44 ? 2.516 34.007 -49.467 1.00 20.07 625 PRO D N 1
ATOM 3455 C CA . PRO D 1 44 ? 1.636 33.883 -50.621 1.00 21.67 625 PRO D CA 1
ATOM 3456 C C . PRO D 1 44 ? 2.107 34.676 -51.837 1.00 21.93 625 PRO D C 1
ATOM 3457 O O . PRO D 1 44 ? 2.413 35.870 -51.717 1.00 21.30 625 PRO D O 1
ATOM 3461 N N . GLY D 1 45 ? 2.125 34.022 -53.005 1.00 22.61 626 GLY D N 1
ATOM 3462 C CA . GLY D 1 45 ? 2.623 34.631 -54.226 1.00 24.69 626 GLY D CA 1
ATOM 3463 C C . GLY D 1 45 ? 4.108 34.442 -54.511 1.00 25.10 626 GLY D C 1
ATOM 3464 O O . GLY D 1 45 ? 4.590 34.772 -55.616 1.00 25.68 626 GLY D O 1
ATOM 3465 N N . TYR D 1 46 ? 4.811 33.886 -53.527 1.00 24.26 627 TYR D N 1
ATOM 3466 C CA . TYR D 1 46 ? 6.259 33.696 -53.570 1.00 24.46 627 TYR D CA 1
ATOM 3467 C C . TYR D 1 46 ? 6.602 32.292 -53.097 1.00 24.60 627 TYR D C 1
ATOM 3468 O O . TYR D 1 46 ? 7.465 32.079 -52.262 1.00 23.34 627 TYR D O 1
ATOM 3477 N N . GLU D 1 47 ? 5.924 31.320 -53.692 1.00 26.50 628 GLU D N 1
ATOM 3478 C CA . GLU D 1 47 ? 6.118 29.931 -53.322 1.00 27.02 628 GLU D CA 1
ATOM 3479 C C . GLU D 1 47 ? 7.533 29.473 -53.710 1.00 26.77 628 GLU D C 1
ATOM 3480 O O . GLU D 1 47 ? 8.100 29.950 -54.683 1.00 27.72 628 GLU D O 1
ATOM 3486 N N . SER D 1 48 ? 8.080 28.556 -52.911 1.00 25.71 629 SER D N 1
ATOM 3487 C CA . SER D 1 48 ? 9.449 28.005 -53.065 1.00 26.83 629 SER D CA 1
ATOM 3488 C C . SER D 1 48 ? 10.598 28.985 -52.774 1.00 25.75 629 SER D C 1
ATOM 3489 O O . SER D 1 48 ? 11.754 28.712 -53.107 1.00 26.66 629 SER D O 1
ATOM 3492 N N . PHE D 1 49 ? 10.260 30.116 -52.144 1.00 23.75 630 PHE D N 1
ATOM 3493 C CA . PHE D 1 49 ? 11.241 30.977 -51.502 1.00 23.43 630 PHE D CA 1
ATOM 3494 C C . PHE D 1 49 ? 10.854 31.095 -50.049 1.00 21.96 630 PHE D C 1
ATOM 3495 O O . PHE D 1 49 ? 9.667 30.964 -49.687 1.00 21.76 630 PHE D O 1
ATOM 3503 N N . GLY D 1 50 ? 11.851 31.310 -49.208 1.00 22.05 631 GLY D N 1
ATOM 3504 C CA . GLY D 1 50 ? 11.572 31.539 -47.782 1.00 19.51 631 GLY D CA 1
ATOM 3505 C C . GLY D 1 50 ? 10.993 32.910 -47.516 1.00 19.51 631 GLY D C 1
ATOM 3506 O O . GLY D 1 50 ? 10.547 33.624 -48.446 1.00 19.52 631 GLY D O 1
ATOM 3507 N N . THR D 1 51 ? 11.004 33.270 -46.242 1.00 18.37 632 THR D N 1
ATOM 3508 C CA . THR D 1 51 ? 10.429 34.562 -45.783 1.00 17.98 632 THR D CA 1
ATOM 3509 C C . THR D 1 51 ? 11.528 35.260 -45.021 1.00 18.03 632 THR D C 1
ATOM 3510 O O . THR D 1 51 ? 12.041 34.717 -44.057 1.00 19.12 632 THR D O 1
ATOM 3514 N N . ILE D 1 52 ? 11.872 36.473 -45.450 1.00 18.15 633 ILE D N 1
ATOM 3515 C CA . ILE D 1 52 ? 12.721 37.388 -44.680 1.00 17.26 633 ILE D CA 1
ATOM 3516 C C . ILE D 1 52 ? 11.849 38.054 -43.595 1.00 16.62 633 ILE D C 1
ATOM 3517 O O . ILE D 1 52 ? 10.773 38.567 -43.898 1.00 16.68 633 ILE D O 1
ATOM 3522 N N . VAL D 1 53 ? 12.331 38.002 -42.351 1.00 16.51 634 VAL D N 1
ATOM 3523 C CA . VAL D 1 53 ? 11.631 38.568 -41.188 1.00 15.60 634 VAL D CA 1
ATOM 3524 C C . VAL D 1 53 ? 12.530 39.674 -40.681 1.00 16.02 634 VAL D C 1
ATOM 3525 O O . VAL D 1 53 ? 13.651 39.408 -40.224 1.00 16.42 634 VAL D O 1
ATOM 3529 N N . ILE D 1 54 ? 12.045 40.919 -40.760 1.00 15.33 635 ILE D N 1
ATOM 3530 C CA . ILE D 1 54 ? 12.808 42.094 -40.310 1.00 14.96 635 ILE D CA 1
ATOM 3531 C C . ILE D 1 54 ? 12.250 42.526 -38.966 1.00 14.67 635 ILE D C 1
ATOM 3532 O O . ILE D 1 54 ? 11.054 42.679 -38.832 1.00 14.63 635 ILE D O 1
ATOM 3537 N N . THR D 1 55 ? 13.108 42.710 -37.963 1.00 13.96 636 THR D N 1
ATOM 3538 C CA . THR D 1 55 ? 12.644 43.207 -36.655 1.00 13.77 636 THR D CA 1
ATOM 3539 C C . THR D 1 55 ? 13.240 44.568 -36.385 1.00 13.68 636 THR D C 1
ATOM 3540 O O . THR D 1 55 ? 14.457 44.734 -36.394 1.00 15.23 636 THR D O 1
ATOM 3544 N N . TYR D 1 56 ? 12.369 45.536 -36.132 1.00 13.20 637 TYR D N 1
ATOM 3545 C CA . TYR D 1 56 ? 12.779 46.893 -35.745 1.00 14.20 637 TYR D CA 1
ATOM 3546 C C . TYR D 1 56 ? 12.479 47.098 -34.248 1.00 15.41 637 TYR D C 1
ATOM 3547 O O . TYR D 1 56 ? 11.382 46.828 -33.782 1.00 15.79 637 TYR D O 1
ATOM 3556 N N . SER D 1 57 ? 13.481 47.554 -33.504 1.00 15.11 638 SER D N 1
ATOM 3557 C CA . SER D 1 57 ? 13.372 47.733 -32.082 1.00 16.02 638 SER D CA 1
ATOM 3558 C C . SER D 1 57 ? 13.746 49.171 -31.746 1.00 15.58 638 SER D C 1
ATOM 3559 O O . SER D 1 57 ? 14.933 49.527 -31.749 1.00 16.83 638 SER D O 1
ATOM 3562 N N . MET D 1 58 ? 12.740 50.014 -31.488 1.00 14.09 639 MET D N 1
ATOM 3563 C CA . MET D 1 58 ? 12.963 51.475 -31.442 1.00 14.20 639 MET D CA 1
ATOM 3564 C C . MET D 1 58 ? 12.829 51.966 -30.013 1.00 15.16 639 MET D C 1
ATOM 3565 O O . MET D 1 58 ? 11.877 51.579 -29.311 1.00 14.79 639 MET D O 1
ATOM 3570 N N . LYS D 1 59 ? 13.779 52.813 -29.577 1.00 15.56 640 LYS D N 1
ATOM 3571 C CA . LYS D 1 59 ? 13.845 53.266 -28.203 1.00 16.73 640 LYS D CA 1
ATOM 3572 C C . LYS D 1 59 ? 12.911 54.441 -27.914 1.00 16.15 640 LYS D C 1
ATOM 3573 O O . LYS D 1 59 ? 12.742 55.361 -28.737 1.00 17.58 640 LYS D O 1
ATOM 3579 N N . ALA D 1 60 ? 12.338 54.439 -26.717 1.00 15.98 641 ALA D N 1
ATOM 3580 C CA . ALA D 1 60 ? 11.660 55.643 -26.234 1.00 17.06 641 ALA D CA 1
ATOM 3581 C C . ALA D 1 60 ? 12.624 56.832 -26.224 1.00 17.86 641 ALA D C 1
ATOM 3582 O O . ALA D 1 60 ? 13.839 56.677 -26.031 1.00 18.13 641 ALA D O 1
ATOM 3584 N N . GLY D 1 61 ? 12.080 58.027 -26.381 1.00 17.81 642 GLY D N 1
ATOM 3585 C CA . GLY D 1 61 ? 12.911 59.209 -26.391 1.00 17.89 642 GLY D CA 1
ATOM 3586 C C . GLY D 1 61 ? 12.141 60.484 -26.186 1.00 16.79 642 GLY D C 1
ATOM 3587 O O . GLY D 1 61 ? 10.966 60.473 -25.824 1.00 18.14 642 GLY D O 1
ATOM 3588 N N . ILE D 1 62 ? 12.852 61.581 -26.323 1.00 16.43 643 ILE D N 1
ATOM 3589 C CA . ILE D 1 62 ? 12.258 62.914 -26.202 1.00 16.35 643 ILE D CA 1
ATOM 3590 C C . ILE D 1 62 ? 12.339 63.585 -27.582 1.00 16.03 643 ILE D C 1
ATOM 3591 O O . ILE D 1 62 ? 13.416 63.603 -28.213 1.00 17.23 643 ILE D O 1
ATOM 3596 N N . GLN D 1 63 ? 11.211 64.089 -28.078 1.00 15.70 644 GLN D N 1
ATOM 3597 C CA . GLN D 1 63 ? 11.224 64.789 -29.354 1.00 15.69 644 GLN D CA 1
ATOM 3598 C C . GLN D 1 63 ? 12.227 65.916 -29.438 1.00 16.36 644 GLN D C 1
ATOM 3599 O O . GLN D 1 63 ? 12.399 66.724 -28.493 1.00 17.36 644 GLN D O 1
ATOM 3605 N N . THR D 1 64 ? 12.941 65.950 -30.565 1.00 17.22 645 THR D N 1
ATOM 3606 C CA . THR D 1 64 ? 13.919 66.979 -30.879 1.00 18.36 645 THR D CA 1
ATOM 3607 C C . THR D 1 64 ? 13.251 68.120 -31.649 1.00 18.30 645 THR D C 1
ATOM 3608 O O . THR D 1 64 ? 12.060 68.046 -31.948 1.00 17.70 645 THR D O 1
ATOM 3612 N N . GLU D 1 65 ? 14.034 69.116 -32.022 1.00 18.29 646 GLU D N 1
ATOM 3613 C CA . GLU D 1 65 ? 13.518 70.198 -32.872 1.00 18.53 646 GLU D CA 1
ATOM 3614 C C . GLU D 1 65 ? 13.171 69.682 -34.279 1.00 18.80 646 GLU D C 1
ATOM 3615 O O . GLU D 1 65 ? 12.540 70.417 -35.066 1.00 18.76 646 GLU D O 1
ATOM 3621 N N . GLU D 1 66 ? 13.577 68.449 -34.603 1.00 18.44 647 GLU D N 1
ATOM 3622 C CA . GLU D 1 66 ? 13.219 67.896 -35.916 1.00 20.24 647 GLU D CA 1
ATOM 3623 C C . GLU D 1 66 ? 11.855 67.206 -35.895 1.00 18.84 647 GLU D C 1
ATOM 3624 O O . GLU D 1 66 ? 11.402 66.668 -36.931 1.00 19.80 647 GLU D O 1
ATOM 3630 N N . HIS D 1 67 ? 11.232 67.152 -34.715 1.00 16.63 648 HIS D N 1
ATOM 3631 C CA . HIS D 1 67 ? 9.963 66.448 -34.507 1.00 15.81 648 HIS D CA 1
ATOM 3632 C C . HIS D 1 67 ? 8.836 67.469 -34.293 1.00 15.46 648 HIS D C 1
ATOM 3633 O O . HIS D 1 67 ? 9.123 68.620 -34.048 1.00 16.26 648 HIS D O 1
ATOM 3640 N N . PRO D 1 68 ? 7.566 67.032 -34.374 1.00 15.19 649 PRO D N 1
ATOM 3641 C CA . PRO D 1 68 ? 6.494 68.040 -34.375 1.00 14.99 649 PRO D CA 1
ATOM 3642 C C . PRO D 1 68 ? 6.239 68.681 -33.020 1.00 14.99 649 PRO D C 1
ATOM 3643 O O . PRO D 1 68 ? 5.711 69.781 -32.987 1.00 16.90 649 PRO D O 1
ATOM 3647 N N . ASN D 1 69 ? 6.649 68.042 -31.922 1.00 15.38 650 ASN D N 1
ATOM 3648 C CA . ASN D 1 69 ? 6.351 68.574 -30.609 1.00 14.43 650 ASN D CA 1
ATOM 3649 C C . ASN D 1 69 ? 7.619 68.478 -29.762 1.00 14.62 650 ASN D C 1
ATOM 3650 O O . ASN D 1 69 ? 7.707 67.638 -28.872 1.00 16.05 650 ASN D O 1
ATOM 3655 N N . PRO D 1 70 ? 8.603 69.335 -30.046 1.00 15.27 651 PRO D N 1
ATOM 3656 C CA . PRO D 1 70 ? 9.870 69.233 -29.328 1.00 14.98 651 PRO D CA 1
ATOM 3657 C C . PRO D 1 70 ? 9.709 69.213 -27.802 1.00 15.25 651 PRO D C 1
ATOM 3658 O O . PRO D 1 70 ? 8.945 70.014 -27.224 1.00 16.68 651 PRO D O 1
ATOM 3662 N N . GLY D 1 71 ? 10.424 68.276 -27.187 1.00 16.48 652 GLY D N 1
ATOM 3663 C CA . GLY D 1 71 ? 10.437 68.164 -25.739 1.00 18.19 652 GLY D CA 1
ATOM 3664 C C . GLY D 1 71 ? 9.467 67.175 -25.141 1.00 18.55 652 GLY D C 1
ATOM 3665 O O . GLY D 1 71 ? 9.561 66.876 -23.947 1.00 19.64 652 GLY D O 1
ATOM 3666 N N . LYS D 1 72 ? 8.507 66.700 -25.930 1.00 17.71 653 LYS D N 1
ATOM 3667 C CA . LYS D 1 72 ? 7.547 65.720 -25.476 1.00 18.05 653 LYS D CA 1
ATOM 3668 C C . LYS D 1 72 ? 8.130 64.330 -25.664 1.00 18.88 653 LYS D C 1
ATOM 3669 O O . LYS D 1 72 ? 8.753 64.034 -26.682 1.00 19.31 653 LYS D O 1
ATOM 3675 N N . ARG D 1 73 ? 7.892 63.469 -24.694 1.00 18.43 654 ARG D N 1
ATOM 3676 C CA . ARG D 1 73 ? 8.345 62.084 -24.777 1.00 20.20 654 ARG D CA 1
ATOM 3677 C C . ARG D 1 73 ? 7.457 61.226 -25.651 1.00 20.84 654 ARG D C 1
ATOM 3678 O O . ARG D 1 73 ? 6.233 61.433 -25.705 1.00 22.11 654 ARG D O 1
ATOM 3686 N N . TYR D 1 74 ? 8.082 60.255 -26.315 1.00 19.23 655 TYR D N 1
ATOM 3687 C CA . TYR D 1 74 ? 7.361 59.216 -27.042 1.00 18.00 655 TYR D CA 1
ATOM 3688 C C . TYR D 1 74 ? 7.823 57.850 -26.514 1.00 17.81 655 TYR D C 1
ATOM 3689 O O . TYR D 1 74 ? 9.023 57.670 -26.158 1.00 17.34 655 TYR D O 1
ATOM 3698 N N . PRO D 1 75 ? 6.899 56.872 -26.479 1.00 17.76 656 PRO D N 1
ATOM 3699 C CA . PRO D 1 75 ? 7.323 55.538 -26.055 1.00 16.85 656 PRO D CA 1
ATOM 3700 C C . PRO D 1 75 ? 8.015 54.759 -27.164 1.00 14.55 656 PRO D C 1
ATOM 3701 O O . PRO D 1 75 ? 7.922 55.091 -28.363 1.00 15.52 656 PRO D O 1
ATOM 3705 N N . GLY D 1 76 ? 8.764 53.732 -26.764 1.00 13.79 657 GLY D N 1
ATOM 3706 C CA . GLY D 1 76 ? 9.371 52.873 -27.781 1.00 12.96 657 GLY D CA 1
ATOM 3707 C C . GLY D 1 76 ? 8.332 52.017 -28.507 1.00 13.48 657 GLY D C 1
ATOM 3708 O O . GLY D 1 76 ? 7.182 51.854 -28.046 1.00 13.73 657 GLY D O 1
ATOM 3709 N N . ILE D 1 77 ? 8.742 51.459 -29.639 1.00 12.16 658 ILE D N 1
ATOM 3710 C CA . ILE D 1 77 ? 7.890 50.528 -30.390 1.00 11.95 658 ILE D CA 1
ATOM 3711 C C . ILE D 1 77 ? 8.731 49.395 -30.915 1.00 12.64 658 ILE D C 1
ATOM 3712 O O . ILE D 1 77 ? 9.957 49.495 -31.017 1.00 13.34 658 ILE D O 1
ATOM 3717 N N . GLN D 1 78 ? 8.054 48.283 -31.219 1.00 12.22 659 GLN D N 1
ATOM 3718 C CA . GLN D 1 78 ? 8.699 47.167 -31.895 1.00 12.40 659 GLN D CA 1
ATOM 3719 C C . GLN D 1 78 ? 7.803 46.833 -33.078 1.00 12.30 659 GLN D C 1
ATOM 3720 O O . GLN D 1 78 ? 6.553 46.835 -32.948 1.00 12.71 659 GLN D O 1
ATOM 3726 N N . ARG D 1 79 ? 8.424 46.584 -34.226 1.00 12.17 660 ARG D N 1
ATOM 3727 C CA . ARG D 1 79 ? 7.647 46.207 -35.439 1.00 12.62 660 ARG D CA 1
ATOM 3728 C C . ARG D 1 79 ? 8.391 45.110 -36.141 1.00 13.38 660 ARG D C 1
ATOM 3729 O O . ARG D 1 79 ? 9.629 45.116 -36.199 1.00 15.34 660 ARG D O 1
ATOM 3737 N N . THR D 1 80 ? 7.649 44.184 -36.727 1.00 13.24 661 THR D N 1
ATOM 3738 C CA . THR D 1 80 ? 8.261 43.165 -37.589 1.00 13.88 661 THR D CA 1
ATOM 3739 C C . THR D 1 80 ? 7.645 43.231 -38.966 1.00 14.20 661 THR D C 1
ATOM 3740 O O . THR D 1 80 ? 6.434 43.371 -39.069 1.00 14.39 661 THR D O 1
ATOM 3744 N N . ALA D 1 81 ? 8.486 43.145 -39.997 1.00 13.20 662 ALA D N 1
ATOM 3745 C CA . ALA D 1 81 ? 8.028 43.173 -41.372 1.00 13.54 662 ALA D CA 1
ATOM 3746 C C . ALA D 1 81 ? 8.510 41.940 -42.127 1.00 14.43 662 ALA D C 1
ATOM 3747 O O . ALA D 1 81 ? 9.490 41.287 -41.727 1.00 15.61 662 ALA D O 1
ATOM 3749 N N . TYR D 1 82 ? 7.813 41.645 -43.217 1.00 14.07 663 TYR D N 1
ATOM 3750 C CA . TYR D 1 82 ? 8.043 40.410 -43.985 1.00 14.68 663 TYR D CA 1
ATOM 3751 C C . TYR D 1 82 ? 8.270 40.705 -45.445 1.00 15.29 663 TYR D C 1
ATOM 3752 O O . TYR D 1 82 ? 7.614 41.569 -46.033 1.00 15.76 663 TYR D O 1
ATOM 3761 N N . LEU D 1 83 ? 9.193 39.957 -46.054 1.00 15.79 664 LEU D N 1
ATOM 3762 C CA . LEU D 1 83 ? 9.521 40.059 -47.478 1.00 16.25 664 LEU D CA 1
ATOM 3763 C C . LEU D 1 83 ? 9.787 38.630 -47.967 1.00 17.04 664 LEU D C 1
ATOM 3764 O O . LEU D 1 83 ? 10.254 37.786 -47.194 1.00 17.68 664 LEU D O 1
ATOM 3769 N N . PRO D 1 84 ? 9.547 38.372 -49.251 1.00 18.04 665 PRO D N 1
ATOM 3770 C CA . PRO D 1 84 ? 9.965 37.065 -49.784 1.00 19.11 665 PRO D CA 1
ATOM 3771 C C . PRO D 1 84 ? 11.486 36.978 -49.921 1.00 20.76 665 PRO D C 1
ATOM 3772 O O . PRO D 1 84 ? 12.136 37.970 -50.283 1.00 21.09 665 PRO D O 1
ATOM 3776 N N . ASP D 1 85 ? 12.050 35.798 -49.651 1.00 21.08 666 ASP D N 1
ATOM 3777 C CA . ASP D 1 85 ? 13.492 35.611 -49.723 1.00 22.67 666 ASP D CA 1
ATOM 3778 C C . ASP D 1 85 ? 13.901 35.186 -51.140 1.00 24.50 666 ASP D C 1
ATOM 3779 O O . ASP D 1 85 ? 14.465 34.108 -51.360 1.00 25.11 666 ASP D O 1
ATOM 3784 N N . ASN D 1 86 ? 13.571 36.045 -52.095 1.00 23.98 667 ASN D N 1
ATOM 3785 C CA . ASN D 1 86 ? 13.976 35.872 -53.482 1.00 25.48 667 ASN D CA 1
ATOM 3786 C C . ASN D 1 86 ? 14.889 37.018 -53.862 1.00 26.62 667 ASN D C 1
ATOM 3787 O O . ASN D 1 86 ? 15.218 37.848 -53.008 1.00 26.81 667 ASN D O 1
ATOM 3792 N N . LYS D 1 87 ? 15.280 37.092 -55.129 1.00 28.94 668 LYS D N 1
ATOM 3793 C CA . LYS D 1 87 ? 16.169 38.148 -55.594 1.00 30.07 668 LYS D CA 1
ATOM 3794 C C . LYS D 1 87 ? 15.634 39.538 -55.315 1.00 29.55 668 LYS D C 1
ATOM 3795 O O . LYS D 1 87 ? 16.349 40.393 -54.777 1.00 29.42 668 LYS D O 1
ATOM 3801 N N . GLU D 1 88 ? 14.372 39.761 -55.674 1.00 29.14 669 GLU D N 1
ATOM 3802 C CA . GLU D 1 88 ? 13.766 41.060 -55.502 1.00 29.50 669 GLU D CA 1
ATOM 3803 C C . GLU D 1 88 ? 13.623 41.398 -54.024 1.00 26.97 669 GLU D C 1
ATOM 3804 O O . GLU D 1 88 ? 13.886 42.522 -53.613 1.00 27.31 669 GLU D O 1
ATOM 3810 N N . GLY D 1 89 ? 13.210 40.427 -53.221 1.00 25.34 670 GLY D N 1
ATOM 3811 C CA . GLY D 1 89 ? 13.024 40.690 -51.790 1.00 23.88 670 GLY D CA 1
ATOM 3812 C C . GLY D 1 89 ? 14.334 41.042 -51.110 1.00 24.03 670 GLY D C 1
ATOM 3813 O O . GLY D 1 89 ? 14.361 41.919 -50.242 1.00 22.37 670 GLY D O 1
ATOM 3814 N N . ARG D 1 90 ? 15.420 40.367 -51.514 1.00 25.03 671 ARG D N 1
ATOM 3815 C CA . ARG D 1 90 ? 16.753 40.649 -50.959 1.00 25.51 671 ARG D CA 1
ATOM 3816 C C . ARG D 1 90 ? 17.259 42.018 -51.370 1.00 26.56 671 ARG D C 1
ATOM 3817 O O . ARG D 1 90 ? 17.947 42.679 -50.594 1.00 26.44 671 ARG D O 1
ATOM 3825 N N . LYS D 1 91 ? 16.979 42.420 -52.610 1.00 27.36 672 LYS D N 1
ATOM 3826 C CA . LYS D 1 91 ? 17.272 43.789 -53.058 1.00 28.42 672 LYS D CA 1
ATOM 3827 C C . LYS D 1 91 ? 16.548 44.795 -52.179 1.00 26.49 672 LYS D C 1
ATOM 3828 O O . LYS D 1 91 ? 17.153 45.736 -51.694 1.00 26.73 672 LYS D O 1
ATOM 3832 N N . VAL D 1 92 ? 15.253 44.592 -51.959 1.00 25.28 673 VAL D N 1
ATOM 3833 C CA . VAL D 1 92 ? 14.478 45.490 -51.073 1.00 23.92 673 VAL D CA 1
ATOM 3834 C C . VAL D 1 92 ? 15.056 45.511 -49.649 1.00 22.76 673 VAL D C 1
ATOM 3835 O O . VAL D 1 92 ? 15.197 46.581 -49.051 1.00 22.78 673 VAL D O 1
ATOM 3839 N N . LEU D 1 93 ? 15.443 44.354 -49.127 1.00 22.54 674 LEU D N 1
ATOM 3840 C CA . LEU D 1 93 ? 16.047 44.310 -47.788 1.00 22.15 674 LEU D CA 1
ATOM 3841 C C . LEU D 1 93 ? 17.276 45.210 -47.719 1.00 23.25 674 LEU D C 1
ATOM 3842 O O . LEU D 1 93 ? 17.443 45.961 -46.752 1.00 23.77 674 LEU D O 1
ATOM 3847 N N . LYS D 1 94 ? 18.145 45.122 -48.731 1.00 24.50 675 LYS D N 1
ATOM 3848 C CA . LYS D 1 94 ? 19.353 45.942 -48.759 1.00 24.99 675 LYS D CA 1
ATOM 3849 C C . LYS D 1 94 ? 19.000 47.417 -48.795 1.00 25.05 675 LYS D C 1
ATOM 3850 O O . LYS D 1 94 ? 19.667 48.218 -48.142 1.00 24.66 675 LYS D O 1
ATOM 3854 N N . LEU D 1 95 ? 17.937 47.776 -49.534 1.00 24.72 676 LEU D N 1
ATOM 3855 C CA . LEU D 1 95 ? 17.519 49.188 -49.630 1.00 24.74 676 LEU D CA 1
ATOM 3856 C C . LEU D 1 95 ? 16.944 49.654 -48.314 1.00 23.14 676 LEU D C 1
ATOM 3857 O O . LEU D 1 95 ? 17.177 50.787 -47.928 1.00 23.25 676 LEU D O 1
ATOM 3862 N N . LEU D 1 96 ? 16.177 48.787 -47.636 1.00 21.85 677 LEU D N 1
ATOM 3863 C CA . LEU D 1 96 ? 15.594 49.136 -46.329 1.00 20.53 677 LEU D CA 1
ATOM 3864 C C . LEU D 1 96 ? 16.695 49.332 -45.291 1.00 21.16 677 LEU D C 1
ATOM 3865 O O . LEU D 1 96 ? 16.621 50.248 -44.476 1.00 20.96 677 LEU D O 1
ATOM 3870 N N . TYR D 1 97 ? 17.747 48.513 -45.354 1.00 22.01 678 TYR D N 1
ATOM 3871 C CA . TYR D 1 97 ? 18.904 48.762 -44.480 1.00 22.98 678 TYR D CA 1
ATOM 3872 C C . TYR D 1 97 ? 19.521 50.127 -44.700 1.00 23.76 678 TYR D C 1
ATOM 3873 O O . TYR D 1 97 ? 19.867 50.804 -43.740 1.00 24.32 678 TYR D O 1
ATOM 3882 N N . ARG D 1 98 ? 19.694 50.524 -45.963 1.00 25.05 679 ARG D N 1
ATOM 3883 C CA . ARG D 1 98 ? 20.194 51.863 -46.275 1.00 25.94 679 ARG D CA 1
ATOM 3884 C C . ARG D 1 98 ? 19.275 52.958 -45.718 1.00 24.59 679 ARG D C 1
ATOM 3885 O O . ARG D 1 98 ? 19.757 53.922 -45.100 1.00 25.37 679 ARG D O 1
ATOM 3893 N N . ALA D 1 99 ? 17.966 52.823 -45.948 1.00 22.77 680 ALA D N 1
ATOM 3894 C CA . ALA D 1 99 ? 16.993 53.784 -45.414 1.00 22.21 680 ALA D CA 1
ATOM 3895 C C . ALA D 1 99 ? 17.078 53.872 -43.892 1.00 21.11 680 ALA D C 1
ATOM 3896 O O . ALA D 1 99 ? 17.023 54.965 -43.352 1.00 21.66 680 ALA D O 1
ATOM 3898 N N . PHE D 1 100 ? 17.229 52.735 -43.208 1.00 20.61 681 PHE D N 1
ATOM 3899 C CA . PHE D 1 100 ? 17.327 52.721 -41.744 1.00 20.43 681 PHE D CA 1
ATOM 3900 C C . PHE D 1 100 ? 18.607 53.423 -41.272 1.00 21.62 681 PHE D C 1
ATOM 3901 O O . PHE D 1 100 ? 18.624 54.216 -40.297 1.00 20.65 681 PHE D O 1
ATOM 3909 N N . ASP D 1 101 ? 19.685 53.174 -42.002 1.00 23.65 682 ASP D N 1
ATOM 3910 C CA . ASP D 1 101 ? 20.959 53.834 -41.730 1.00 25.32 682 ASP D CA 1
ATOM 3911 C C . ASP D 1 101 ? 20.865 55.358 -41.922 1.00 25.72 682 ASP D C 1
ATOM 3912 O O . ASP D 1 101 ? 21.533 56.114 -41.206 1.00 26.78 682 ASP D O 1
ATOM 3917 N N A GLN D 1 102 ? 20.053 55.786 -42.888 0.50 25.50 683 GLN D N 1
ATOM 3918 N N B GLN D 1 102 ? 20.057 55.788 -42.885 0.50 25.20 683 GLN D N 1
ATOM 3919 C CA A GLN D 1 102 ? 19.812 57.197 -43.173 0.50 25.93 683 GLN D CA 1
ATOM 3920 C CA B GLN D 1 102 ? 19.849 57.199 -43.159 0.50 25.40 683 GLN D CA 1
ATOM 3921 C C A GLN D 1 102 ? 18.639 57.755 -42.370 0.50 24.86 683 GLN D C 1
ATOM 3922 C C B GLN D 1 102 ? 18.775 57.809 -42.264 0.50 24.47 683 GLN D C 1
ATOM 3923 O O A GLN D 1 102 ? 18.119 58.834 -42.682 0.50 24.82 683 GLN D O 1
ATOM 3924 O O B GLN D 1 102 ? 18.463 58.992 -42.404 0.50 24.44 683 GLN D O 1
ATOM 3935 N N . LYS D 1 103 ? 18.216 56.988 -41.364 1.00 23.35 684 LYS D N 1
ATOM 3936 C CA . LYS D 1 103 ? 17.198 57.420 -40.384 1.00 22.77 684 LYS D CA 1
ATOM 3937 C C . LYS D 1 103 ? 15.861 57.758 -41.027 1.00 22.57 684 LYS D C 1
ATOM 3938 O O . LYS D 1 103 ? 15.185 58.694 -40.603 1.00 23.33 684 LYS D O 1
ATOM 3944 N N . LEU D 1 104 ? 15.447 56.965 -42.008 1.00 21.98 685 LEU D N 1
ATOM 3945 C CA . LEU D 1 104 ? 14.270 57.254 -42.805 1.00 21.28 685 LEU D CA 1
ATOM 3946 C C . LEU D 1 104 ? 13.105 56.277 -42.652 1.00 20.21 685 LEU D C 1
ATOM 3947 O O . LEU D 1 104 ? 12.021 56.504 -43.234 1.00 19.65 685 LEU D O 1
ATOM 3952 N N . ILE D 1 105 ? 13.303 55.175 -41.925 1.00 18.27 686 ILE D N 1
ATOM 3953 C CA . ILE D 1 105 ? 12.210 54.181 -41.861 1.00 18.12 686 ILE D CA 1
ATOM 3954 C C . ILE D 1 105 ? 11.072 54.672 -40.942 1.00 16.94 686 ILE D C 1
ATOM 3955 O O . ILE D 1 105 ? 9.901 54.449 -41.236 1.00 15.93 686 ILE D O 1
ATOM 3960 N N . PHE D 1 106 ? 11.430 55.289 -39.807 1.00 15.25 687 PHE D N 1
ATOM 3961 C CA . PHE D 1 106 ? 10.418 55.817 -38.909 1.00 15.44 687 PHE D CA 1
ATOM 3962 C C . PHE D 1 106 ? 10.585 57.322 -38.711 1.00 15.22 687 PHE D C 1
ATOM 3963 O O . PHE D 1 106 ? 11.623 57.923 -39.015 1.00 16.09 687 PHE D O 1
ATOM 3971 N N . THR D 1 107 ? 9.529 57.920 -38.180 1.00 15.18 688 THR D N 1
ATOM 3972 C CA . THR D 1 107 ? 9.581 59.314 -37.719 1.00 15.73 688 THR D CA 1
ATOM 3973 C C . THR D 1 107 ? 8.738 59.395 -36.444 1.00 15.20 688 THR D C 1
ATOM 3974 O O . THR D 1 107 ? 8.335 58.352 -35.911 1.00 15.22 688 THR D O 1
ATOM 3978 N N . VAL D 1 108 ? 8.498 60.606 -35.936 1.00 14.86 689 VAL D N 1
ATOM 3979 C CA . VAL D 1 108 ? 7.606 60.776 -34.808 1.00 14.51 689 VAL D CA 1
ATOM 3980 C C . VAL D 1 108 ? 6.511 61.715 -35.283 1.00 15.15 689 VAL D C 1
ATOM 3981 O O . VAL D 1 108 ? 6.775 62.739 -35.939 1.00 15.34 689 VAL D O 1
ATOM 3985 N N . GLY D 1 109 ? 5.269 61.347 -35.014 1.00 14.34 690 GLY D N 1
ATOM 3986 C CA . GLY D 1 109 ? 4.183 62.193 -35.462 1.00 16.61 690 GLY D CA 1
ATOM 3987 C C . GLY D 1 109 ? 2.828 61.538 -35.266 1.00 16.84 690 GLY D C 1
ATOM 3988 O O . GLY D 1 109 ? 2.598 60.797 -34.307 1.00 16.43 690 GLY D O 1
ATOM 3989 N N . TYR D 1 110 ? 1.935 61.835 -36.201 1.00 18.45 691 TYR D N 1
ATOM 3990 C CA . TYR D 1 110 ? 0.511 61.511 -36.097 1.00 17.65 691 TYR D CA 1
ATOM 3991 C C . TYR D 1 110 ? 0.234 60.102 -36.582 1.00 18.52 691 TYR D C 1
ATOM 3992 O O . TYR D 1 110 ? 0.609 59.720 -37.689 1.00 19.15 691 TYR D O 1
ATOM 4001 N N . SER D 1 111 ? -0.429 59.321 -35.721 1.00 18.54 692 SER D N 1
ATOM 4002 C CA . SER D 1 111 ? -0.878 57.971 -36.093 1.00 18.02 692 SER D CA 1
ATOM 4003 C C . SER D 1 111 ? -2.391 57.929 -36.223 1.00 19.29 692 SER D C 1
ATOM 4004 O O . SER D 1 111 ? -3.100 58.143 -35.232 1.00 19.49 692 SER D O 1
ATOM 4007 N N . ARG D 1 112 ? -2.913 57.702 -37.422 1.00 18.81 693 ARG D N 1
ATOM 4008 C CA . ARG D 1 112 ? -4.357 57.608 -37.556 1.00 20.70 693 ARG D CA 1
ATOM 4009 C C . ARG D 1 112 ? -4.932 56.374 -36.838 1.00 22.32 693 ARG D C 1
ATOM 4010 O O . ARG D 1 112 ? -6.088 56.409 -36.379 1.00 24.37 693 ARG D O 1
ATOM 4018 N N A VAL D 1 113 ? -4.150 55.306 -36.760 0.50 21.41 694 VAL D N 1
ATOM 4019 N N B VAL D 1 113 ? -4.139 55.309 -36.713 0.50 21.07 694 VAL D N 1
ATOM 4020 C CA A VAL D 1 113 ? -4.648 54.144 -36.060 0.50 22.23 694 VAL D CA 1
ATOM 4021 C CA B VAL D 1 113 ? -4.587 54.087 -36.021 0.50 21.46 694 VAL D CA 1
ATOM 4022 C C A VAL D 1 113 ? -4.910 54.467 -34.581 0.50 22.31 694 VAL D C 1
ATOM 4023 C C B VAL D 1 113 ? -4.678 54.213 -34.489 0.50 21.64 694 VAL D C 1
ATOM 4024 O O A VAL D 1 113 ? -5.984 54.112 -34.050 0.50 22.20 694 VAL D O 1
ATOM 4025 O O B VAL D 1 113 ? -5.367 53.448 -33.803 0.50 20.86 694 VAL D O 1
ATOM 4032 N N . LEU D 1 114 ? -3.968 55.185 -33.950 1.00 21.23 695 LEU D N 1
ATOM 4033 C CA . LEU D 1 114 ? -4.077 55.513 -32.527 1.00 21.72 695 LEU D CA 1
ATOM 4034 C C . LEU D 1 114 ? -4.912 56.756 -32.252 1.00 23.82 695 LEU D C 1
ATOM 4035 O O . LEU D 1 114 ? -5.419 56.948 -31.123 1.00 24.27 695 LEU D O 1
ATOM 4040 N N . GLY D 1 115 ? -5.031 57.609 -33.270 1.00 21.77 696 GLY D N 1
ATOM 4041 C CA . GLY D 1 115 ? -5.757 58.857 -33.145 1.00 23.69 696 GLY D CA 1
ATOM 4042 C C . GLY D 1 115 ? -5.022 59.884 -32.310 1.00 22.87 696 GLY D C 1
ATOM 4043 O O . GLY D 1 115 ? -5.655 60.790 -31.757 1.00 24.35 696 GLY D O 1
ATOM 4044 N N . VAL D 1 116 ? -3.689 59.758 -32.241 1.00 21.29 697 VAL D N 1
ATOM 4045 C CA . VAL D 1 116 ? -2.866 60.713 -31.509 1.00 21.79 697 VAL D CA 1
ATOM 4046 C C . VAL D 1 116 ? -1.556 60.955 -32.254 1.00 20.95 697 VAL D C 1
ATOM 4047 O O . VAL D 1 116 ? -1.162 60.176 -33.124 1.00 19.74 697 VAL D O 1
ATOM 4051 N N . SER D 1 117 ? -0.868 62.023 -31.853 1.00 21.53 698 SER D N 1
ATOM 4052 C CA . SER D 1 117 ? 0.470 62.268 -32.368 1.00 21.07 698 SER D CA 1
ATOM 4053 C C . SER D 1 117 ? 1.458 61.952 -31.226 1.00 21.46 698 SER D C 1
ATOM 4054 O O . SER D 1 117 ? 1.098 61.190 -30.279 1.00 20.71 698 SER D O 1
ATOM 4057 N N . ASP D 1 118 ? 2.705 62.437 -31.286 1.00 18.97 699 ASP D N 1
ATOM 4058 C CA . ASP D 1 118 ? 3.712 62.141 -30.266 1.00 19.31 699 ASP D CA 1
ATOM 4059 C C . ASP D 1 118 ? 4.030 60.647 -30.147 1.00 16.89 699 ASP D C 1
ATOM 4060 O O . ASP D 1 118 ? 4.388 60.154 -29.057 1.00 17.72 699 ASP D O 1
ATOM 4065 N N . VAL D 1 119 ? 3.926 59.920 -31.279 1.00 15.66 700 VAL D N 1
ATOM 4066 C CA . VAL D 1 119 ? 4.260 58.487 -31.309 1.00 14.72 700 VAL D CA 1
ATOM 4067 C C . VAL D 1 119 ? 5.183 58.180 -32.463 1.00 14.05 700 VAL D C 1
ATOM 4068 O O . VAL D 1 119 ? 5.252 58.928 -33.450 1.00 14.00 700 VAL D O 1
ATOM 4072 N N . ILE D 1 120 ? 5.912 57.082 -32.344 1.00 12.57 701 ILE D N 1
ATOM 4073 C CA . ILE D 1 120 ? 6.783 56.653 -33.417 1.00 13.56 701 ILE D CA 1
ATOM 4074 C C . ILE D 1 120 ? 5.925 56.006 -34.532 1.00 14.52 701 ILE D C 1
ATOM 4075 O O . ILE D 1 120 ? 5.168 55.057 -34.291 1.00 15.23 701 ILE D O 1
ATOM 4080 N N . THR D 1 121 ? 6.042 56.545 -35.741 1.00 14.28 702 THR D N 1
ATOM 4081 C CA . THR D 1 121 ? 5.224 56.087 -36.865 1.00 15.35 702 THR D CA 1
ATOM 4082 C C . THR D 1 121 ? 6.114 55.651 -38.010 1.00 15.00 702 THR D C 1
ATOM 4083 O O . THR D 1 121 ? 7.294 56.045 -38.076 1.00 14.87 702 THR D O 1
ATOM 4087 N N . TRP D 1 122 ? 5.549 54.880 -38.944 1.00 14.02 703 TRP D N 1
ATOM 4088 C CA . TRP D 1 122 ? 6.224 54.676 -40.226 1.00 15.16 703 TRP D CA 1
ATOM 4089 C C . TRP D 1 122 ? 6.346 56.019 -40.938 1.00 16.65 703 TRP D C 1
ATOM 4090 O O . TRP D 1 122 ? 5.626 56.997 -40.609 1.00 19.38 703 TRP D O 1
ATOM 4101 N N . ASN D 1 123 ? 7.264 56.080 -41.892 1.00 18.40 704 ASN D N 1
ATOM 4102 C CA . ASN D 1 123 ? 7.625 57.338 -42.589 1.00 19.10 704 ASN D CA 1
ATOM 4103 C C . ASN D 1 123 ? 7.415 57.210 -44.098 1.00 20.40 704 ASN D C 1
ATOM 4104 O O . ASN D 1 123 ? 8.290 57.557 -44.887 1.00 21.14 704 ASN D O 1
ATOM 4109 N N . ASP D 1 124 ? 6.256 56.699 -44.504 1.00 20.66 705 ASP D N 1
ATOM 4110 C CA . ASP D 1 124 ? 5.916 56.572 -45.908 1.00 23.42 705 ASP D CA 1
ATOM 4111 C C . ASP D 1 124 ? 6.740 55.611 -46.744 1.00 22.26 705 ASP D C 1
ATOM 4112 O O . ASP D 1 124 ? 6.839 55.773 -47.944 1.00 24.05 705 ASP D O 1
ATOM 4117 N N A ILE D 1 125 ? 7.356 54.644 -46.072 0.50 21.00 706 ILE D N 1
ATOM 4118 N N B ILE D 1 125 ? 7.354 54.633 -46.095 0.50 20.52 706 ILE D N 1
ATOM 4119 C CA A ILE D 1 125 ? 7.960 53.471 -46.703 0.50 20.47 706 ILE D CA 1
ATOM 4120 C CA B ILE D 1 125 ? 7.940 53.488 -46.790 0.50 19.46 706 ILE D CA 1
ATOM 4121 C C A ILE D 1 125 ? 7.129 52.342 -46.139 0.50 19.27 706 ILE D C 1
ATOM 4122 C C B ILE D 1 125 ? 7.177 52.325 -46.184 0.50 18.77 706 ILE D C 1
ATOM 4123 O O A ILE D 1 125 ? 7.295 51.984 -44.966 0.50 18.40 706 ILE D O 1
ATOM 4124 O O B ILE D 1 125 ? 7.424 51.941 -45.036 0.50 18.03 706 ILE D O 1
ATOM 4133 N N . HIS D 1 126 ? 6.220 51.803 -46.951 1.00 19.24 707 HIS D N 1
ATOM 4134 C CA . HIS D 1 126 ? 5.238 50.845 -46.445 1.00 19.10 707 HIS D CA 1
ATOM 4135 C C . HIS D 1 126 ? 5.848 49.467 -46.217 1.00 18.35 707 HIS D C 1
ATOM 4136 O O . HIS D 1 126 ? 6.566 48.939 -47.072 1.00 19.19 707 HIS D O 1
ATOM 4143 N N . HIS D 1 127 ? 5.533 48.897 -45.061 1.00 17.18 708 HIS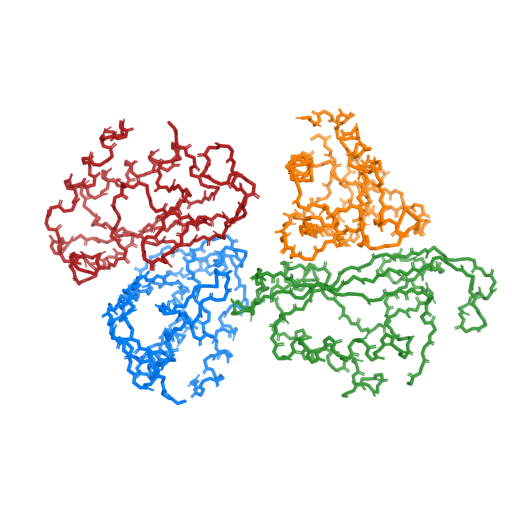 D N 1
ATOM 4144 C CA . HIS D 1 127 ? 5.964 47.559 -44.672 1.00 16.04 708 HIS D CA 1
ATOM 4145 C C . HIS D 1 127 ? 4.764 46.614 -44.515 1.00 16.73 708 HIS D C 1
ATOM 4146 O O . HIS D 1 127 ? 3.648 47.034 -44.109 1.00 16.89 708 HIS D O 1
ATOM 4153 N N . LYS D 1 128 ? 5.013 45.338 -44.813 1.00 15.44 709 LYS D N 1
ATOM 4154 C CA . LYS D 1 128 ? 4.029 44.276 -44.593 1.00 14.84 709 LYS D CA 1
ATOM 4155 C C . LYS D 1 128 ? 4.296 43.691 -43.235 1.00 14.64 709 LYS D C 1
ATOM 4156 O O . LYS D 1 128 ? 5.351 43.068 -43.017 1.00 14.62 709 LYS D O 1
ATOM 4162 N N . THR D 1 129 ? 3.370 43.934 -42.310 1.00 13.94 710 THR D N 1
ATOM 4163 C CA . THR D 1 129 ? 3.513 43.524 -40.916 1.00 13.74 710 THR D CA 1
ATOM 4164 C C . THR D 1 129 ? 2.734 42.240 -40.618 1.00 13.29 710 THR D C 1
ATOM 4165 O O . THR D 1 129 ? 2.701 41.762 -39.468 1.00 12.82 710 THR D O 1
ATOM 4169 N N . SER D 1 130 ? 2.124 41.655 -41.656 1.00 14.42 711 SER D N 1
ATOM 4170 C CA . SER D 1 130 ? 1.501 40.331 -41.546 1.00 15.16 711 SER D CA 1
ATOM 4171 C C . SER D 1 130 ? 2.091 39.427 -42.643 1.00 15.15 711 SER D C 1
ATOM 4172 O O . SER D 1 130 ? 2.490 39.912 -43.696 1.00 16.49 711 SER D O 1
ATOM 4175 N N . ARG D 1 131 ? 2.112 38.120 -42.403 1.00 14.42 712 ARG D N 1
ATOM 4176 C CA . ARG D 1 131 ? 2.466 37.157 -43.447 1.00 14.33 712 ARG D CA 1
ATOM 4177 C C . ARG D 1 131 ? 1.285 36.976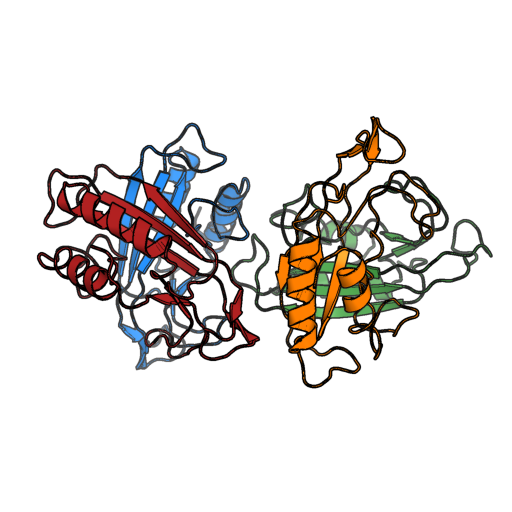 -44.397 1.00 16.36 712 ARG D C 1
ATOM 4178 O O . ARG D 1 131 ? 1.442 37.026 -45.612 1.00 17.30 712 ARG D O 1
ATOM 4186 N N . PHE D 1 132 ? 0.105 36.795 -43.826 1.00 16.79 713 PHE D N 1
ATOM 4187 C CA . PHE D 1 132 ? -1.059 36.408 -44.613 1.00 17.90 713 PHE D CA 1
ATOM 4188 C C . PHE D 1 132 ? -2.123 37.497 -44.621 1.00 18.04 713 PHE D C 1
ATOM 4189 O O . PHE D 1 132 ? -1.991 38.537 -43.962 1.00 19.81 713 PHE D O 1
ATOM 4197 N N . GLY D 1 133 ? -3.183 37.255 -45.383 1.00 19.01 714 GLY D N 1
ATOM 4198 C CA . GLY D 1 133 ? -4.369 38.086 -45.326 1.00 19.31 714 GLY D CA 1
ATOM 4199 C C . GLY D 1 133 ? -4.457 39.191 -46.350 1.00 19.94 714 GLY D C 1
ATOM 4200 O O . GLY D 1 133 ? -5.454 39.900 -46.396 1.00 19.84 714 GLY D O 1
ATOM 4201 N N . GLY D 1 134 ? -3.442 39.327 -47.192 1.00 18.91 715 GLY D N 1
ATOM 4202 C CA . GLY D 1 134 ? -3.485 40.324 -48.258 1.00 20.07 715 GLY D CA 1
ATOM 4203 C C . GLY D 1 134 ? -3.382 41.766 -47.789 1.00 20.38 715 GLY D C 1
ATOM 4204 O O . GLY D 1 134 ? -3.169 42.044 -46.598 1.00 19.72 715 GLY D O 1
ATOM 4205 N N . PRO D 1 135 ? -3.585 42.720 -48.708 1.00 21.84 716 PRO D N 1
ATOM 4206 C CA . PRO D 1 135 ? -3.491 44.145 -48.382 1.00 21.74 716 PRO D CA 1
ATOM 4207 C C . PRO D 1 135 ? -4.343 44.598 -47.220 1.00 22.43 716 PRO D C 1
ATOM 4208 O O . PRO D 1 135 ? -3.887 45.454 -46.481 1.00 22.05 716 PRO D O 1
ATOM 4212 N N . GLU D 1 136 ? -5.554 44.062 -47.048 1.00 23.41 717 GLU D N 1
ATOM 4213 C CA . GLU D 1 136 ? -6.395 44.592 -45.958 1.00 25.61 717 GLU D CA 1
ATOM 4214 C C . GLU D 1 136 ? -5.778 44.337 -44.575 1.00 23.34 717 GLU D C 1
ATOM 4215 O O . GLU D 1 136 ? -6.089 45.062 -43.621 1.00 23.14 717 GLU D O 1
ATOM 4221 N N . MET D 1 137 ? -4.907 43.332 -44.514 1.00 21.29 718 MET D N 1
ATOM 4222 C CA . MET D 1 137 ? -4.244 42.920 -43.261 1.00 19.74 718 MET D CA 1
ATOM 4223 C C . MET D 1 137 ? -2.768 43.273 -43.278 1.00 18.35 718 MET D C 1
ATOM 4224 O O . MET D 1 137 ? -1.982 42.791 -42.442 1.00 17.94 718 MET D O 1
ATOM 4229 N N . TYR D 1 138 ? -2.365 44.112 -44.224 1.00 18.31 719 TYR D N 1
ATOM 4230 C CA . TYR D 1 138 ? -0.948 44.486 -44.372 1.00 17.76 719 TYR D CA 1
ATOM 4231 C C . TYR D 1 138 ? -0.089 43.247 -44.571 1.00 17.30 719 TYR D C 1
ATOM 4232 O O . TYR D 1 138 ? 1.043 43.189 -44.067 1.00 15.66 719 TYR D O 1
ATOM 4241 N N . GLY D 1 139 ? -0.613 42.297 -45.365 1.00 17.37 720 GLY D N 1
ATOM 4242 C CA . GLY D 1 139 ? 0.053 41.029 -45.594 1.00 17.02 720 GLY D CA 1
ATOM 4243 C C . GLY D 1 139 ? 0.038 40.639 -47.049 1.00 17.07 720 GLY D C 1
ATOM 4244 O O . GLY D 1 139 ? -0.286 41.437 -47.919 1.00 18.67 720 GLY D O 1
ATOM 4245 N N . TYR D 1 140 ? 0.429 39.401 -47.300 1.00 17.03 721 TYR D N 1
ATOM 4246 C CA . TYR D 1 140 ? 0.479 38.863 -48.659 1.00 18.71 721 TYR D CA 1
ATOM 4247 C C . TYR D 1 140 ? -0.705 37.917 -48.837 1.00 18.53 721 TYR D C 1
ATOM 4248 O O . TYR D 1 140 ? -1.257 37.445 -47.856 1.00 19.26 721 TYR D O 1
ATOM 4257 N N . PRO D 1 141 ? -1.094 37.622 -50.087 1.00 20.65 722 PRO D N 1
ATOM 4258 C CA . PRO D 1 141 ? -0.464 38.059 -51.324 1.00 21.12 722 PRO D CA 1
ATOM 4259 C C . PRO D 1 141 ? -0.696 39.522 -51.675 1.00 21.50 722 PRO D C 1
ATOM 4260 O O . PRO D 1 141 ? -1.766 40.083 -51.410 1.00 21.63 722 PRO D O 1
ATOM 4264 N N . ASP D 1 142 ? 0.291 40.119 -52.325 1.00 22.05 723 ASP D N 1
ATOM 4265 C CA . ASP D 1 142 ? 0.116 41.465 -52.845 1.00 24.32 723 ASP D CA 1
ATOM 4266 C C . ASP D 1 142 ? 1.133 41.644 -53.966 1.00 26.15 723 ASP D C 1
ATOM 4267 O O . ASP D 1 142 ? 2.303 41.987 -53.732 1.00 25.43 723 ASP D O 1
ATOM 4272 N N . PRO D 1 143 ? 0.704 41.347 -55.195 1.00 29.03 724 PRO D N 1
ATOM 4273 C CA . PRO D 1 143 ? 1.659 41.228 -56.289 1.00 30.67 724 PRO D CA 1
ATOM 4274 C C . PRO D 1 143 ? 2.335 42.561 -56.623 1.00 32.10 724 PRO D C 1
ATOM 4275 O O . PRO D 1 143 ? 3.422 42.564 -57.216 1.00 34.31 724 PRO D O 1
ATOM 4279 N N . SER D 1 144 ? 1.745 43.683 -56.207 1.00 30.38 725 SER D N 1
ATOM 4280 C CA . SER D 1 144 ? 2.359 44.971 -56.524 1.00 31.24 725 SER D CA 1
ATOM 4281 C C . SER D 1 144 ? 3.138 45.596 -55.362 1.00 28.41 725 SER D C 1
ATOM 4282 O O . SER D 1 144 ? 3.659 46.708 -55.514 1.00 29.28 725 SER D O 1
ATOM 4285 N N . TYR D 1 145 ? 3.254 44.888 -54.231 1.00 25.36 726 TYR D N 1
ATOM 4286 C CA . TYR D 1 145 ? 3.947 45.477 -53.053 1.00 23.39 726 TYR D CA 1
ATOM 4287 C C . TYR D 1 145 ? 5.447 45.775 -53.300 1.00 23.31 726 TYR D C 1
ATOM 4288 O O . TYR D 1 145 ? 5.932 46.852 -52.955 1.00 23.36 726 TYR D O 1
ATOM 4297 N N . LEU D 1 146 ? 6.200 44.832 -53.849 1.00 24.12 727 LEU D N 1
ATOM 4298 C CA . LEU D 1 146 ? 7.657 45.052 -53.948 1.00 24.51 727 LEU D CA 1
ATOM 4299 C C . LEU D 1 146 ? 7.979 46.230 -54.870 1.00 26.23 727 LEU D C 1
ATOM 4300 O O . LEU D 1 146 ? 8.902 46.993 -54.615 1.00 26.11 727 LEU D O 1
ATOM 4305 N N . LYS D 1 147 ? 7.181 46.391 -55.918 1.00 27.70 728 LYS D N 1
ATOM 4306 C CA . LYS D 1 147 ? 7.306 47.553 -56.803 1.00 29.16 728 LYS D CA 1
ATOM 4307 C C . LYS D 1 147 ? 6.962 48.851 -56.052 1.00 29.37 728 LYS D C 1
ATOM 4308 O O . LYS D 1 147 ? 7.671 49.863 -56.187 1.00 30.05 728 LYS D O 1
ATOM 4310 N N A ARG D 1 148 ? 5.883 48.818 -55.271 0.50 28.28 729 ARG D N 1
ATOM 4311 N N B ARG D 1 148 ? 5.884 48.814 -55.270 0.50 28.30 729 ARG D N 1
ATOM 4312 C CA A ARG D 1 148 ? 5.440 49.982 -54.509 0.50 28.22 729 ARG D CA 1
ATOM 4313 C CA B ARG D 1 148 ? 5.431 49.974 -54.508 0.50 28.24 729 ARG D CA 1
ATOM 4314 C C A ARG D 1 148 ? 6.514 50.441 -53.517 0.50 27.10 729 ARG D C 1
ATOM 4315 C C B ARG D 1 148 ? 6.502 50.439 -53.512 0.50 27.11 729 ARG D C 1
ATOM 4316 O O A ARG D 1 148 ? 6.824 51.633 -53.430 0.50 26.93 729 ARG D O 1
ATOM 4317 O O B ARG D 1 148 ? 6.805 51.633 -53.423 0.50 26.96 729 ARG D O 1
ATOM 4328 N N . VAL D 1 149 ? 7.076 49.498 -52.763 1.00 25.84 730 VAL D N 1
ATOM 4329 C CA . VAL D 1 149 ? 8.051 49.855 -51.727 1.00 24.55 730 VAL D CA 1
ATOM 4330 C C . VAL D 1 149 ? 9.350 50.374 -52.372 1.00 26.25 730 VAL D C 1
ATOM 4331 O O . VAL D 1 149 ? 9.963 51.338 -51.879 1.00 26.80 730 VAL D O 1
ATOM 4335 N N . LYS D 1 150 ? 9.727 49.811 -53.513 1.00 27.86 731 LYS D N 1
ATOM 4336 C CA . LYS D 1 150 ? 10.897 50.333 -54.210 1.00 30.60 731 LYS D CA 1
ATOM 4337 C C . LYS D 1 150 ? 10.692 51.776 -54.652 1.00 31.47 731 LYS D C 1
ATOM 4338 O O . LYS D 1 150 ? 11.607 52.595 -54.542 1.00 32.72 731 LYS D O 1
ATOM 4344 N N . GLU D 1 151 ? 9.488 52.085 -55.126 1.00 31.51 732 GLU D N 1
ATOM 4345 C CA . GLU D 1 151 ? 9.154 53.454 -55.553 1.00 33.11 732 GLU D CA 1
ATOM 4346 C C . GLU D 1 151 ? 9.196 54.410 -54.379 1.00 30.96 732 GLU D C 1
ATOM 4347 O O . GLU D 1 151 ? 9.644 55.545 -54.522 1.00 30.97 732 GLU D O 1
ATOM 4353 N N . GLU D 1 152 ? 8.733 53.950 -53.217 1.00 28.12 733 GLU D N 1
ATOM 4354 C CA . GLU D 1 152 ? 8.700 54.785 -52.025 1.00 27.72 733 GLU D CA 1
ATOM 4355 C C . GLU D 1 152 ? 10.101 55.068 -51.527 1.00 28.31 733 GLU D C 1
ATOM 4356 O O . GLU D 1 152 ? 10.369 56.159 -51.038 1.00 28.96 733 GLU D O 1
ATOM 4362 N N . LEU D 1 153 ? 10.978 54.073 -51.636 1.00 29.10 734 LEU D N 1
ATOM 4363 C CA . LEU D 1 153 ? 12.397 54.230 -51.328 1.00 29.66 734 LEU D CA 1
ATOM 4364 C C . LEU D 1 153 ? 13.069 55.202 -52.293 1.00 32.05 734 LEU D C 1
ATOM 4365 O O . LEU D 1 153 ? 13.814 56.083 -51.859 1.00 33.22 734 LEU D O 1
ATOM 4370 N N . LYS D 1 154 ? 12.803 55.049 -53.589 1.00 33.56 735 LYS D N 1
ATOM 4371 C CA . LYS D 1 154 ? 13.321 55.967 -54.617 1.00 35.55 735 LYS D CA 1
ATOM 4372 C C . LYS D 1 154 ? 12.905 57.427 -54.333 1.00 36.69 735 LYS D C 1
ATOM 4373 O O . LYS D 1 154 ? 13.677 58.373 -54.580 1.00 37.43 735 LYS D O 1
ATOM 4377 N N . ALA D 1 155 ? 11.693 57.607 -53.815 1.00 36.45 736 ALA D N 1
ATOM 4378 C CA . ALA D 1 155 ? 11.193 58.928 -53.429 1.00 37.89 736 ALA D CA 1
ATOM 4379 C C . ALA D 1 155 ? 12.059 59.588 -52.358 1.00 38.38 736 ALA D C 1
ATOM 4380 O O . ALA D 1 155 ? 12.078 60.807 -52.237 1.00 39.44 736 ALA D O 1
ATOM 4382 N N . LYS D 1 156 ? 12.753 58.783 -51.561 1.00 38.98 737 LYS D N 1
ATOM 4383 C CA . LYS D 1 156 ? 13.651 59.312 -50.542 1.00 39.79 737 LYS D CA 1
ATOM 4384 C C . LYS D 1 156 ? 15.079 59.256 -51.043 1.00 40.70 737 LYS D C 1
ATOM 4385 O O . LYS D 1 156 ? 16.008 59.492 -50.289 1.00 42.15 737 LYS D O 1
ATOM 4391 N N . GLY D 1 157 ? 15.250 58.939 -52.316 1.00 42.13 738 GLY D N 1
ATOM 4392 C CA . GLY D 1 157 ? 16.570 58.891 -52.931 1.00 43.35 738 GLY D CA 1
ATOM 4393 C C . GLY D 1 157 ? 17.372 57.632 -52.644 1.00 43.15 738 GLY D C 1
ATOM 4394 O O . GLY D 1 157 ? 18.581 57.598 -52.890 1.00 44.20 738 GLY D O 1
ATOM 4395 N N . ILE D 1 158 ? 16.705 56.594 -52.133 1.00 41.42 739 ILE D N 1
ATOM 4396 C CA . ILE D 1 158 ? 17.331 55.285 -51.932 1.00 40.99 739 ILE D CA 1
ATOM 4397 C C . ILE D 1 158 ? 16.969 54.385 -53.114 1.00 42.42 739 ILE D C 1
ATOM 4398 O O . ILE D 1 158 ? 15.808 54.022 -53.298 1.00 40.81 739 ILE D O 1
ATOM 4403 N N . GLU D 1 159 ? 17.970 54.018 -53.907 1.00 44.92 740 GLU D N 1
ATOM 4404 C CA . GLU D 1 159 ? 17.737 53.365 -55.185 1.00 47.60 740 GLU D CA 1
ATOM 4405 C C . GLU D 1 159 ? 18.843 52.372 -55.539 1.00 48.91 740 GLU D C 1
ATOM 4406 O O . GLU D 1 159 ? 19.991 52.574 -55.141 1.00 50.10 740 GLU D O 1
#

Sequence (538 aa):
QKGNQPEGSMVFTVSRDSSLPGYESFGTIVITYSMKAGIQTEEHPNPGKRYPGIIQRTAYLPDNKEGRKVLKLLYRAFDQKLIFTVGYSRVLGVSSSDVITWNDIHHKTSRFGGPEMYGYPDPSYLKRVKEELKAKGIEKGNQPEGSMVFTVVSRDSLPGYESFGTIVITYSSMKAGIQTEEEHPNPGKRYPGIQRTAYLPDNKEGRKVLKLLYRAFDDQKLIFTVGYSRVLGVSSSDVITTWNDIHHKTSRFGGPEMYGYPDPSYLKRRVKEELKAKGIEQKGNQPEGSMVFTVSRRDSSLPGYESFGTIVITYSMKAGIIQTEEHPNPGKRYPGIIQRTAYLPDNKEGRKVLKLLYRAFDQKLIFTVGYSRVLGVSDVITWNDIHHKTSRFGGPEMYGYPDPSYLKRRVKEELKAKGIEKGNQPEGSMVFTVVSRDSLPGYESFGTIVITYSMKAGIQTEEHPNPGKRYPGIQRTAYLPDNKEGRKVLKLLYRAFDQQKLIFTVGYSRVVLGVSDVITWNDIIHHKTSRFGGPEMYGYPDPSYLKRRVKEELKAKGIE

Nearest PDB structures (foldseek):
  3pg6-assembly2_B  TM=1.005E+00  e=3.064E-26  Homo sapiens
  6y5p-assembly1_A  TM=9.626E-01  e=1.575E-15  Homo sapiens
  6y3j-assembly1_A  TM=9.488E-01  e=1.486E-15  Homo sapiens
  6y2x-assembly1_A  TM=9.547E-01  e=2.371E-15  Homo sapiens
  6y5n-assembly2_B  TM=9.586E-01  e=3.176E-15  Homo sapiens

Solvent-accessible surface area: 24228 Å² total; per-residue (Å²): 183,146,30,37,15,4,130,29,50,16,36,88,2,61,5,158,70,36,0,30,56,35,124,101,84,14,0,1,0,0,1,0,8,1,78,70,22,89,6,68,150,132,17,93,68,62,55,45,126,16,43,18,20,30,63,7,2,0,2,0,34,17,177,65,0,122,99,0,14,136,5,1,79,93,0,22,105,36,73,12,0,0,30,3,5,137,30,81,52,52,36,14,57,35,12,11,24,77,28,69,1,24,6,2,8,1,9,73,46,8,31,89,32,64,0,0,70,2,124,23,3,3,115,13,0,67,86,36,0,122,91,44,56,0,133,171,23,41,12,4,110,28,48,16,17,39,0,24,3,237,68,38,0,29,53,37,119,104,81,13,0,0,0,0,2,0,3,1,85,68,19,74,6,67,156,125,16,94,65,63,56,100,176,15,46,22,18,29,51,7,2,0,2,0,29,18,154,69,0,55,98,0,7,72,4,1,62,94,0,17,108,59,77,6,0,1,27,4,8,135,17,199,70,56,49,44,55,30,14,5,27,70,29,110,0,59,7,2,11,1,10,73,46,8,84,153,20,87,0,0,69,7,126,58,2,3,56,80,0,71,118,44,0,81,87,41,60,2,140,170,145,31,41,16,5,126,29,49,17,39,88,2,61,6,64,29,17,0,4,14,35,27,44,66,5,0,1,0,0,1,0,8,1,97,69,19,101,4,70,163,111,16,78,61,75,53,110,178,15,44,17,20,32,64,7,2,0,2,0,35,17,177,64,0,122,92,0,14,96,4,1,83,88,0,23,101,32,74,14,0,1,28,4,6,140,16,157,106,21,47,16,58,19,8,9,21,79,30,113,0,36,6,2,10,3,9,30,44,6,87,136,17,96,0,0,14,17,42,69,3,4,98,105,0,64,106,36,0,80,91,48,63,1,137,147,19,38,14,5,117,30,52,18,36,87,1,51,4,100,71,37,1,29,50,34,118,112,92,12,0,1,0,0,2,0,6,2,95,45,10,36,6,67,140,122,14,88,67,60,14,95,21,11,24,27,18,34,51,7,2,1,2,0,21,19,173,60,0,117,86,0,12,104,20,0,78,111,0,23,98,70,84,21,0,0,29,5,8,144,14,206,76,49,54,46,46,27,5,6,21,76,29,118,0,37,6,3,10,1,10,75,45,7,83,136,15,99,0,0,71,19,128,73,3,3,56,110,0,63,122,35,0,81,87,69,59,10,156

Secondary structure (DSSP, 8-state):
----PPSEEEEEEEESSPPTT-TTSEEEEEEEEE--EE--TTSSSTT-EE--EEEEEEEEESHHHHHHHHHHHHHHHTT-SEEEEEETTTTEEEEEEE-S------SSS-GGGT-S--TTHHHHHHHHHHHTT--/---PPSEEEEEEEESSPPTT-TTS-EEEEEEEE--EE--TTSSSTT-EE--EEEEEEEESSHHHHHHHHHHHHHHHTT-SEEEEEETTTTEEEEEEE-S------SSS-GGGT-S--TTHHHHHHHHHHHTT--/----PPSEEEEEEEESS--TT-TTS-EEEEEEEE--EE--TTSSSTT-EE--EEEEEEEESSHHHHHHHHHHHHHHHTT-SEEEEEETTTTEEEEEEE-S------SSSTGGGT-S--TTHHHHHHHHHHHTT--/---PPSEEEEEEEESSPPTT-TTSEEEEEEEEE--EE--TTSSSTT-EE--EEEEEEEEESHHHHHHHHHHHHHHHTT-SEEEEEETTTTEEEEEEE-S------SSS-GGGT-S--TTHHHHHHHHHHTTT--

Organism: Homo sapiens (NCBI:txid9606)

InterPro domains:
  IPR001841 Zinc finger, RING-type [PF13923] (561-599)
  IPR001841 Zinc finger, RING-type [PS50089] (561-600)
  IPR001841 Zinc finger, RING-type [SM00184] (561-599)
  IPR012677 Nucleotide-binding alpha-beta plait domain superfamily [G3DSA:3.30.70.330] (20-83)
  IPR013083 Zinc finger, RING/FYVE/PHD-type [G3DSA:3.30.40.10] (543-610)
  IPR017907 Zinc finger, RING-type, conserved site [PS00518] (577-586)
  IPR039396 Deltex, C-terminal [PF18102] (607-739)
  IPR039396 Deltex, C-terminal [cd09633] (608-738)
  IPR039398 Deltex family [PTHR12622] (88-740)
  IPR039399 Deltex, C-terminal domain superfamily [G3DSA:3.30.390.130] (611-740)
  IPR042843 DTX3L, RING-HC finger [cd16712] (556-611)
  IPR048409 DTX3L, KH-like domain [PF21718] (237-355)
  IPR048409 DTX3L, KH-like domain [PF21718] (378-505)
  IPR048418 DTX3L, alpha/beta domain [PF21717] (138-199)
  IPR057051 PAR14-like, first RRM domain [PF23222] (11-84)

Radius of gyration: 25.44 Å; Cα contacts (8 Å, |Δi|>4): 1296; chains: 4; bounding box: 67×56×80 Å